Protein 8G6B (pdb70)

B-factor: mean 28.27, std 12.82, range [10.57, 92.89]

Radius of gyration: 28.51 Å; Cα contacts (8 Å, |Δi|>4): 1906; chains: 2; bounding box: 68×85×65 Å

Secondary structure (DSSP, 8-state):
--S-TTHHHHGGG-HHHHT-S-SSB---EEEEETTEEEEE---SS-EETEEEEETT-SS-TTSBPPBTT--GGG--SBPPPEES--SSEEHHHHHHHTTT-TTTTTS-HHHHHHHHHTTEEETT-TT------EEEETTTTEEEEBS-----B-STTT----TT-TTSPPPEEEEE-GGGTTEEEE-TT--TTHHHHS--SEEEEEEEEEEETTEEEE-S--EEEE-SSHHHHHHHHHHHS-B-S-SS--SSHHHHHHHTT-----SEEEESSSSP-EEEESS-B------TT-S--EEEEETTTTEEEEE-S---EEEEEEEEEEEETTS-SS-EEE-/----TTTTGGGGG-HHHHT-S-SSB---EEEEETTEEEEE---SS-EETEEEEETT-SS-TTSBPPBTTS-GGG--SBPPPEES--SSEEHHHHHHH--TT--HHHHHHHHHTTEEETT-TT------EEEETTTTEEEEBS-----B-STTT----TT-TTSPPPEEEEE-GGGTTEEEE-TT--TTHHHHS--SEEEEEEEEEEETTEEEE-S--EEEE-SSHHHHHHHHHHHS-B-S-SS--SSHHHHHHHTT-EE--SEEEESSSSP-EEEESSPBPGGGGTTTTT-S-SEE-GGG------TT-S--EEEEETTTTEEEEE-S---EEEEEEEEEEEETTS-SS-EEE-

Nearest PDB structures (foldseek):
  8g6b-assembly1_A  TM=1.003E+00  e=6.660E-83  Plasmodium falciparum 3D7
  3srj-assembly1_A  TM=9.707E-01  e=8.286E-56  Plasmodium falciparum 3D7
  3sri-assembly1_A  TM=9.783E-01  e=2.896E-53  Plasmodium falciparum CAMP/Malaysia
  8gid-assembly1_A  TM=9.861E-01  e=2.552E-50  Plasmodium falciparum 3D7
  4uao-assembly1_A  TM=8.721E-01  e=6.415E-47  Plasmodium knowlesi

Solvent-accessible surface area: 28628 Å² total; per-residue (Å²): 219,198,51,39,72,79,88,160,78,9,56,39,6,32,0,77,114,22,2,27,0,0,0,6,0,4,0,11,65,55,3,91,8,61,72,71,82,35,12,0,1,9,0,72,2,0,4,1,0,0,0,2,46,11,61,75,39,205,36,90,2,31,45,52,5,4,11,38,154,87,118,13,9,69,1,2,0,3,1,2,67,6,137,47,121,5,6,69,20,49,30,105,71,0,76,115,82,6,121,124,27,139,117,15,80,119,35,36,44,4,0,0,0,2,73,0,0,7,7,0,5,1,72,111,32,119,138,9,86,0,68,1,2,0,0,0,25,32,162,79,83,59,0,19,0,1,21,45,1,4,0,5,6,34,9,85,88,20,6,48,102,74,103,88,116,79,70,35,73,6,5,10,115,0,5,7,45,98,83,17,53,55,13,4,4,0,3,31,41,0,35,117,52,18,85,160,51,5,0,64,66,0,2,73,63,1,25,0,0,7,76,15,85,55,79,20,31,74,11,19,50,30,3,92,3,47,2,118,77,20,26,59,0,0,67,14,0,0,42,5,6,2,40,0,22,6,98,81,32,60,119,133,93,116,69,7,38,83,7,11,0,39,30,9,135,8,48,23,0,39,11,75,39,77,102,122,84,120,2,32,16,120,36,93,30,26,146,62,129,74,18,106,0,132,22,34,0,7,0,2,5,15,63,122,73,78,69,0,18,0,1,54,11,77,2,37,0,11,38,134,43,160,35,18,16,2,0,1,0,0,1,12,1,71,48,71,82,85,83,241,130,53,42,94,64,81,141,83,6,51,48,8,28,0,65,124,31,1,27,0,0,0,5,0,3,0,11,66,63,3,82,4,66,64,18,106,6,14,1,1,10,0,85,2,0,3,1,0,0,0,3,44,7,58,80,26,198,28,89,1,30,46,52,2,0,16,38,147,106,117,1,3,72,3,1,0,3,1,2,65,5,135,61,88,7,4,54,22,50,30,109,71,0,88,150,91,52,73,137,132,43,33,36,1,0,0,0,2,71,0,0,6,7,0,16,0,61,65,26,146,130,11,87,0,68,2,2,0,0,0,23,38,155,84,81,69,0,19,0,4,2,1,1,1,2,6,2,35,13,96,77,6,6,53,120,69,89,88,105,65,71,30,5,1,3,4,109,0,4,5,34,103,83,13,55,58,13,2,3,0,2,30,42,0,32,115,49,14,91,147,37,2,0,66,78,0,1,60,71,0,26,0,0,10,54,13,81,30,83,17,25,77,9,23,50,32,3,93,4,50,4,103,64,20,25,53,0,0,64,16,0,0,42,5,7,1,36,0,19,8,104,97,35,62,82,60,38,3,42,6,2,28,17,1,0,0,1,3,40,2,45,39,0,26,14,76,55,101,113,103,90,127,3,51,16,98,53,93,11,9,68,18,2,5,14,22,118,72,12,24,41,4,0,2,3,87,68,97,50,37,57,192,151,75,21,110,0,137,16,30,0,6,0,3,6,16,61,123,75,85,74,0,19,0,0,48,13,91,0,40,0,9,34,133,42,160,33,18,11,2,0,1,0,0,1,10,0,73,65,62,84,88,56

Structure (mmCIF, N/CA/C/O backbone):
data_8G6B
#
_entry.id   8G6B
#
_cell.length_a   92.499
_cell.length_b   92.499
_cell.length_c   173.681
_cell.angle_alpha   90.00
_cell.angle_beta   90.00
_cell.angle_gamma   120.00
#
_symmetry.space_group_name_H-M   'P 31 2 1'
#
loop_
_entity.id
_entity.type
_entity.pdbx_description
1 polymer 'Apical membrane antigen 1, rhoptry neck protein 2 chimera'
2 non-polymer 'SULFATE ION'
3 water water
#
loop_
_atom_site.group_PDB
_atom_site.id
_atom_site.type_symbol
_atom_site.label_atom_id
_atom_site.label_alt_id
_atom_site.label_comp_id
_atom_site.label_asym_id
_atom_site.label_entity_id
_atom_site.label_seq_id
_atom_site.pdbx_PDB_ins_code
_atom_site.Cartn_x
_atom_site.Cartn_y
_atom_site.Cartn_z
_atom_site.occupancy
_atom_site.B_iso_or_equiv
_atom_site.auth_seq_id
_atom_site.auth_comp_id
_atom_site.auth_asym_id
_atom_site.auth_atom_id
_atom_site.pdbx_PDB_model_num
ATOM 1 N N . TYR A 1 6 ? -9.259 -0.866 -35.250 1.00 38.41 105 TYR A N 1
ATOM 2 C CA . TYR A 1 6 ? -7.976 -0.221 -34.981 1.00 32.58 105 TYR A CA 1
ATOM 3 C C . TYR A 1 6 ? -6.836 -0.889 -35.722 1.00 31.80 105 TYR A C 1
ATOM 4 O O . TYR A 1 6 ? -5.674 -0.532 -35.511 1.00 35.73 105 TYR A O 1
ATOM 13 N N A MET A 1 7 ? -7.164 -1.829 -36.607 0.53 34.08 106 MET A N 1
ATOM 14 N N B MET A 1 7 ? -7.175 -1.883 -36.537 0.47 34.01 106 MET A N 1
ATOM 15 C CA A MET A 1 7 ? -6.173 -2.564 -37.397 0.53 36.04 106 MET A CA 1
ATOM 16 C CA B MET A 1 7 ? -6.209 -2.576 -37.372 0.47 36.04 106 MET A CA 1
ATOM 17 C C A MET A 1 7 ? -4.990 -3.004 -36.549 0.53 37.81 106 MET A C 1
ATOM 18 C C B MET A 1 7 ? -5.004 -3.011 -36.557 0.47 37.82 106 MET A C 1
ATOM 19 O O A MET A 1 7 ? -3.834 -2.904 -36.969 0.53 32.81 106 MET A O 1
ATOM 20 O O B MET A 1 7 ? -3.856 -2.917 -37.000 0.47 32.81 106 MET A O 1
ATOM 29 N N . GLY A 1 8 ? -5.283 -3.488 -35.350 1.00 33.69 107 GLY A N 1
ATOM 30 C CA . GLY A 1 8 ? -4.244 -3.907 -34.441 1.00 32.36 107 GLY A CA 1
ATOM 31 C C . GLY A 1 8 ? -4.854 -4.197 -33.087 1.00 29.86 107 GLY A C 1
ATOM 32 O O . GLY A 1 8 ? -6.041 -4.001 -32.862 1.00 26.56 107 GLY A O 1
ATOM 33 N N . ASN A 1 9 ? -4.018 -4.680 -32.186 1.00 24.56 108 ASN A N 1
ATOM 34 C CA . ASN A 1 9 ? -4.431 -4.967 -30.822 1.00 24.85 108 ASN A CA 1
ATOM 35 C C . ASN A 1 9 ? -4.543 -3.673 -30.012 1.00 17.71 108 ASN A C 1
ATOM 36 O O . ASN A 1 9 ? -3.536 -2.990 -29.815 1.00 19.86 108 ASN A O 1
ATOM 41 N N . PRO A 1 10 ? -5.756 -3.303 -29.566 1.00 17.52 109 PRO A N 1
ATOM 42 C CA . PRO A 1 10 ? -5.960 -2.043 -28.859 1.00 16.09 109 PRO A CA 1
ATOM 43 C C . PRO A 1 10 ? -5.286 -1.958 -27.499 1.00 16.77 109 PRO A C 1
ATOM 44 O O . PRO A 1 10 ? -5.144 -0.881 -26.933 1.00 16.70 109 PRO A O 1
ATOM 48 N N . TRP A 1 11 ? -4.865 -3.113 -26.997 1.00 17.32 110 TRP A N 1
ATOM 49 C CA . TRP A 1 11 ? -4.250 -3.217 -25.672 1.00 18.77 110 TRP A CA 1
ATOM 50 C C . TRP A 1 11 ? -2.751 -2.931 -25.706 1.00 19.38 110 TRP A C 1
ATOM 51 O O . TRP A 1 11 ? -2.079 -2.909 -24.679 1.00 16.93 110 TRP A O 1
ATOM 62 N N . THR A 1 12 ? -2.208 -2.720 -26.896 1.00 16.06 111 THR A N 1
ATOM 63 C CA . THR A 1 12 ? -0.766 -2.674 -27.068 1.00 16.87 111 THR A CA 1
ATOM 64 C C . THR A 1 12 ? -0.052 -1.678 -26.144 1.00 17.36 111 THR A C 1
ATOM 65 O O . THR A 1 12 ? 0.948 -2.039 -25.520 1.00 18.12 111 THR A O 1
ATOM 69 N N . GLU A 1 13 ? -0.553 -0.444 -26.031 1.00 16.12 112 GLU A N 1
ATOM 70 C CA . GLU A 1 13 ? 0.130 0.547 -25.217 1.00 18.26 112 GLU A CA 1
ATOM 71 C C . GLU A 1 13 ? 0.141 0.135 -23.746 1.00 17.86 112 GLU A C 1
ATOM 72 O O . GLU A 1 13 ? 1.178 0.213 -23.086 1.00 20.00 112 GLU A O 1
ATOM 78 N N . TYR A 1 14 ? -1.009 -0.297 -23.250 1.00 17.95 113 TYR A N 1
ATOM 79 C CA . TYR A 1 14 ? -1.113 -0.650 -21.830 1.00 19.94 113 TYR A CA 1
ATOM 80 C C . TYR A 1 14 ? -0.309 -1.889 -21.496 1.00 19.61 113 TYR A C 1
ATOM 81 O O . TYR A 1 14 ? 0.229 -1.996 -20.395 1.00 19.04 113 TYR A O 1
ATOM 90 N N . MET A 1 15 ? -0.233 -2.827 -22.426 1.00 16.06 114 MET A N 1
ATOM 91 C CA . MET A 1 15 ? 0.390 -4.115 -22.129 1.00 13.78 114 MET A CA 1
ATOM 92 C C . MET A 1 15 ? 1.903 -4.135 -22.352 1.00 16.37 114 MET A C 1
ATOM 93 O O . MET A 1 15 ? 2.561 -5.122 -22.010 1.00 18.07 114 MET A O 1
ATOM 98 N N . ALA A 1 16 ? 2.481 -3.064 -22.893 1.00 16.32 115 ALA A N 1
ATOM 99 C CA . ALA A 1 16 ? 3.919 -3.041 -23.176 1.00 18.83 115 ALA A CA 1
ATOM 100 C C . ALA A 1 16 ? 4.743 -3.315 -21.919 1.00 17.63 115 ALA A C 1
ATOM 101 O O . ALA A 1 16 ? 5.765 -4.000 -21.985 1.00 19.30 115 ALA A O 1
ATOM 103 N N . LYS A 1 17 ? 4.298 -2.794 -20.783 1.00 17.29 116 LYS A N 1
ATOM 104 C CA . LYS A 1 17 ? 5.072 -2.968 -19.548 1.00 16.20 116 LYS A CA 1
ATOM 105 C C . LYS A 1 17 ? 5.053 -4.413 -19.043 1.00 16.47 116 LYS A C 1
ATOM 106 O O . LYS A 1 17 ? 5.828 -4.745 -18.133 1.00 18.83 116 LYS A O 1
ATOM 112 N N . TYR A 1 18 ? 4.202 -5.268 -19.600 1.00 16.80 117 TYR A N 1
ATOM 113 C CA . TYR A 1 18 ? 4.149 -6.651 -19.129 1.00 14.76 117 TYR A CA 1
ATOM 114 C C . TYR A 1 18 ? 4.983 -7.572 -20.016 1.00 19.32 117 TYR A C 1
ATOM 115 O O . TYR A 1 18 ? 5.039 -8.761 -19.756 1.00 18.30 117 TYR A O 1
ATOM 124 N N . ASP A 1 19 ? 5.643 -7.021 -21.034 1.00 16.94 118 ASP A N 1
ATOM 125 C CA . ASP A 1 19 ? 6.593 -7.794 -21.844 1.00 19.22 118 ASP A CA 1
ATOM 126 C C . ASP A 1 19 ? 7.923 -7.737 -21.112 1.00 18.05 118 ASP A C 1
ATOM 127 O O . ASP A 1 19 ? 8.810 -6.943 -21.429 1.00 19.93 118 ASP A O 1
ATOM 132 N N . ILE A 1 20 ? 8.043 -8.598 -20.100 1.00 16.95 119 ILE A N 1
ATOM 133 C CA . ILE A 1 20 ? 9.156 -8.503 -19.167 1.00 18.86 119 ILE A CA 1
ATOM 134 C C . ILE A 1 20 ? 10.526 -8.842 -19.807 1.00 16.90 119 ILE A C 1
ATOM 135 O O . ILE A 1 20 ? 11.542 -8.239 -19.439 1.00 20.09 119 ILE A O 1
ATOM 140 N N . GLU A 1 21 ? 10.565 -9.741 -20.792 1.00 21.60 120 GLU A N 1
ATOM 141 C CA . GLU A 1 21 ? 11.813 -9.962 -21.545 1.00 22.24 120 GLU A CA 1
ATOM 142 C C . GLU A 1 21 ? 12.328 -8.691 -22.177 1.00 22.76 120 GLU A C 1
ATOM 143 O O . GLU A 1 21 ? 13.527 -8.422 -22.200 1.00 27.61 120 GLU A O 1
ATOM 149 N N . GLU A 1 22 ? 11.397 -7.916 -22.715 1.00 21.15 121 GLU A N 1
ATOM 150 C CA . GLU A 1 22 ? 11.725 -6.675 -23.388 1.00 25.55 121 GLU A CA 1
ATOM 151 C C . GLU A 1 22 ? 12.056 -5.549 -22.406 1.00 29.66 121 GLU A C 1
ATOM 152 O O . GLU A 1 22 ? 13.106 -4.931 -22.519 1.00 28.28 121 GLU A O 1
ATOM 158 N N . VAL A 1 23 ? 11.184 -5.282 -21.432 1.00 20.71 122 VAL A N 1
ATOM 159 C CA . VAL A 1 23 ? 11.346 -4.070 -20.644 1.00 21.34 122 VAL A CA 1
ATOM 160 C C . VAL A 1 23 ? 12.284 -4.297 -19.462 1.00 16.48 122 VAL A C 1
ATOM 161 O O . VAL A 1 23 ? 12.907 -3.354 -19.003 1.00 21.80 122 VAL A O 1
ATOM 165 N N . HIS A 1 24 ? 12.378 -5.540 -18.986 1.00 18.65 123 HIS A N 1
ATOM 166 C CA . HIS A 1 24 ? 13.286 -5.849 -17.881 1.00 17.50 123 HIS A CA 1
ATOM 167 C C 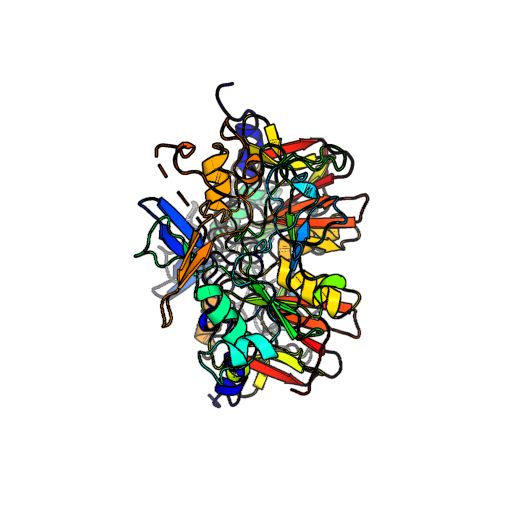. HIS A 1 24 ? 14.557 -6.535 -18.401 1.00 16.20 123 HIS A C 1
ATOM 168 O O . HIS A 1 24 ? 15.632 -6.052 -18.137 1.00 16.60 123 HIS A O 1
ATOM 175 N N . GLY A 1 25 ? 14.410 -7.666 -19.084 1.00 18.72 124 GLY A N 1
ATOM 176 C CA . GLY A 1 25 ? 15.513 -8.238 -19.842 1.00 21.32 124 GLY A CA 1
ATOM 177 C C . GLY A 1 25 ? 16.551 -8.996 -19.043 1.00 22.16 124 GLY A C 1
ATOM 178 O O . GLY A 1 25 ? 17.636 -9.286 -19.546 1.00 21.25 124 GLY A O 1
ATOM 179 N N . SER A 1 26 ? 16.230 -9.329 -17.800 1.00 19.65 125 SER A N 1
ATOM 180 C CA . SER A 1 26 ? 17.164 -10.073 -16.962 1.00 15.96 125 SER A CA 1
ATOM 181 C C . SER A 1 26 ? 16.385 -10.885 -15.939 1.00 16.79 125 SER A C 1
ATOM 182 O O . SER A 1 26 ? 15.160 -10.854 -15.915 1.00 16.57 125 SER A O 1
ATOM 185 N N . GLY A 1 27 ? 17.072 -11.638 -15.098 1.00 14.96 126 GLY A N 1
ATOM 186 C CA . GLY A 1 27 ? 16.393 -12.336 -14.024 1.00 15.73 126 GLY A CA 1
ATOM 187 C C . GLY A 1 27 ? 15.672 -11.382 -13.079 1.00 14.77 126 GLY A C 1
ATOM 188 O O . GLY A 1 27 ? 15.993 -10.205 -12.986 1.00 15.26 126 GLY A O 1
ATOM 189 N N . ILE A 1 28 ? 14.719 -11.950 -12.371 1.00 16.01 127 ILE A N 1
ATOM 190 C CA . ILE A 1 28 ? 13.924 -11.231 -11.383 1.00 16.14 127 ILE A CA 1
ATOM 191 C C . ILE A 1 28 ? 14.245 -11.810 -10.001 1.00 13.07 127 ILE A C 1
ATOM 192 O O . ILE A 1 28 ? 14.725 -11.085 -9.140 1.00 13.96 127 ILE A O 1
ATOM 197 N N . ARG A 1 29 ? 13.978 -13.092 -9.781 1.00 13.83 128 ARG A N 1
ATOM 198 C CA A ARG A 1 29 ? 14.282 -13.706 -8.490 0.44 13.53 128 ARG A CA 1
ATOM 199 C CA B ARG A 1 29 ? 14.278 -13.686 -8.480 0.56 13.44 128 ARG A CA 1
ATOM 200 C C . ARG A 1 29 ? 15.764 -13.493 -8.154 1.00 13.54 128 ARG A C 1
ATOM 201 O O . ARG A 1 29 ? 16.106 -13.000 -7.073 1.00 12.96 128 ARG A O 1
ATOM 216 N N . VAL A 1 30 ? 16.636 -13.881 -9.097 1.00 14.61 129 VAL A N 1
ATOM 217 C CA . VAL A 1 30 ? 18.073 -13.611 -9.062 1.00 14.05 129 VAL A CA 1
ATOM 218 C C . VAL A 1 30 ? 18.428 -12.950 -10.366 1.00 13.05 129 VAL A C 1
ATOM 219 O O . VAL A 1 30 ? 18.171 -13.518 -11.430 1.00 13.63 129 VAL A O 1
ATOM 223 N N . ASP A 1 31 ? 18.972 -11.744 -10.261 1.00 13.69 130 ASP A N 1
ATOM 224 C CA . ASP A 1 31 ? 19.382 -10.917 -11.399 1.00 13.42 130 ASP A CA 1
ATOM 225 C C . ASP A 1 31 ? 20.884 -10.874 -11.470 1.00 15.06 130 ASP A C 1
ATOM 226 O O . ASP A 1 31 ? 21.515 -10.212 -10.656 1.00 16.46 130 ASP A O 1
ATOM 231 N N . LEU A 1 32 ? 21.443 -11.572 -12.470 1.00 17.48 131 LEU A N 1
ATOM 232 C CA . LEU A 1 32 ? 22.883 -11.546 -12.766 1.00 16.12 131 LEU A CA 1
ATOM 233 C C . LEU A 1 32 ? 23.067 -11.589 -14.279 1.00 18.90 131 LEU A C 1
ATOM 234 O O . LEU A 1 32 ? 23.751 -12.474 -14.819 1.00 19.82 131 LEU A O 1
ATOM 239 N N . GLY A 1 33 ? 22.461 -10.634 -14.971 1.00 17.46 132 GLY A N 1
ATOM 240 C CA . GLY A 1 33 ? 22.274 -10.743 -16.408 1.00 19.29 132 GLY A CA 1
ATOM 241 C C . GLY A 1 33 ? 23.411 -10.171 -17.248 1.00 20.17 132 GLY A C 1
ATOM 242 O O . GLY A 1 33 ? 23.333 -10.186 -18.488 1.00 21.75 132 GLY A O 1
ATOM 243 N N . GLU A 1 34 ? 24.437 -9.657 -16.590 1.00 18.57 133 GLU A N 1
ATOM 244 C CA . GLU A 1 34 ? 25.597 -9.107 -17.291 1.00 19.72 133 GLU A CA 1
ATOM 245 C C . GLU A 1 34 ? 26.857 -9.551 -16.604 1.00 23.31 133 GLU A C 1
ATOM 246 O O . GLU A 1 34 ? 26.837 -10.097 -15.505 1.00 20.31 133 GLU A O 1
ATOM 252 N N . ASP A 1 35 ? 27.971 -9.296 -17.284 1.00 22.54 134 ASP A N 1
ATOM 253 C CA . ASP A 1 35 ? 29.281 -9.545 -16.736 1.00 25.46 134 ASP A CA 1
ATOM 254 C C . ASP A 1 35 ? 30.063 -8.251 -16.846 1.00 23.82 134 ASP A C 1
ATOM 255 O O . ASP A 1 35 ? 29.823 -7.453 -17.755 1.00 26.90 134 ASP A O 1
ATOM 260 N N . ALA A 1 36 ? 30.951 -8.009 -15.890 1.00 24.10 135 ALA A N 1
ATOM 261 C CA . ALA A 1 36 ? 31.804 -6.825 -15.933 1.00 28.35 135 ALA A CA 1
ATOM 262 C C . ALA A 1 36 ? 33.198 -7.180 -15.440 1.00 27.77 135 ALA A C 1
ATOM 263 O O . ALA A 1 36 ? 33.358 -8.048 -14.585 1.00 30.09 135 ALA A O 1
ATOM 265 N N . GLU A 1 37 ? 34.207 -6.516 -15.990 1.00 32.18 136 GLU A N 1
ATOM 266 C CA . GLU A 1 37 ? 35.587 -6.774 -15.590 1.00 29.19 136 GLU A CA 1
ATOM 267 C C . GLU A 1 37 ? 36.077 -5.781 -14.559 1.00 26.00 136 GLU A C 1
ATOM 268 O O . GLU A 1 37 ? 35.808 -4.586 -14.657 1.00 32.47 136 GLU A O 1
ATOM 274 N N . VAL A 1 38 ? 36.836 -6.284 -13.595 1.00 29.16 137 VAL A N 1
ATOM 275 C CA . VAL A 1 38 ? 37.658 -5.443 -12.742 1.00 27.66 137 VAL A CA 1
ATOM 276 C C . VAL A 1 38 ? 39.087 -5.976 -12.792 1.00 39.60 137 VAL A C 1
ATOM 277 O O . VAL A 1 38 ? 39.373 -7.026 -12.221 1.00 36.86 137 VAL A O 1
ATOM 281 N N . ALA A 1 39 ? 39.965 -5.252 -13.482 1.00 40.42 138 ALA A N 1
ATOM 282 C CA . ALA A 1 39 ? 41.375 -5.624 -13.583 1.00 40.61 138 ALA A CA 1
ATOM 283 C C . ALA A 1 39 ? 41.551 -7.051 -14.099 1.00 35.04 138 ALA A C 1
ATOM 284 O O . ALA A 1 39 ? 42.239 -7.866 -13.483 1.00 37.56 138 ALA A O 1
ATOM 286 N N . GLY A 1 40 ? 40.903 -7.354 -15.217 1.00 37.08 139 GLY A N 1
ATOM 287 C CA . GLY A 1 40 ? 41.107 -8.620 -15.902 1.00 40.03 139 GLY A CA 1
ATOM 288 C C . GLY A 1 40 ? 40.397 -9.827 -15.315 1.00 51.68 139 GLY A C 1
ATOM 289 O O . GLY A 1 40 ? 40.515 -10.928 -15.860 1.00 44.65 139 GLY A O 1
ATOM 290 N N . THR A 1 41 ? 39.681 -9.636 -14.208 1.00 41.59 140 THR A N 1
ATOM 291 C CA . THR A 1 41 ? 38.819 -10.678 -13.658 1.00 35.68 140 THR A CA 1
ATOM 292 C C . THR A 1 41 ? 37.373 -10.317 -13.980 1.00 30.31 140 THR A C 1
ATOM 293 O O . THR A 1 41 ? 36.979 -9.165 -13.841 1.00 34.93 140 THR A O 1
ATOM 297 N N . GLN A 1 42 ? 36.602 -11.304 -14.426 1.00 28.35 141 GLN A N 1
ATOM 298 C CA . GLN A 1 42 ? 35.214 -11.081 -14.805 1.00 27.25 141 GLN A CA 1
ATOM 299 C C . GLN A 1 42 ? 34.269 -11.495 -13.681 1.00 27.40 141 GLN A C 1
ATOM 300 O O . GLN A 1 42 ? 34.459 -12.528 -13.047 1.00 27.50 141 GLN A O 1
ATOM 306 N N . TYR A 1 43 ? 33.239 -10.679 -13.465 1.00 26.59 142 TYR A N 1
ATOM 307 C CA . TYR A 1 43 ? 32.263 -10.891 -12.391 1.00 29.33 142 TYR A CA 1
ATOM 308 C C . TYR A 1 43 ? 30.868 -10.797 -12.947 1.00 24.65 142 TYR A C 1
ATOM 309 O O . TYR A 1 43 ? 30.615 -10.013 -13.858 1.00 26.13 142 TYR A O 1
ATOM 318 N N . ARG A 1 44 ? 29.955 -11.580 -12.382 1.00 21.75 143 ARG A N 1
ATOM 319 C CA . ARG A 1 44 ? 28.534 -11.430 -12.720 1.00 21.62 143 ARG A CA 1
ATOM 320 C C . ARG A 1 44 ? 27.953 -10.244 -11.962 1.00 22.54 143 ARG A C 1
ATOM 321 O O . ARG A 1 44 ? 28.347 -9.976 -10.830 1.00 23.94 143 ARG A O 1
ATOM 329 N N . LEU A 1 45 ? 27.010 -9.527 -12.564 1.00 18.88 144 LEU A N 1
ATOM 330 C CA . LEU A 1 45 ? 26.325 -8.494 -11.795 1.00 19.87 144 LEU A CA 1
ATOM 331 C C . LEU A 1 45 ? 24.912 -8.224 -12.313 1.00 18.14 144 LEU A C 1
ATOM 332 O O . LEU A 1 45 ? 24.569 -8.544 -13.448 1.00 17.57 144 LEU A O 1
ATOM 337 N N . PRO A 1 46 ? 24.071 -7.657 -11.443 1.00 17.54 145 PRO A N 1
ATOM 338 C CA . PRO A 1 46 ? 22.670 -7.430 -11.835 1.00 16.72 145 PRO A CA 1
ATOM 339 C C . PRO A 1 46 ? 22.552 -6.418 -12.980 1.00 16.13 145 PRO A C 1
ATOM 340 O O . PRO A 1 46 ? 23.342 -5.470 -13.060 1.00 17.72 145 PRO A O 1
ATOM 344 N N . SER A 1 47 ? 21.568 -6.627 -13.851 1.00 15.60 146 SER A N 1
ATOM 345 C CA . SER A 1 47 ? 21.419 -5.805 -15.047 1.00 20.32 146 SER A CA 1
ATOM 346 C C . SER A 1 47 ? 19.987 -5.519 -15.459 1.00 18.63 146 SER A C 1
ATOM 347 O O . SER A 1 47 ? 19.760 -4.951 -16.524 1.00 18.20 146 SER A O 1
ATOM 350 N N . GLY A 1 48 ? 19.014 -5.898 -14.634 1.00 17.43 147 GLY A N 1
ATOM 351 C CA . GLY A 1 48 ? 17.619 -5.698 -15.000 1.00 17.07 147 GLY A CA 1
ATOM 352 C C . GLY A 1 48 ? 17.235 -4.223 -15.115 1.00 15.35 147 GLY A C 1
ATOM 353 O O . GLY A 1 48 ? 17.690 -3.377 -14.355 1.00 17.63 147 GLY A O 1
ATOM 354 N N . LYS A 1 49 ? 16.389 -3.904 -16.089 1.00 17.15 148 LYS A N 1
ATOM 355 C CA . LYS A 1 49 ? 16.037 -2.513 -16.355 1.00 17.30 148 LYS A CA 1
ATOM 356 C C . LYS A 1 49 ? 14.847 -1.984 -15.536 1.00 16.71 148 LYS A C 1
ATOM 357 O O . LYS A 1 49 ? 14.626 -0.772 -15.486 1.00 17.85 148 LYS A O 1
ATOM 363 N N . CYS A 1 50 ? 14.112 -2.892 -14.892 1.00 16.63 149 CYS A N 1
ATOM 364 C CA . CYS A 1 50 ? 12.985 -2.508 -14.037 1.00 16.51 149 CYS A CA 1
ATOM 365 C C . CYS A 1 50 ? 13.312 -2.677 -12.566 1.00 18.01 149 CYS A C 1
ATOM 366 O O . CYS A 1 50 ? 14.043 -3.596 -12.187 1.00 17.43 149 CYS A O 1
ATOM 369 N N . PRO A 1 51 ? 12.734 -1.821 -11.727 1.00 14.03 150 PRO A N 1
ATOM 370 C CA . PRO A 1 51 ? 12.813 -2.049 -10.278 1.00 14.00 150 PRO A CA 1
ATOM 371 C C . PRO A 1 51 ? 12.038 -3.290 -9.857 1.00 14.83 150 PRO A C 1
ATOM 372 O O . PRO A 1 51 ? 11.021 -3.598 -10.476 1.00 14.71 150 PRO A O 1
ATOM 376 N N . VAL A 1 52 ? 12.481 -3.972 -8.791 1.00 12.78 151 VAL A N 1
ATOM 377 C CA . VAL A 1 52 ? 11.802 -5.141 -8.281 1.00 13.38 151 VAL A CA 1
ATOM 378 C C . VAL A 1 52 ? 11.238 -4.776 -6.917 1.00 14.45 151 VAL A C 1
ATOM 379 O O . VAL A 1 52 ? 11.951 -4.598 -5.935 1.00 14.08 151 VAL A O 1
ATOM 383 N N . PHE A 1 53 ? 9.924 -4.620 -6.875 1.00 12.39 152 PHE A N 1
ATOM 384 C CA . PHE A 1 53 ? 9.277 -4.122 -5.681 1.00 12.11 152 PHE A CA 1
ATOM 385 C C . PHE A 1 53 ? 9.075 -5.219 -4.648 1.00 12.17 152 PHE A C 1
ATOM 386 O O . PHE A 1 53 ? 8.465 -6.248 -4.923 1.00 13.24 152 PHE A O 1
ATOM 394 N N . GLY A 1 54 ? 9.564 -4.986 -3.429 1.00 13.70 153 GLY A N 1
ATOM 395 C CA . GLY A 1 54 ? 9.369 -5.907 -2.333 1.00 12.59 153 GLY A CA 1
ATOM 396 C C . GLY A 1 54 ? 10.414 -6.999 -2.178 1.00 11.93 153 GLY A C 1
ATOM 397 O O . GLY A 1 54 ? 10.256 -7.879 -1.341 1.00 14.22 153 GLY A O 1
ATOM 398 N N . LYS A 1 55 ? 11.453 -6.950 -3.008 1.00 12.73 154 LYS A N 1
ATOM 399 C CA . LYS A 1 55 ? 12.525 -7.940 -2.944 1.00 13.08 154 LYS A CA 1
ATOM 400 C C . LYS A 1 55 ? 13.595 -7.539 -1.941 1.00 12.77 154 LYS A C 1
ATOM 401 O O . LYS A 1 55 ? 14.122 -6.431 -1.991 1.00 14.31 154 LYS A O 1
ATOM 407 N N . GLY A 1 56 ? 13.901 -8.470 -1.046 1.00 13.05 155 GLY A N 1
ATOM 408 C CA . GLY A 1 56 ? 15.063 -8.358 -0.177 1.00 15.70 155 GLY A CA 1
ATOM 409 C C . GLY A 1 56 ? 15.784 -9.690 -0.166 1.00 13.19 155 GLY A C 1
ATOM 410 O O . GLY A 1 56 ? 15.393 -10.640 -0.834 1.00 14.58 155 GLY A O 1
ATOM 411 N N . ILE A 1 57 ? 16.863 -9.749 0.619 1.00 15.32 156 ILE A N 1
ATOM 412 C CA . ILE A 1 57 ? 17.632 -10.974 0.797 1.00 13.63 156 ILE A CA 1
ATOM 413 C C . ILE A 1 57 ? 17.482 -11.423 2.248 1.00 13.40 156 ILE A C 1
ATOM 414 O O . ILE A 1 57 ? 17.728 -10.628 3.161 1.00 14.34 156 ILE A O 1
ATOM 419 N N . ILE A 1 58 ? 17.063 -12.668 2.450 1.00 14.64 157 ILE A N 1
ATOM 420 C CA . ILE A 1 58 ? 17.041 -13.277 3.775 1.00 17.93 157 ILE A CA 1
ATOM 421 C C . ILE A 1 58 ? 18.374 -13.959 4.051 1.00 15.89 157 ILE A C 1
ATOM 422 O O . ILE A 1 58 ? 18.819 -14.794 3.265 1.00 16.69 157 ILE A O 1
ATOM 427 N N . ILE A 1 59 ? 18.985 -13.630 5.187 1.00 19.83 158 ILE A N 1
ATOM 428 C CA . ILE A 1 59 ? 20.193 -14.320 5.625 1.00 20.82 158 ILE A CA 1
ATOM 429 C C . ILE A 1 59 ? 19.751 -15.407 6.597 1.00 20.73 158 ILE A C 1
ATOM 430 O O . ILE A 1 59 ? 19.121 -15.115 7.610 1.00 23.85 158 ILE A O 1
ATOM 435 N N . GLU A 1 60 ? 20.058 -16.658 6.271 1.00 23.29 159 GLU A N 1
ATOM 436 C CA . GLU A 1 60 ? 19.556 -17.781 7.049 1.00 30.60 159 GLU A CA 1
ATOM 437 C C . GLU A 1 60 ? 20.155 -17.819 8.457 1.00 31.25 159 GLU A C 1
ATOM 438 O O . GLU A 1 60 ? 21.363 -17.635 8.632 1.00 34.89 159 GLU A O 1
ATOM 444 N N . ASN A 1 61 ? 19.301 -18.059 9.449 1.00 47.10 160 ASN A N 1
ATOM 445 C CA . ASN A 1 61 ? 19.727 -18.175 10.847 1.00 48.81 160 ASN A CA 1
ATOM 446 C C . ASN A 1 61 ? 20.555 -16.989 11.303 1.00 56.14 160 ASN A C 1
ATOM 447 O O . ASN A 1 61 ? 21.672 -17.138 11.807 1.00 54.84 160 ASN A O 1
ATOM 452 N N . SER A 1 62 ? 19.994 -15.807 11.099 1.00 48.59 161 SER A N 1
ATOM 453 C CA . SER A 1 62 ? 20.586 -14.574 11.577 1.00 53.67 161 SER A CA 1
ATOM 454 C C . SER A 1 62 ? 19.460 -13.631 11.953 1.00 46.32 161 SER A C 1
ATOM 455 O O . SER A 1 62 ? 18.396 -13.650 11.333 1.00 46.96 161 SER A O 1
ATOM 458 N N . LYS A 1 63 ? 19.683 -12.832 12.987 1.00 47.90 162 LYS A N 1
ATOM 459 C CA . LYS A 1 63 ? 18.763 -11.761 13.331 1.00 56.35 162 LYS A CA 1
ATOM 460 C C . LYS A 1 63 ? 19.225 -10.477 12.654 1.00 52.62 162 LYS A C 1
ATOM 461 O O . LYS A 1 63 ? 18.591 -9.430 12.782 1.00 46.02 162 LYS A O 1
ATOM 467 N N . THR A 1 64 ? 20.340 -10.569 11.934 1.00 36.79 163 THR A N 1
ATOM 468 C CA . THR A 1 64 ? 20.898 -9.422 11.246 1.00 35.94 163 THR A CA 1
ATOM 469 C C . THR A 1 64 ? 20.309 -9.304 9.842 1.00 27.05 163 THR A C 1
ATOM 470 O O . THR A 1 64 ? 20.359 -10.242 9.044 1.00 36.43 163 THR A O 1
ATOM 474 N N . THR A 1 65 ? 19.746 -8.145 9.557 1.00 25.00 164 THR A N 1
ATOM 475 C CA . THR A 1 65 ? 19.100 -7.931 8.280 1.00 27.14 164 THR A CA 1
ATOM 476 C C . THR A 1 65 ? 20.120 -7.534 7.219 1.00 21.57 164 THR A C 1
ATOM 477 O O . THR A 1 65 ? 21.188 -6.977 7.532 1.00 18.73 164 THR A O 1
ATOM 481 N N . PHE A 1 66 ? 19.802 -7.831 5.962 1.00 16.68 165 PHE A N 1
ATOM 482 C CA . PHE A 1 66 ? 20.775 -7.649 4.894 1.00 15.34 165 PHE A CA 1
ATOM 483 C C . PHE A 1 66 ? 21.151 -6.191 4.606 1.00 16.92 165 PHE A C 1
ATOM 484 O O . PHE A 1 66 ? 22.181 -5.942 3.975 1.00 15.34 165 PHE A O 1
ATOM 492 N N . LEU A 1 67 ? 20.351 -5.204 5.029 1.00 15.34 166 LEU A N 1
ATOM 493 C CA . LEU A 1 67 ? 20.760 -3.828 4.826 1.00 14.36 166 LEU A CA 1
ATOM 494 C C . LEU A 1 67 ? 21.776 -3.341 5.876 1.00 16.40 166 LEU A C 1
ATOM 495 O O . LEU A 1 67 ? 22.292 -2.245 5.766 1.00 17.15 166 LEU A O 1
ATOM 500 N N . THR A 1 68 ? 22.083 -4.188 6.849 1.00 15.25 167 THR A N 1
ATOM 501 C CA . THR A 1 68 ? 23.189 -3.925 7.761 1.00 16.40 167 THR A CA 1
ATOM 502 C C . THR A 1 68 ? 24.479 -3.885 6.942 1.00 14.88 167 THR A C 1
ATOM 503 O O . THR A 1 68 ? 24.664 -4.702 6.048 1.00 15.80 167 THR A O 1
ATOM 507 N N . PRO A 1 69 ? 25.379 -2.927 7.229 1.00 15.39 168 PRO A N 1
ATOM 508 C CA . PRO A 1 69 ? 26.680 -2.963 6.556 1.00 15.47 168 PRO A CA 1
ATOM 509 C C . PRO A 1 69 ? 27.404 -4.302 6.654 1.00 15.39 168 PRO A C 1
ATOM 510 O O . PRO A 1 69 ? 27.312 -5.000 7.668 1.00 16.91 168 PRO A O 1
ATOM 514 N N . VAL A 1 70 ? 28.118 -4.648 5.587 1.00 14.02 169 VAL A N 1
ATOM 515 C CA . VAL A 1 70 ? 28.981 -5.815 5.598 1.00 15.24 169 VAL A CA 1
ATOM 516 C C . VAL A 1 70 ? 29.949 -5.686 6.778 1.00 15.53 169 VAL A C 1
ATOM 517 O O . VAL A 1 70 ? 30.327 -4.577 7.170 1.00 15.73 169 VAL A O 1
ATOM 521 N N . ALA A 1 71 ? 30.306 -6.822 7.347 1.00 16.24 170 ALA A N 1
ATOM 522 C CA . ALA A 1 71 ? 31.332 -6.896 8.378 1.00 16.88 170 ALA A CA 1
ATOM 523 C C . ALA A 1 71 ? 32.645 -6.304 7.869 1.00 16.86 170 ALA A C 1
ATOM 524 O O . ALA A 1 71 ? 33.092 -6.632 6.773 1.00 17.35 170 ALA A O 1
ATOM 526 N N . THR A 1 72 ? 33.243 -5.434 8.674 1.00 17.58 171 THR A N 1
ATOM 527 C CA . THR A 1 72 ? 34.541 -4.833 8.351 1.00 17.30 171 THR A CA 1
ATOM 528 C C . THR A 1 72 ? 35.452 -4.951 9.562 1.00 18.08 171 THR A C 1
ATOM 529 O O . THR A 1 72 ? 35.018 -5.341 10.632 1.00 16.14 171 THR A O 1
ATOM 533 N N . GLY A 1 73 ? 36.723 -4.597 9.384 1.00 16.93 172 GLY A N 1
ATOM 534 C CA . GLY A 1 73 ? 37.676 -4.612 10.482 1.00 17.08 172 GLY A CA 1
ATOM 535 C C . GLY A 1 73 ? 37.796 -6.002 11.052 1.00 16.94 172 GLY A C 1
ATOM 536 O O . GLY A 1 73 ? 38.064 -6.956 10.322 1.00 20.39 172 GLY A O 1
ATOM 537 N N . ASN A 1 74 ? 37.557 -6.126 12.352 1.00 15.92 173 ASN A N 1
ATOM 538 C CA . ASN A 1 74 ? 37.636 -7.411 13.025 1.00 17.01 173 ASN A CA 1
ATOM 539 C C . ASN A 1 74 ? 36.272 -8.035 13.299 1.00 20.36 173 ASN A C 1
ATOM 540 O O . ASN A 1 74 ? 36.179 -9.050 13.983 1.00 20.62 173 ASN A O 1
ATOM 545 N N . GLN A 1 75 ? 35.218 -7.441 12.742 1.00 19.21 174 GLN A N 1
ATOM 546 C CA . GLN A 1 75 ? 33.872 -7.985 12.885 1.00 19.74 174 GLN A CA 1
ATOM 547 C C . GLN A 1 75 ? 33.733 -9.356 12.247 1.00 19.30 174 GLN A C 1
ATOM 548 O O . GLN A 1 75 ? 34.331 -9.623 11.199 1.00 19.96 174 GLN A O 1
ATOM 554 N N . TYR A 1 76 ? 32.912 -10.204 12.867 1.00 20.79 175 TYR A N 1
ATOM 555 C CA . TYR A 1 76 ? 32.582 -11.512 12.303 1.00 24.02 175 TYR A CA 1
ATOM 556 C C . TYR A 1 76 ? 31.617 -11.340 11.150 1.00 18.73 175 TYR A C 1
ATOM 557 O O . TYR A 1 76 ? 30.739 -10.464 11.186 1.00 20.54 175 TYR A O 1
ATOM 566 N N . LEU A 1 77 ? 31.793 -12.175 10.134 1.00 22.12 176 LEU A N 1
ATOM 567 C CA . LEU A 1 77 ? 31.005 -12.101 8.908 1.00 22.54 176 LEU A CA 1
ATOM 568 C C . LEU A 1 77 ? 29.507 -12.056 9.190 1.00 20.52 176 LEU A C 1
ATOM 569 O O . LEU A 1 77 ? 28.801 -11.190 8.672 1.00 20.72 176 LEU A O 1
ATOM 574 N N . LYS A 1 78 ? 29.029 -12.967 10.034 1.00 20.63 177 LYS A N 1
ATOM 575 C CA . LYS A 1 78 ? 27.593 -13.089 10.285 1.00 22.76 177 LYS A CA 1
ATOM 576 C C . LYS A 1 78 ? 27.031 -11.974 11.153 1.00 22.67 177 LYS A C 1
ATOM 577 O O . LYS A 1 78 ? 25.816 -11.883 11.330 1.00 25.82 177 LYS A O 1
ATOM 583 N N . ASP A 1 79 ? 27.886 -11.102 11.680 1.00 21.37 178 ASP A N 1
ATOM 584 C CA . ASP A 1 79 ? 27.384 -9.951 12.436 1.00 22.47 178 ASP A CA 1
ATOM 585 C C . ASP A 1 79 ? 27.107 -8.759 11.519 1.00 21.53 178 ASP A C 1
ATOM 586 O O . ASP A 1 79 ? 26.650 -7.700 11.975 1.00 28.64 178 ASP A O 1
ATOM 591 N N . GLY A 1 80 ? 27.360 -8.949 10.222 1.00 19.02 179 GLY A N 1
ATOM 592 C CA . GLY A 1 80 ? 27.088 -7.936 9.226 1.00 16.00 179 GLY A CA 1
ATOM 593 C C . GLY A 1 80 ? 26.071 -8.397 8.191 1.00 16.03 179 GLY A C 1
ATOM 594 O O . GLY A 1 80 ? 25.642 -9.550 8.180 1.00 20.92 179 GLY A O 1
ATOM 595 N N . GLY A 1 81 ? 25.699 -7.467 7.323 1.00 15.63 180 GLY A N 1
ATOM 596 C CA . GLY A 1 81 ? 24.809 -7.764 6.202 1.00 16.16 180 GLY A CA 1
ATOM 597 C C . GLY A 1 81 ? 25.502 -7.645 4.861 1.00 15.49 180 GLY A C 1
ATOM 598 O O . GLY A 1 81 ? 26.639 -8.088 4.689 1.00 17.63 180 GLY A O 1
ATOM 599 N N . PHE A 1 82 ? 24.817 -7.026 3.905 1.00 13.65 181 PHE A N 1
ATOM 600 C CA . PHE A 1 82 ? 25.245 -6.931 2.503 1.00 14.19 181 PHE A CA 1
ATOM 601 C C . PHE A 1 82 ? 25.609 -5.510 2.062 1.00 15.11 181 PHE A C 1
ATOM 602 O O . PHE A 1 82 ? 26.095 -5.297 0.956 1.00 14.86 181 PHE A O 1
ATOM 610 N N . ALA A 1 83 ? 25.283 -4.509 2.886 1.00 13.15 182 ALA A N 1
ATOM 611 C CA . ALA A 1 83 ? 25.304 -3.130 2.432 1.00 13.29 182 ALA A CA 1
ATOM 612 C C . ALA A 1 83 ? 26.701 -2.541 2.527 1.00 15.87 182 ALA A C 1
ATOM 613 O O . ALA A 1 83 ? 27.535 -3.039 3.299 1.00 15.48 182 ALA A O 1
ATOM 615 N N . PHE A 1 84 ? 26.943 -1.481 1.767 1.00 15.25 183 PHE A N 1
ATOM 616 C CA . PHE A 1 84 ? 28.192 -0.765 1.893 1.00 16.65 183 PHE A CA 1
ATOM 617 C C . PHE A 1 84 ? 28.420 -0.357 3.318 1.00 17.20 183 PHE A C 1
ATOM 618 O O . PHE A 1 84 ? 27.529 0.148 4.008 1.00 19.01 183 PHE A O 1
ATOM 626 N N . PRO A 1 85 ? 29.641 -0.560 3.786 1.00 16.78 184 PRO A N 1
ATOM 627 C CA . PRO A 1 85 ? 29.954 0.050 5.065 1.00 16.32 184 PRO A CA 1
ATOM 628 C C . PRO A 1 85 ? 30.242 1.539 4.911 1.00 16.11 184 PRO A C 1
ATOM 629 O O . PRO A 1 85 ? 30.293 2.062 3.796 1.00 17.49 184 PRO A O 1
ATOM 633 N N . PRO A 1 86 ? 30.376 2.241 6.033 1.00 18.35 185 PRO A N 1
ATOM 634 C CA . PRO A 1 86 ? 30.626 3.680 5.990 1.00 19.81 185 PRO A CA 1
ATOM 635 C C . PRO A 1 86 ? 31.870 4.020 5.183 1.00 19.18 185 PRO A C 1
ATOM 636 O O . PRO A 1 86 ? 32.851 3.269 5.225 1.00 20.97 185 PRO A O 1
ATOM 640 N N . THR A 1 87 ? 31.810 5.123 4.449 1.00 19.31 186 THR A N 1
ATOM 641 C CA . THR A 1 87 ? 32.925 5.600 3.652 1.00 22.26 186 THR A CA 1
ATOM 642 C C . THR A 1 87 ? 33.276 7.035 4.027 1.00 23.42 186 THR A C 1
ATOM 643 O O . THR A 1 87 ? 32.510 7.728 4.709 1.00 21.41 186 THR A O 1
ATOM 647 N N . GLU A 1 88 ? 34.469 7.443 3.605 1.00 20.26 187 GLU A N 1
ATOM 648 C CA . GLU A 1 88 ? 34.884 8.837 3.622 1.00 25.56 187 GLU A CA 1
ATOM 649 C C . GLU A 1 88 ? 35.146 9.263 2.180 1.00 24.21 187 GLU A C 1
ATOM 650 O O . GLU A 1 88 ? 35.971 8.664 1.500 1.00 23.63 187 GLU A O 1
ATOM 656 N N . PRO A 1 89 ? 34.394 10.247 1.665 1.00 22.82 188 PRO A N 1
ATOM 657 C CA . PRO A 1 89 ? 33.212 10.859 2.266 1.00 22.98 188 PRO A CA 1
ATOM 658 C C . PRO A 1 89 ? 32.069 9.854 2.310 1.00 23.40 188 PRO A C 1
ATOM 659 O O . PRO A 1 89 ? 32.159 8.766 1.737 1.00 23.17 188 PRO A O 1
ATOM 663 N N . LEU A 1 90 ? 31.000 10.242 2.984 1.00 23.27 189 LEU A N 1
ATOM 664 C CA . LEU A 1 90 ? 29.834 9.395 3.151 1.00 25.19 189 LEU A CA 1
ATOM 665 C C . LEU A 1 90 ? 29.189 9.092 1.815 1.00 22.31 189 LEU A C 1
ATOM 666 O O . LEU A 1 90 ? 29.118 9.944 0.927 1.00 25.84 189 LEU A O 1
ATOM 671 N N . MET A 1 91 ? 28.738 7.856 1.659 1.00 19.37 190 MET A N 1
ATOM 672 C CA . MET A 1 91 ? 28.019 7.487 0.449 1.00 18.18 190 MET A CA 1
ATOM 673 C C . MET A 1 91 ? 26.748 6.699 0.756 1.00 21.84 190 MET A C 1
ATOM 674 O O . MET A 1 91 ? 25.702 6.997 0.184 1.00 21.91 190 MET A O 1
ATOM 679 N N . SER A 1 92 ? 26.835 5.705 1.632 1.00 20.69 191 SER A N 1
ATOM 680 C CA . SER A 1 92 ? 25.684 4.834 1.917 1.00 18.42 191 SER A CA 1
ATOM 681 C C . SER A 1 92 ? 25.579 4.542 3.401 1.00 18.56 191 SER A C 1
ATOM 682 O O . SER A 1 92 ? 26.589 4.381 4.078 1.00 19.02 191 SER A O 1
ATOM 685 N N . PRO A 1 93 ? 24.358 4.494 3.946 1.00 17.11 192 PRO A N 1
ATOM 686 C CA . PRO A 1 93 ? 23.117 4.823 3.251 1.00 16.71 192 PRO A CA 1
ATOM 687 C C . PRO A 1 93 ? 22.992 6.322 3.088 1.00 20.31 192 PRO A C 1
ATOM 688 O O . PRO A 1 93 ? 23.706 7.068 3.755 1.00 23.25 192 PRO A O 1
ATOM 692 N N . MET A 1 94 ? 22.113 6.775 2.205 1.00 20.38 193 MET A N 1
ATOM 693 C CA . MET A 1 94 ? 21.943 8.205 2.009 1.00 16.99 193 MET A CA 1
ATOM 694 C C . MET A 1 94 ? 20.471 8.530 1.774 1.00 19.85 193 MET A C 1
ATOM 695 O O . MET A 1 94 ? 19.818 7.879 0.970 1.00 19.91 193 MET A O 1
ATOM 700 N N . THR A 1 95 ? 19.966 9.536 2.479 1.00 21.31 194 THR A N 1
ATOM 701 C CA . THR A 1 95 ? 18.587 9.984 2.262 1.00 23.31 194 THR A CA 1
ATOM 702 C C . THR A 1 95 ? 18.421 10.594 0.882 1.00 19.73 194 THR A C 1
ATOM 703 O O . THR A 1 95 ? 19.370 11.074 0.266 1.00 20.27 194 THR A O 1
ATOM 707 N N . LEU A 1 96 ? 17.182 10.579 0.385 1.00 20.66 195 LEU A N 1
ATOM 708 C CA . LEU A 1 96 ? 16.876 11.206 -0.881 1.00 19.37 195 LEU A CA 1
ATOM 709 C C . LEU A 1 96 ? 17.349 12.660 -0.901 1.00 20.19 195 LEU A C 1
ATOM 710 O O . LEU A 1 96 ? 17.903 13.130 -1.890 1.00 23.58 195 LEU A O 1
ATOM 715 N N . ASP A 1 97 ? 17.111 13.359 0.198 1.00 23.19 196 ASP A N 1
ATOM 716 C CA . ASP A 1 97 ? 17.460 14.773 0.272 1.00 25.58 196 ASP A CA 1
ATOM 717 C C . ASP A 1 97 ? 18.973 14.972 0.184 1.00 26.61 196 ASP A C 1
ATOM 718 O O . ASP A 1 97 ? 19.443 15.856 -0.531 1.00 28.34 196 ASP A O 1
ATOM 723 N N . ASP A 1 98 ? 19.738 14.142 0.889 1.00 23.78 197 ASP A N 1
ATOM 724 C CA . ASP A 1 98 ? 21.194 14.250 0.828 1.00 24.61 197 ASP A CA 1
ATOM 725 C C . ASP A 1 98 ? 21.743 13.835 -0.538 1.00 25.01 197 ASP A C 1
ATOM 726 O O . ASP A 1 98 ? 22.745 14.380 -0.988 1.00 26.70 197 ASP A O 1
ATOM 731 N N . MET A 1 99 ? 21.088 12.898 -1.225 1.00 20.00 198 MET A N 1
ATOM 732 C CA . MET A 1 99 ? 21.512 12.551 -2.574 1.00 17.92 198 MET A CA 1
ATOM 733 C C . MET A 1 99 ? 21.349 13.742 -3.518 1.00 24.52 198 MET A C 1
ATOM 734 O O . MET A 1 99 ? 22.206 14.016 -4.350 1.00 27.83 198 MET A O 1
ATOM 739 N N . ARG A 1 100 ? 20.233 14.447 -3.398 1.00 26.29 199 ARG A N 1
ATOM 740 C CA . ARG A 1 100 ? 19.982 15.548 -4.310 1.00 28.40 199 ARG A CA 1
ATOM 741 C C . ARG A 1 100 ? 21.013 16.651 -4.071 1.00 29.12 199 ARG A C 1
ATOM 742 O O . ARG A 1 100 ? 21.508 17.248 -5.017 1.00 30.28 199 ARG A O 1
ATOM 750 N N . LEU A 1 101 ? 21.349 16.886 -2.806 1.00 28.76 200 LEU A N 1
ATOM 751 C CA . LEU A 1 101 ? 22.381 17.864 -2.445 1.00 28.94 200 LEU A CA 1
ATOM 752 C C . LEU A 1 101 ? 23.747 17.443 -2.997 1.00 32.00 200 LEU A C 1
ATOM 753 O O . LEU A 1 101 ? 24.474 18.253 -3.574 1.00 33.81 200 LEU A O 1
ATOM 758 N N . LEU A 1 102 ? 24.095 16.170 -2.826 1.00 28.69 201 LEU A N 1
ATOM 759 C CA . LEU A 1 102 ? 25.366 15.653 -3.315 1.00 28.56 201 LEU A CA 1
ATOM 760 C C . LEU A 1 102 ? 25.530 15.897 -4.814 1.00 30.56 201 LEU A C 1
ATOM 761 O O . LEU A 1 102 ? 26.635 16.213 -5.273 1.00 31.23 201 LEU A O 1
ATOM 766 N N . TYR A 1 103 ? 24.439 15.789 -5.572 1.00 26.63 202 TYR A N 1
ATOM 767 C CA . TYR A 1 103 ? 24.510 15.856 -7.034 1.00 25.08 202 TYR A CA 1
ATOM 768 C C . TYR A 1 103 ? 23.905 17.143 -7.599 1.00 31.80 202 TYR A C 1
ATOM 769 O O . TYR A 1 103 ? 23.576 17.201 -8.783 1.00 32.58 202 TYR A O 1
ATOM 778 N N . LYS A 1 104 ? 23.809 18.178 -6.766 1.00 36.87 203 LYS A N 1
ATOM 779 C CA . LYS A 1 104 ? 23.134 19.418 -7.158 1.00 36.35 203 LYS A CA 1
ATOM 780 C C . LYS A 1 104 ? 23.759 20.077 -8.387 1.00 41.21 203 LYS A C 1
ATOM 781 O O . LYS A 1 104 ? 23.061 20.750 -9.145 1.00 38.89 203 LYS A O 1
ATOM 787 N N . ASP A 1 105 ? 25.057 19.873 -8.601 1.00 43.10 204 ASP A N 1
ATOM 788 C CA . ASP A 1 105 ? 25.734 20.480 -9.747 1.00 41.22 204 ASP A CA 1
ATOM 789 C C . ASP A 1 105 ? 25.923 19.505 -10.913 1.00 51.41 204 ASP A C 1
ATOM 790 O O . ASP A 1 105 ? 26.582 19.842 -11.898 1.00 46.28 204 ASP A O 1
ATOM 795 N N . ASN A 1 106 ? 25.353 18.303 -10.803 1.00 47.68 205 ASN A N 1
ATOM 796 C CA . ASN A 1 106 ? 25.308 17.369 -11.931 1.00 43.49 205 ASN A CA 1
ATOM 797 C C . ASN A 1 106 ? 23.949 17.492 -12.607 1.00 47.16 205 ASN A C 1
ATOM 798 O O . ASN A 1 106 ? 22.942 16.990 -12.100 1.00 44.04 205 ASN A O 1
ATOM 803 N N . GLU A 1 107 ? 23.932 18.171 -13.749 1.00 51.63 206 GLU A N 1
ATOM 804 C CA . GLU A 1 107 ? 22.693 18.537 -14.428 1.00 60.64 206 GLU A CA 1
ATOM 805 C C . GLU A 1 107 ? 21.806 17.335 -14.767 1.00 52.39 206 GLU A C 1
ATOM 806 O O . GLU A 1 107 ? 20.592 17.384 -14.579 1.00 52.10 206 GLU A O 1
ATOM 812 N N . ASP A 1 108 ? 22.415 16.261 -15.256 1.00 57.93 207 ASP A N 1
ATOM 813 C CA . ASP A 1 108 ? 21.666 15.110 -15.753 1.00 51.86 207 ASP A CA 1
ATOM 814 C C . ASP A 1 108 ? 21.241 14.129 -14.652 1.00 50.79 207 ASP A C 1
ATOM 815 O O . ASP A 1 108 ? 20.713 13.062 -14.955 1.00 42.61 207 ASP A O 1
ATOM 820 N N . VAL A 1 109 ? 21.453 14.495 -13.388 1.00 39.45 208 VAL A N 1
ATOM 821 C CA . VAL A 1 109 ? 21.229 13.574 -12.269 1.00 36.60 208 VAL A CA 1
ATOM 822 C C . VAL A 1 109 ? 20.417 14.202 -11.137 1.00 30.66 208 VAL A C 1
ATOM 823 O O . VAL A 1 109 ? 19.624 13.525 -10.492 1.00 27.54 208 VAL A O 1
ATOM 827 N N . LYS A 1 110 ? 20.608 15.495 -10.898 1.00 32.41 209 LYS A N 1
ATOM 828 C CA . LYS A 1 110 ? 20.049 16.152 -9.718 1.00 36.04 209 LYS A CA 1
ATOM 829 C C . LYS A 1 110 ? 18.522 16.036 -9.589 1.00 29.29 209 LYS A C 1
ATOM 830 O O . LYS A 1 110 ? 17.995 16.035 -8.474 1.00 31.55 209 LYS A O 1
ATOM 836 N N . ASN A 1 111 ? 17.824 15.943 -10.717 1.00 27.93 210 ASN A N 1
ATOM 837 C CA . ASN A 1 111 ? 16.360 15.903 -10.703 1.00 34.60 210 ASN A CA 1
ATOM 838 C C . ASN A 1 111 ? 15.767 14.555 -11.124 1.00 36.71 210 ASN A C 1
ATOM 839 O O . ASN A 1 111 ? 14.573 14.458 -11.404 1.00 26.62 210 ASN A O 1
ATOM 844 N N . LEU A 1 112 ? 16.591 13.513 -11.168 1.00 28.75 211 LEU A N 1
ATOM 845 C CA . LEU A 1 112 ? 16.075 12.167 -11.394 1.00 26.02 211 LEU A CA 1
ATOM 846 C C . LEU A 1 112 ? 15.080 11.783 -10.300 1.00 21.95 211 LEU A C 1
ATOM 847 O O . LEU A 1 112 ? 15.159 12.279 -9.178 1.00 25.02 211 LEU A O 1
ATOM 852 N N . ASP A 1 113 ? 14.147 10.888 -10.630 1.00 23.05 212 ASP A N 1
ATOM 853 C CA . ASP A 1 113 ? 13.233 10.338 -9.645 1.00 21.17 212 ASP A CA 1
ATOM 854 C C . ASP A 1 113 ? 14.026 9.532 -8.620 1.00 22.97 212 ASP A C 1
ATOM 855 O O . ASP A 1 113 ? 15.149 9.105 -8.902 1.00 24.15 212 ASP A O 1
ATOM 860 N N . GLU A 1 114 ? 13.436 9.302 -7.453 1.00 23.47 213 GLU A N 1
ATOM 861 C CA . GLU A 1 114 ? 14.190 8.736 -6.337 1.00 19.39 213 GLU A CA 1
ATOM 862 C C . GLU A 1 114 ? 14.791 7.360 -6.645 1.00 19.94 213 GLU A C 1
ATOM 863 O O . GLU A 1 114 ? 15.918 7.092 -6.227 1.00 19.23 213 GLU A O 1
ATOM 869 N N . LEU A 1 115 ? 14.085 6.483 -7.363 1.00 18.64 214 LEU A N 1
ATOM 870 C CA . LEU A 1 115 ? 14.663 5.155 -7.656 1.00 17.82 214 LEU A CA 1
ATOM 871 C C . LEU A 1 115 ? 15.823 5.239 -8.643 1.00 19.27 214 LEU A C 1
ATOM 872 O O . LEU A 1 115 ? 16.859 4.603 -8.455 1.00 18.59 214 LEU A O 1
ATOM 877 N N . THR A 1 116 ? 15.653 6.002 -9.715 1.00 19.46 215 THR A N 1
ATOM 878 C CA . THR A 1 116 ? 16.696 6.117 -10.723 1.00 17.41 215 THR A CA 1
ATOM 879 C C . THR A 1 116 ? 17.905 6.802 -10.084 1.00 19.99 215 THR A C 1
ATOM 880 O O . THR A 1 116 ? 19.044 6.400 -10.317 1.00 19.49 215 THR A O 1
ATOM 884 N N . LEU A 1 117 ? 17.657 7.798 -9.240 1.00 18.01 216 LEU A N 1
ATOM 885 C CA . LEU A 1 117 ? 18.736 8.514 -8.560 1.00 20.99 216 LEU A CA 1
ATOM 886 C C . LEU A 1 117 ? 19.524 7.539 -7.687 1.00 20.92 216 LEU A C 1
ATOM 887 O O . LEU A 1 117 ? 20.754 7.537 -7.703 1.00 20.25 216 LEU A O 1
ATOM 892 N N . CYS A 1 118 ? 18.810 6.695 -6.947 1.00 18.95 217 CYS A N 1
ATOM 893 C CA . CYS A 1 118 ? 19.458 5.724 -6.069 1.00 18.32 217 CYS A CA 1
ATOM 894 C C . CYS A 1 118 ? 20.362 4.792 -6.888 1.00 22.01 217 CYS A C 1
ATOM 895 O O . CYS A 1 118 ? 21.506 4.499 -6.505 1.00 19.51 217 CYS A O 1
ATOM 898 N N . SER A 1 119 ? 19.859 4.341 -8.027 1.00 17.92 218 SER A N 1
ATOM 899 C CA . SER A 1 119 ? 20.609 3.469 -8.907 1.00 17.22 218 SER A CA 1
ATOM 900 C C . SER A 1 119 ? 21.869 4.160 -9.419 1.00 17.60 218 SER A C 1
ATOM 901 O O . SER A 1 119 ? 22.938 3.548 -9.429 1.00 20.20 218 SER A O 1
ATOM 904 N N . ARG A 1 120 ? 21.732 5.404 -9.872 1.00 20.19 219 ARG A N 1
ATOM 905 C CA . ARG A 1 120 ? 22.884 6.153 -10.391 1.00 18.95 219 ARG A CA 1
ATOM 906 C C . ARG A 1 120 ? 23.894 6.463 -9.296 1.00 19.40 219 ARG A C 1
ATOM 907 O O . ARG A 1 120 ? 25.110 6.457 -9.548 1.00 22.50 219 ARG A O 1
ATOM 915 N N . HIS A 1 121 ? 23.409 6.761 -8.098 1.00 19.28 220 HIS A N 1
ATOM 916 C CA . HIS A 1 121 ? 24.275 6.981 -6.936 1.00 20.09 220 HIS A CA 1
ATOM 917 C C . HIS A 1 121 ? 25.117 5.734 -6.649 1.00 20.72 220 HIS A C 1
ATOM 918 O O . HIS A 1 121 ? 26.348 5.800 -6.465 1.00 19.68 220 HIS A O 1
ATOM 925 N N . ALA A 1 122 ? 24.461 4.581 -6.629 1.00 19.75 221 ALA A N 1
ATOM 926 C CA . ALA A 1 122 ? 25.144 3.328 -6.373 1.00 18.88 221 ALA A CA 1
ATOM 927 C C . ALA A 1 122 ? 26.178 3.044 -7.458 1.00 25.13 221 ALA A C 1
ATOM 928 O O . ALA A 1 122 ? 27.228 2.458 -7.190 1.00 23.51 221 ALA A O 1
ATOM 930 N N . GLY A 1 123 ? 25.875 3.470 -8.680 1.00 21.75 222 GLY A N 1
ATOM 931 C CA . GLY A 1 123 ? 26.720 3.188 -9.831 1.00 23.53 222 GLY A CA 1
ATOM 932 C C . GLY A 1 123 ? 27.841 4.188 -10.014 1.00 24.49 222 GLY A C 1
ATOM 933 O O . GLY A 1 123 ? 28.576 4.115 -11.005 1.00 26.32 222 GLY A O 1
ATOM 934 N N . ASN A 1 124 ? 27.992 5.104 -9.068 1.00 22.16 223 ASN A N 1
ATOM 935 C CA . ASN A 1 124 ? 29.004 6.145 -9.186 1.00 25.49 223 ASN A CA 1
ATOM 936 C C . ASN A 1 124 ? 30.397 5.622 -8.831 1.00 30.94 223 ASN A C 1
ATOM 937 O O . ASN A 1 124 ? 31.392 6.057 -9.421 1.00 33.61 223 ASN A O 1
ATOM 942 N N . MET A 1 125 ? 30.475 4.671 -7.902 1.00 25.21 224 MET A N 1
ATOM 943 C CA . MET A 1 125 ? 31.784 4.238 -7.392 1.00 24.03 224 MET A CA 1
ATOM 944 C C . MET A 1 125 ? 32.430 3.173 -8.276 1.00 25.09 224 MET A C 1
ATOM 945 O O . MET A 1 125 ? 31.820 2.170 -8.640 1.00 25.74 224 MET A O 1
ATOM 950 N N . ILE A 1 126 ? 33.690 3.438 -8.618 1.00 22.84 225 ILE A N 1
ATOM 951 C CA . ILE A 1 126 ? 34.522 2.562 -9.431 1.00 27.14 225 ILE A CA 1
ATOM 952 C C . ILE A 1 126 ? 35.576 1.954 -8.522 1.00 22.80 225 ILE A C 1
ATOM 953 O O . ILE A 1 126 ? 36.302 2.709 -7.884 1.00 23.56 225 ILE A O 1
ATOM 958 N N . PRO A 1 127 ? 35.643 0.611 -8.427 1.00 23.01 226 PRO A N 1
ATOM 959 C CA . PRO A 1 127 ? 36.764 0.016 -7.668 1.00 24.69 226 PRO A CA 1
ATOM 960 C C . PRO A 1 127 ? 38.105 0.576 -8.159 1.00 30.15 226 PRO A C 1
ATOM 961 O O . PRO A 1 127 ? 38.301 0.648 -9.369 1.00 30.77 226 PRO A O 1
ATOM 965 N N . ASP A 1 128 ? 38.994 0.985 -7.255 1.00 31.53 227 ASP A N 1
ATOM 966 C CA . ASP A 1 128 ? 40.164 1.786 -7.656 1.00 30.60 227 ASP A CA 1
ATOM 967 C C . ASP A 1 128 ? 41.299 0.947 -8.241 1.00 47.31 227 ASP A C 1
ATOM 968 O O . ASP A 1 128 ? 42.372 1.471 -8.539 1.00 42.74 227 ASP A O 1
ATOM 973 N N . ASN A 1 129 ? 41.063 -0.352 -8.394 1.00 38.50 228 ASN A N 1
ATOM 974 C CA . ASN A 1 129 ? 42.023 -1.237 -9.044 1.00 46.98 228 ASN A CA 1
ATOM 975 C C . ASN A 1 129 ? 41.935 -1.158 -10.563 1.00 45.88 228 ASN A C 1
ATOM 976 O O . ASN A 1 129 ? 42.812 -1.651 -11.265 1.00 46.50 228 ASN A O 1
ATOM 981 N N . ASP A 1 130 ? 40.874 -0.539 -11.070 1.00 37.47 229 ASP A N 1
ATOM 982 C CA . ASP A 1 130 ? 40.636 -0.495 -12.508 1.00 37.68 229 ASP A CA 1
ATOM 983 C C . ASP A 1 130 ? 39.770 0.708 -12.867 1.00 48.28 229 ASP A C 1
ATOM 984 O O . ASP A 1 130 ? 38.537 0.636 -12.840 1.00 36.83 229 ASP A O 1
ATOM 989 N N . LYS A 1 131 ? 40.430 1.803 -13.228 1.00 42.76 230 LYS A N 1
ATOM 990 C CA . LYS A 1 131 ? 39.744 3.050 -13.552 1.00 51.25 230 LYS A CA 1
ATOM 991 C C . LYS A 1 131 ? 38.710 2.906 -14.664 1.00 45.57 230 LYS A C 1
ATOM 992 O O . LYS A 1 131 ? 37.721 3.639 -14.701 1.00 46.01 230 LYS A O 1
ATOM 998 N N . ASN A 1 132 ? 38.953 1.974 -15.577 1.00 46.62 231 ASN A N 1
ATOM 999 C CA . ASN A 1 132 ? 38.097 1.806 -16.743 1.00 48.53 231 ASN A CA 1
ATOM 1000 C C . ASN A 1 132 ? 37.029 0.737 -16.539 1.00 48.46 231 ASN A C 1
ATOM 1001 O O . ASN A 1 132 ? 36.404 0.293 -17.500 1.00 35.03 231 ASN A O 1
ATOM 1006 N N . SER A 1 133 ? 36.820 0.324 -15.291 1.00 45.85 232 SER A N 1
ATOM 1007 C CA . SER A 1 133 ? 35.880 -0.757 -15.011 1.00 43.43 232 SER A CA 1
ATOM 1008 C C . SER A 1 133 ? 34.445 -0.311 -15.238 1.00 33.25 232 SER A C 1
ATOM 1009 O O . SER A 1 133 ? 34.094 0.846 -15.010 1.00 36.19 232 SER A O 1
ATOM 1012 N N . ASN A 1 134 ? 33.633 -1.255 -15.693 1.00 31.51 233 ASN A N 1
ATOM 1013 C CA . ASN A 1 134 ? 32.210 -1.036 -15.883 1.00 29.94 233 ASN A CA 1
ATOM 1014 C C . ASN A 1 134 ? 31.414 -1.750 -14.790 1.00 33.15 233 ASN A C 1
ATOM 1015 O O . ASN A 1 134 ? 30.205 -1.901 -14.899 1.00 29.92 233 ASN A O 1
ATOM 1020 N N . TYR A 1 135 ? 32.098 -2.182 -13.734 1.00 24.90 234 TYR A N 1
ATOM 1021 C CA . TYR A 1 135 ? 31.421 -2.800 -12.588 1.00 20.13 234 TYR A CA 1
ATOM 1022 C C . TYR A 1 135 ? 30.661 -1.741 -11.798 1.00 20.64 234 TYR A C 1
ATOM 1023 O O . TYR A 1 135 ? 31.245 -0.786 -11.304 1.00 24.01 234 TYR A O 1
ATOM 1032 N N . LYS A 1 136 ? 29.345 -1.926 -11.668 1.00 20.37 235 LYS A N 1
ATOM 1033 C CA . LYS A 1 136 ? 28.497 -0.994 -10.922 1.00 23.23 235 LYS A CA 1
ATOM 1034 C C . LYS A 1 136 ? 27.672 -1.757 -9.901 1.00 16.33 235 LYS A C 1
ATOM 1035 O O . LYS A 1 136 ? 26.962 -2.696 -10.251 1.00 18.88 235 LYS A O 1
ATOM 1041 N N . TYR A 1 137 ? 27.775 -1.343 -8.647 1.00 18.55 236 TYR A N 1
ATOM 1042 C CA . TYR A 1 137 ? 27.063 -2.014 -7.562 1.00 18.63 236 TYR A CA 1
ATOM 1043 C C . TYR A 1 137 ? 25.573 -1.766 -7.657 1.00 17.69 236 TYR A C 1
ATOM 1044 O O . TYR A 1 137 ? 25.165 -0.675 -8.051 1.00 18.46 236 TYR A O 1
ATOM 1053 N N . PRO A 1 138 ? 24.774 -2.779 -7.279 1.00 16.92 237 PRO A N 1
ATOM 1054 C CA . PRO A 1 138 ? 23.323 -2.598 -7.193 1.00 13.54 237 PRO A CA 1
ATOM 1055 C C . PRO A 1 138 ? 22.953 -1.891 -5.910 1.00 15.20 237 PRO A C 1
ATOM 1056 O O . PRO A 1 138 ? 23.800 -1.584 -5.077 1.00 15.41 237 PRO A O 1
ATOM 1060 N N . ALA A 1 139 ? 21.659 -1.624 -5.740 1.00 16.33 238 ALA A N 1
ATOM 1061 C CA . ALA A 1 139 ? 21.174 -0.859 -4.596 1.00 15.84 238 ALA A CA 1
ATOM 1062 C C . ALA A 1 139 ? 19.790 -1.295 -4.186 1.00 14.30 238 ALA A C 1
ATOM 1063 O O . ALA A 1 139 ? 19.084 -1.957 -4.936 1.00 14.17 238 ALA A O 1
ATOM 1065 N N . VAL A 1 140 ? 19.449 -0.929 -2.958 1.00 14.61 239 VAL A N 1
ATOM 1066 C CA . VAL A 1 140 ? 18.078 -1.093 -2.459 1.00 14.74 239 VAL A CA 1
ATOM 1067 C C . VAL A 1 140 ? 17.595 0.267 -1.997 1.00 14.51 239 VAL A C 1
ATOM 1068 O O . VAL A 1 140 ? 18.261 0.942 -1.220 1.00 15.18 239 VAL A O 1
ATOM 1072 N N . TYR A 1 141 ? 16.434 0.693 -2.483 1.00 15.68 240 TYR A N 1
ATOM 1073 C CA . TYR A 1 141 ? 15.820 1.906 -1.966 1.00 15.30 240 TYR A CA 1
ATOM 1074 C C . TYR A 1 141 ? 14.738 1.524 -0.969 1.00 15.47 240 TYR A C 1
ATOM 1075 O O . TYR A 1 141 ? 13.928 0.652 -1.242 1.00 15.09 240 TYR A O 1
ATOM 1084 N N . ASP A 1 142 ? 14.748 2.167 0.190 1.00 17.59 241 ASP A N 1
ATOM 1085 C CA . ASP A 1 142 ? 13.706 1.991 1.200 1.00 17.63 241 ASP A CA 1
ATOM 1086 C C . ASP A 1 142 ? 12.689 3.116 1.032 1.00 21.12 241 ASP A C 1
ATOM 1087 O O . ASP A 1 142 ? 12.975 4.262 1.331 1.00 20.35 241 ASP A O 1
ATOM 1092 N N . ASP A 1 143 ? 11.510 2.770 0.521 1.00 18.39 242 ASP A N 1
ATOM 1093 C CA . ASP A 1 143 ? 10.504 3.759 0.146 1.00 21.37 242 ASP A CA 1
ATOM 1094 C C . ASP A 1 143 ? 9.887 4.399 1.386 1.00 33.57 242 ASP A C 1
ATOM 1095 O O . ASP A 1 143 ? 9.363 5.513 1.328 1.00 36.38 242 ASP A O 1
ATOM 1100 N N . LYS A 1 144 ? 9.949 3.702 2.511 1.00 23.84 243 LYS A N 1
ATOM 1101 C CA . LYS A 1 144 ? 9.373 4.232 3.751 1.00 33.25 243 LYS A CA 1
ATOM 1102 C C . LYS A 1 144 ? 10.247 5.328 4.345 1.00 32.71 243 LYS A C 1
ATOM 1103 O O . LYS A 1 144 ? 9.760 6.401 4.716 1.00 32.63 243 LYS A O 1
ATOM 1109 N N . ASP A 1 145 ? 11.539 5.034 4.437 1.00 28.73 244 ASP A N 1
ATOM 1110 C CA . ASP A 1 145 ? 12.549 5.951 4.958 1.00 27.64 244 ASP A CA 1
ATOM 1111 C C . ASP A 1 145 ? 13.079 6.954 3.945 1.00 26.57 244 ASP A C 1
ATOM 1112 O O . ASP A 1 145 ? 13.758 7.912 4.320 1.00 28.14 244 ASP A O 1
ATOM 1117 N N . LYS A 1 146 ? 12.816 6.700 2.664 1.00 20.39 245 LYS A N 1
ATOM 1118 C CA . LYS A 1 146 ? 13.364 7.490 1.576 1.00 19.95 245 LYS A CA 1
ATOM 1119 C C . LYS A 1 146 ? 14.887 7.490 1.671 1.00 22.35 245 LYS A C 1
ATOM 1120 O O . LYS A 1 146 ? 15.530 8.545 1.680 1.00 23.57 245 LYS A O 1
ATOM 1126 N N . LYS A 1 147 ? 15.446 6.284 1.699 1.00 19.97 246 LYS A N 1
ATOM 1127 C CA . LYS A 1 147 ? 16.868 6.078 1.934 1.00 19.21 246 LYS A CA 1
ATOM 1128 C C . LYS A 1 147 ? 17.419 5.057 0.925 1.00 17.94 246 LYS A C 1
ATOM 1129 O O . LYS A 1 147 ? 16.805 4.011 0.709 1.00 17.97 246 LYS A O 1
ATOM 1135 N N . CYS A 1 148 ? 18.567 5.387 0.328 1.00 17.49 247 CYS A N 1
ATOM 1136 C CA . CYS A 1 148 ? 19.250 4.558 -0.659 1.00 16.44 247 CYS A CA 1
ATOM 1137 C C . CYS A 1 148 ? 20.363 3.812 0.035 1.00 17.32 247 CYS A C 1
ATOM 1138 O O . CYS A 1 148 ? 21.166 4.422 0.733 1.00 20.31 247 CYS A O 1
ATOM 1141 N N . HIS A 1 149 ? 20.386 2.501 -0.167 1.00 14.83 248 HIS A N 1
ATOM 1142 C CA . HIS A 1 149 ? 21.436 1.617 0.357 1.00 16.69 248 HIS A CA 1
ATOM 1143 C C . HIS A 1 149 ? 22.200 1.000 -0.802 1.00 16.44 248 HIS A C 1
ATOM 1144 O O . HIS A 1 149 ? 21.651 0.233 -1.589 1.00 16.55 248 HIS A O 1
ATOM 1151 N N . ILE A 1 150 ? 23.485 1.305 -0.906 1.00 14.07 249 ILE A N 1
ATOM 1152 C CA . ILE A 1 150 ? 24.300 0.689 -1.931 1.00 14.65 249 ILE A CA 1
ATOM 1153 C C . ILE A 1 150 ? 24.716 -0.697 -1.414 1.00 15.08 249 ILE A C 1
ATOM 1154 O O . ILE A 1 150 ? 25.132 -0.830 -0.265 1.00 16.72 249 ILE A O 1
ATOM 1159 N N . LEU A 1 151 ? 24.566 -1.728 -2.235 1.00 14.11 250 LEU A N 1
ATOM 1160 C CA . LEU A 1 151 ? 24.919 -3.080 -1.817 1.00 13.45 250 LEU A CA 1
ATOM 1161 C C . LEU A 1 151 ? 26.354 -3.380 -2.203 1.00 17.28 250 LEU A C 1
ATOM 1162 O O . LEU A 1 151 ? 26.734 -3.243 -3.361 1.00 19.35 250 LEU A O 1
ATOM 1167 N N . TYR A 1 152 ? 27.140 -3.787 -1.223 1.00 17.01 251 TYR A N 1
ATOM 1168 C CA . TYR A 1 152 ? 28.511 -4.222 -1.473 1.00 16.51 251 TYR A CA 1
ATOM 1169 C C . TYR A 1 152 ? 28.518 -5.635 -2.053 1.00 16.47 251 TYR A C 1
ATOM 1170 O O . TYR A 1 152 ? 29.313 -5.950 -2.951 1.00 20.56 251 TYR A O 1
ATOM 1179 N N . ILE A 1 153 ? 27.649 -6.501 -1.527 1.00 14.83 252 ILE A N 1
ATOM 1180 C CA . ILE A 1 153 ? 27.479 -7.857 -2.030 1.00 15.85 252 ILE A CA 1
ATOM 1181 C C . ILE A 1 153 ? 26.358 -7.867 -3.068 1.00 15.91 252 ILE A C 1
ATOM 1182 O O . ILE A 1 153 ? 25.214 -7.537 -2.752 1.00 16.40 252 ILE A O 1
ATOM 1187 N N . ALA A 1 154 ? 26.700 -8.222 -4.298 1.00 17.67 253 ALA A N 1
ATOM 1188 C CA . ALA A 1 154 ? 25.733 -8.314 -5.396 1.00 16.68 253 ALA A CA 1
ATOM 1189 C C . ALA A 1 154 ? 25.133 -9.712 -5.543 1.00 16.50 253 ALA A C 1
ATOM 1190 O O . ALA A 1 154 ? 24.142 -9.899 -6.270 1.00 17.15 253 ALA A O 1
ATOM 1192 N N . ALA A 1 155 ? 25.715 -10.699 -4.869 1.00 16.26 254 ALA A N 1
ATOM 1193 C CA . ALA A 1 155 ? 25.151 -12.041 -4.870 1.00 14.43 254 ALA A CA 1
ATOM 1194 C C . ALA A 1 155 ? 23.770 -11.987 -4.221 1.00 13.40 254 ALA A C 1
ATOM 1195 O O . ALA A 1 155 ? 23.552 -11.157 -3.354 1.00 16.74 254 ALA A O 1
ATOM 1197 N N . GLN A 1 156 ? 22.867 -12.872 -4.632 1.00 15.02 255 GLN A N 1
ATOM 1198 C CA . GLN A 1 156 ? 21.495 -12.872 -4.082 1.00 13.40 255 GLN A CA 1
ATOM 1199 C C . GLN A 1 156 ? 21.084 -14.213 -3.491 1.00 14.72 255 GLN A C 1
ATOM 1200 O O . GLN A 1 156 ? 20.143 -14.276 -2.693 1.00 15.37 255 GLN A O 1
ATOM 1206 N N . GLU A 1 157 ? 21.786 -15.294 -3.853 1.00 15.34 256 GLU A N 1
ATOM 1207 C CA . GLU A 1 157 ? 21.503 -16.594 -3.270 1.00 14.44 256 GLU A CA 1
ATOM 1208 C C . GLU A 1 157 ? 22.770 -17.432 -3.140 1.00 16.62 256 GLU A C 1
ATOM 1209 O O . GLU A 1 157 ? 23.580 -17.487 -4.059 1.00 17.37 256 GLU A O 1
ATOM 1215 N N . ASN A 1 158 ? 22.881 -18.079 -1.992 1.00 14.56 257 ASN A N 1
ATOM 1216 C CA . ASN A 1 158 ? 24.003 -18.980 -1.707 1.00 17.15 257 ASN A CA 1
ATOM 1217 C C . ASN A 1 158 ? 23.500 -20.079 -0.799 1.00 18.37 257 ASN A C 1
ATOM 1218 O O . ASN A 1 158 ? 22.978 -19.789 0.275 1.00 18.27 257 ASN A O 1
ATOM 1223 N N . ASN A 1 159 ? 23.670 -21.336 -1.224 1.00 18.14 258 ASN A N 1
ATOM 1224 C CA . ASN A 1 159 ? 23.236 -22.491 -0.447 1.00 21.74 258 ASN A CA 1
ATOM 1225 C C . ASN A 1 159 ? 24.164 -23.681 -0.731 1.00 20.29 258 ASN A C 1
ATOM 1226 O O . ASN A 1 159 ? 25.021 -23.607 -1.618 1.00 22.98 258 ASN A O 1
ATOM 1231 N N . GLY A 1 160 ? 23.970 -24.758 0.024 1.00 24.12 259 GLY A N 1
ATOM 1232 C CA . GLY A 1 160 ? 24.812 -25.950 -0.077 1.00 23.55 259 GLY A CA 1
ATOM 1233 C C . GLY A 1 160 ? 25.839 -25.932 1.044 1.00 35.96 259 GLY A C 1
ATOM 1234 O O . GLY A 1 160 ? 26.607 -24.978 1.131 1.00 28.57 259 GLY A O 1
ATOM 1235 N N . PRO A 1 161 ? 25.852 -26.968 1.915 1.00 37.29 260 PRO A N 1
ATOM 1236 C CA . PRO A 1 161 ? 26.770 -27.000 3.068 1.00 46.44 260 PRO A CA 1
ATOM 1237 C C . PRO A 1 161 ? 28.234 -26.743 2.721 1.00 41.65 260 PRO A C 1
ATOM 1238 O O . PRO A 1 161 ? 29.021 -26.336 3.579 1.00 45.98 260 PRO A O 1
ATOM 1242 N N . ARG A 1 162 ? 28.587 -26.985 1.468 1.00 32.69 261 ARG A N 1
ATOM 1243 C CA . ARG A 1 162 ? 29.940 -26.785 0.991 1.00 39.60 261 ARG A CA 1
ATOM 1244 C C . ARG A 1 162 ? 30.300 -25.303 0.839 1.00 47.06 261 ARG A C 1
ATOM 1245 O O . ARG A 1 162 ? 31.447 -24.908 1.023 1.00 39.10 261 ARG A O 1
ATOM 1253 N N . TYR A 1 163 ? 29.296 -24.491 0.531 1.00 30.42 262 TYR A N 1
ATOM 1254 C CA . TYR A 1 163 ? 29.496 -23.118 0.068 1.00 33.53 262 TYR A CA 1
ATOM 1255 C C . TYR A 1 163 ? 29.051 -22.082 1.102 1.00 30.87 262 TYR A C 1
ATOM 1256 O O . TYR A 1 163 ? 29.304 -20.891 0.955 1.00 25.93 262 TYR A O 1
ATOM 1265 N N . CYS A 1 164 ? 28.375 -22.553 2.140 1.00 28.54 263 CYS A N 1
ATOM 1266 C CA . CYS A 1 164 ? 27.958 -21.720 3.250 1.00 32.33 263 CYS A CA 1
ATOM 1267 C C . CYS A 1 164 ? 27.748 -22.612 4.456 1.00 36.43 263 CYS A C 1
ATOM 1268 O O . CYS A 1 164 ? 27.736 -23.839 4.331 1.00 30.61 263 CYS A O 1
ATOM 1271 N N . ASN A 1 165 ? 27.575 -21.986 5.614 1.00 31.12 264 ASN A N 1
ATOM 1272 C CA . ASN A 1 165 ? 27.384 -22.683 6.880 1.00 35.37 264 ASN A CA 1
ATOM 1273 C C . ASN A 1 165 ? 26.235 -22.070 7.664 1.00 29.15 264 ASN A C 1
ATOM 1274 O O . ASN A 1 165 ? 26.278 -20.900 8.033 1.00 37.30 264 ASN A O 1
ATOM 1279 N N . LYS A 1 166 ? 25.205 -22.867 7.920 1.00 31.39 265 LYS A N 1
ATOM 1280 C CA . LYS A 1 166 ? 23.994 -22.387 8.578 1.00 40.94 265 LYS A CA 1
ATOM 1281 C C . LYS A 1 166 ? 24.127 -22.313 10.096 1.00 41.43 265 LYS A C 1
ATOM 1282 O O . LYS A 1 166 ? 23.271 -21.736 10.769 1.00 49.40 265 LYS A O 1
ATOM 1288 N N . ASP A 1 167 ? 25.200 -22.892 10.629 1.00 43.26 266 ASP A N 1
ATOM 1289 C CA . ASP A 1 167 ? 25.411 -22.962 12.077 1.00 50.15 266 ASP A CA 1
ATOM 1290 C C . ASP A 1 167 ? 25.738 -21.591 12.668 1.00 52.91 266 ASP A C 1
ATOM 1291 O O . ASP A 1 167 ? 26.739 -20.970 12.311 1.00 45.72 266 ASP A O 1
ATOM 1296 N N . GLU A 1 168 ? 24.899 -21.150 13.601 1.00 53.56 267 GLU A N 1
ATOM 1297 C CA . GLU A 1 168 ? 25.013 -19.824 14.198 1.00 49.72 267 GLU A CA 1
ATOM 1298 C C . GLU A 1 168 ? 26.280 -19.629 15.029 1.00 53.17 267 GLU A C 1
ATOM 1299 O O . GLU A 1 168 ? 26.668 -18.497 15.300 1.00 46.32 267 GLU A O 1
ATOM 1305 N N . SER A 1 169 ? 26.914 -20.723 15.441 1.00 50.33 268 SER A N 1
ATOM 1306 C CA . SER A 1 169 ? 28.098 -20.645 16.296 1.00 50.33 268 SER A CA 1
ATOM 1307 C C . SER A 1 169 ? 29.387 -20.491 15.486 1.00 45.48 268 SER A C 1
ATOM 1308 O O . SER A 1 169 ? 30.443 -20.169 16.038 1.00 40.90 268 SER A O 1
ATOM 1311 N N . LYS A 1 170 ? 29.300 -20.733 14.181 1.00 40.00 269 LYS A N 1
ATOM 1312 C CA . LYS A 1 170 ? 30.411 -20.473 13.275 1.00 33.96 269 LYS A CA 1
ATOM 1313 C C . LYS A 1 170 ? 30.258 -19.053 12.723 1.00 43.07 269 LYS A C 1
ATOM 1314 O O . LYS A 1 170 ? 29.688 -18.848 11.649 1.00 35.96 269 LYS A O 1
ATOM 1320 N N . ARG A 1 171 ? 30.769 -18.078 13.468 1.00 38.69 270 ARG A N 1
ATOM 1321 C CA . ARG A 1 171 ? 30.462 -16.666 13.222 1.00 31.18 270 ARG A CA 1
ATOM 1322 C C . ARG A 1 171 ? 31.122 -16.090 11.980 1.00 28.44 270 ARG A C 1
ATOM 1323 O O . ARG A 1 171 ? 30.640 -15.104 11.420 1.00 24.85 270 ARG A O 1
ATOM 1331 N N . ASN A 1 172 ? 32.234 -16.686 11.565 1.00 25.00 271 ASN A N 1
ATOM 1332 C CA . ASN A 1 172 ? 33.026 -16.157 10.469 1.00 24.76 271 ASN A CA 1
ATOM 1333 C C . ASN A 1 172 ? 33.011 -17.024 9.221 1.00 28.40 271 ASN A C 1
ATOM 1334 O O . ASN A 1 172 ? 33.790 -16.801 8.293 1.00 33.68 271 ASN A O 1
ATOM 1339 N N . SER A 1 173 ? 32.121 -18.009 9.195 1.00 25.57 272 SER A N 1
ATOM 1340 C CA . SER A 1 173 ? 31.894 -18.791 7.987 1.00 27.84 272 SER A CA 1
ATOM 1341 C C . SER A 1 173 ? 30.881 -18.066 7.113 1.00 21.11 272 SER A C 1
ATOM 1342 O O . SER A 1 173 ? 30.063 -17.305 7.632 1.00 27.79 272 SER A O 1
ATOM 1345 N N . MET A 1 174 ? 30.955 -18.305 5.805 1.00 23.31 273 MET A N 1
ATOM 1346 C CA . MET A 1 174 ? 30.020 -17.701 4.849 1.00 24.67 273 MET A CA 1
ATOM 1347 C C . MET A 1 174 ? 28.587 -18.063 5.204 1.00 28.69 273 MET A C 1
ATOM 1348 O O . MET A 1 174 ? 28.277 -19.230 5.430 1.00 27.75 273 MET A O 1
ATOM 1353 N N . PHE A 1 175 ? 27.710 -17.060 5.250 1.00 22.50 274 PHE A N 1
ATOM 1354 C CA . PHE A 1 175 ? 26.303 -17.313 5.528 1.00 21.91 274 PHE A CA 1
ATOM 1355 C C . PHE A 1 175 ? 25.575 -17.795 4.262 1.00 18.54 274 PHE A C 1
ATOM 1356 O O . PHE A 1 175 ? 26.061 -17.635 3.142 1.00 21.28 274 PHE A O 1
ATOM 1364 N N . CYS A 1 176 ? 24.461 -18.471 4.492 1.00 23.21 275 CYS A N 1
ATOM 1365 C CA . CYS A 1 176 ? 23.564 -18.909 3.425 1.00 20.00 275 CYS A CA 1
ATOM 1366 C C . CYS A 1 176 ? 22.517 -17.823 3.295 1.00 20.31 275 CYS A C 1
ATOM 1367 O O . CYS A 1 176 ? 22.151 -17.194 4.276 1.00 21.52 275 CYS A O 1
ATOM 1370 N N . PHE A 1 177 ? 22.024 -17.602 2.086 1.00 17.36 276 PHE A N 1
ATOM 1371 C CA . PHE A 1 177 ? 21.032 -16.543 1.911 1.00 14.48 276 PHE A CA 1
ATOM 1372 C C . PHE A 1 177 ? 20.212 -16.784 0.651 1.00 16.69 276 PHE A C 1
ATOM 1373 O O . PHE A 1 177 ? 20.588 -17.570 -0.223 1.00 16.53 276 PHE A O 1
ATOM 1381 N N . ARG A 1 178 ? 19.073 -16.094 0.569 1.00 16.75 277 ARG A N 1
ATOM 1382 C CA . ARG A 1 178 ? 18.182 -16.245 -0.582 1.00 16.61 277 ARG A CA 1
ATOM 1383 C C . ARG A 1 178 ? 17.339 -14.992 -0.745 1.00 13.00 277 ARG A C 1
ATOM 1384 O O . ARG A 1 178 ? 17.072 -14.302 0.222 1.00 14.88 277 ARG A O 1
ATOM 1392 N N . PRO A 1 179 ? 16.947 -14.696 -1.982 1.00 13.06 278 PRO A N 1
ATOM 1393 C CA . PRO A 1 179 ? 16.042 -13.565 -2.187 1.00 14.49 278 PRO A CA 1
ATOM 1394 C C . PRO A 1 179 ? 14.633 -13.984 -1.812 1.00 14.21 278 PRO A C 1
ATOM 1395 O O . PRO A 1 179 ? 14.276 -15.167 -1.850 1.00 15.08 278 PRO A O 1
ATOM 1399 N N . ALA A 1 180 ? 13.833 -12.994 -1.446 1.00 12.90 279 ALA A N 1
ATOM 1400 C CA . ALA A 1 180 ? 12.465 -13.260 -1.030 1.00 14.85 279 ALA A CA 1
ATOM 1401 C C . ALA A 1 180 ? 11.628 -12.024 -1.129 1.00 13.96 279 ALA A C 1
ATOM 1402 O O . ALA A 1 180 ? 12.106 -10.905 -1.021 1.00 14.42 279 ALA A O 1
ATOM 1404 N N . LYS A 1 181 ? 10.337 -12.272 -1.308 1.00 17.19 280 LYS A N 1
ATOM 1405 C CA . LYS A 1 181 ? 9.335 -11.294 -0.971 1.00 19.68 280 LYS A CA 1
ATOM 1406 C C . LYS A 1 181 ? 8.724 -11.721 0.331 1.00 20.89 280 LYS A C 1
ATOM 1407 O O . LYS A 1 181 ? 8.156 -12.800 0.479 1.00 25.83 280 LYS A O 1
ATOM 1413 N N . ASP A 1 182 ? 8.905 -10.846 1.285 1.00 21.30 281 ASP A N 1
ATOM 1414 C CA . ASP A 1 182 ? 8.530 -11.076 2.652 1.00 23.84 281 ASP A CA 1
ATOM 1415 C C . ASP A 1 182 ? 7.968 -9.757 3.114 1.00 17.63 281 ASP A C 1
ATOM 1416 O O . ASP A 1 182 ? 8.406 -8.702 2.636 1.00 17.71 281 ASP A O 1
ATOM 1421 N N . ILE A 1 183 ? 6.994 -9.798 4.017 1.00 17.60 282 ILE A N 1
ATOM 1422 C CA . ILE A 1 183 ? 6.358 -8.576 4.477 1.00 18.43 282 ILE A CA 1
ATOM 1423 C C . ILE A 1 183 ? 7.379 -7.570 5.028 1.00 16.36 282 ILE A C 1
ATOM 1424 O O . ILE A 1 183 ? 7.218 -6.357 4.866 1.00 17.10 282 ILE A O 1
ATOM 1429 N N . SER A 1 184 ? 8.450 -8.059 5.650 1.00 18.35 283 SER A N 1
ATOM 1430 C CA . SER A 1 184 ? 9.461 -7.158 6.178 1.00 19.44 283 SER A CA 1
ATOM 1431 C C . SER A 1 184 ? 10.195 -6.358 5.085 1.00 18.84 283 SER A C 1
ATOM 1432 O O . SER A 1 184 ? 10.793 -5.325 5.368 1.00 21.02 283 SER A O 1
ATOM 1435 N N . PHE A 1 185 ? 10.102 -6.816 3.837 1.00 15.89 284 PHE A N 1
ATOM 1436 C CA . PHE A 1 185 ? 10.750 -6.148 2.714 1.00 14.28 284 PHE A CA 1
ATOM 1437 C C . PHE A 1 185 ? 9.764 -5.336 1.860 1.00 14.62 284 PHE A C 1
ATOM 1438 O O . PHE A 1 185 ? 10.113 -4.856 0.792 1.00 13.57 284 PHE A O 1
ATOM 1446 N N . GLN A 1 186 ? 8.534 -5.183 2.325 1.00 13.64 285 GLN A N 1
ATOM 1447 C CA . GLN A 1 186 ? 7.506 -4.627 1.415 1.00 15.02 285 GLN A CA 1
ATOM 1448 C C . GLN A 1 186 ? 7.800 -3.222 0.916 1.00 13.73 285 GLN A C 1
ATOM 1449 O O . GLN A 1 186 ? 7.378 -2.866 -0.187 1.00 16.62 285 GLN A O 1
ATOM 1455 N N . ASN A 1 187 ? 8.551 -2.423 1.679 1.00 13.66 286 ASN A N 1
ATOM 1456 C CA . ASN A 1 187 ? 8.857 -1.061 1.291 1.00 14.22 286 ASN A CA 1
ATOM 1457 C C . ASN A 1 187 ? 10.191 -0.932 0.573 1.00 13.91 286 ASN A C 1
ATOM 1458 O O . ASN A 1 187 ? 10.580 0.164 0.233 1.00 15.65 286 ASN A O 1
ATOM 1463 N N . LEU A 1 188 ? 10.858 -2.058 0.356 1.00 13.86 287 LEU A N 1
ATOM 1464 C CA . LEU A 1 188 ? 12.138 -2.071 -0.345 1.00 14.19 287 LEU A CA 1
ATOM 1465 C C . LEU A 1 188 ? 11.959 -2.244 -1.835 1.00 13.71 287 LEU A C 1
ATOM 1466 O O . LEU A 1 188 ? 11.019 -2.906 -2.308 1.00 14.43 287 LEU A O 1
ATOM 1471 N N . VAL A 1 189 ? 12.901 -1.676 -2.571 1.00 13.15 288 VAL A N 1
ATOM 1472 C CA . VAL A 1 189 ? 12.937 -1.802 -4.021 1.00 14.44 288 VAL A CA 1
ATOM 1473 C C . VAL A 1 189 ? 14.349 -2.193 -4.441 1.00 14.61 288 VAL A C 1
ATOM 1474 O O . VAL A 1 189 ? 15.282 -1.445 -4.157 1.00 14.00 288 VAL A O 1
ATOM 1478 N N . TYR A 1 190 ? 14.496 -3.354 -5.080 1.00 12.85 289 TYR A N 1
ATOM 1479 C CA . TYR A 1 190 ? 15.820 -3.860 -5.504 1.00 13.60 289 TYR A CA 1
ATOM 1480 C C . TYR A 1 190 ? 16.146 -3.263 -6.866 1.00 13.90 289 TYR A C 1
ATOM 1481 O O . TYR A 1 190 ? 15.381 -3.429 -7.809 1.00 14.81 289 TYR A O 1
ATOM 1490 N N . LEU A 1 191 ? 17.302 -2.617 -6.970 1.00 13.96 290 LEU A N 1
ATOM 1491 C CA . LEU A 1 191 ? 17.668 -1.826 -8.149 1.00 14.09 290 LEU A CA 1
ATOM 1492 C C . LEU A 1 191 ? 18.995 -2.252 -8.760 1.00 15.48 290 LEU A C 1
ATOM 1493 O O . LEU A 1 191 ? 20.027 -2.081 -8.125 1.00 17.65 290 LEU A O 1
ATOM 1498 N N . SER A 1 192 ? 18.985 -2.767 -9.983 1.00 14.75 291 SER A N 1
ATOM 1499 C CA . SER A 1 192 ? 20.277 -2.967 -10.671 1.00 15.13 291 SER A CA 1
ATOM 1500 C C . SER A 1 192 ? 20.824 -1.642 -11.190 1.00 20.51 291 SER A C 1
ATOM 1501 O O . SER A 1 192 ? 20.145 -0.608 -11.188 1.00 17.67 291 SER A O 1
ATOM 1504 N N . LYS A 1 193 ? 22.053 -1.692 -11.699 1.00 16.96 292 LYS A N 1
ATOM 1505 C CA . LYS A 1 193 ? 22.692 -0.532 -12.295 1.00 17.00 292 LYS A CA 1
ATOM 1506 C C . LYS A 1 193 ? 21.969 0.025 -13.525 1.00 18.69 292 LYS A C 1
ATOM 1507 O O . LYS A 1 193 ? 22.238 1.163 -13.919 1.00 20.34 292 LYS A O 1
ATOM 1513 N N . ASN A 1 194 ? 21.090 -0.779 -14.127 1.00 18.94 293 ASN A N 1
ATOM 1514 C CA . ASN A 1 194 ? 20.443 -0.460 -15.413 1.00 16.28 293 ASN A CA 1
ATOM 1515 C C . ASN A 1 194 ? 19.015 0.063 -15.304 1.00 21.91 293 ASN A C 1
ATOM 1516 O O . ASN A 1 194 ? 18.343 0.227 -16.330 1.00 21.21 293 ASN A O 1
ATOM 1521 N N . VAL A 1 195 ? 18.527 0.300 -14.092 1.00 20.23 294 VAL A N 1
ATOM 1522 C CA . VAL A 1 195 ? 17.133 0.743 -13.940 1.00 18.03 294 VAL A CA 1
ATOM 1523 C C . VAL A 1 195 ? 16.894 1.985 -14.777 1.00 17.88 294 VAL A C 1
ATOM 1524 O O . VAL A 1 195 ? 17.624 2.967 -14.670 1.00 20.73 294 VAL A O 1
ATOM 1528 N N . VAL A 1 196 ? 15.869 1.919 -15.618 1.00 18.57 295 VAL A N 1
ATOM 1529 C CA . VAL A 1 196 ? 15.622 3.011 -16.563 1.00 19.01 295 VAL A CA 1
ATOM 1530 C C . VAL A 1 196 ? 14.904 4.196 -15.935 1.00 21.61 295 VAL A C 1
ATOM 1531 O O . VAL A 1 196 ? 14.038 4.046 -15.071 1.00 20.42 295 VAL A O 1
ATOM 1535 N N . HIS A 1 197 ? 15.250 5.389 -16.409 1.00 23.18 296 HIS A N 1
ATOM 1536 C CA . HIS A 1 197 ? 14.774 6.623 -15.805 1.00 23.46 296 HIS A CA 1
ATOM 1537 C C . HIS A 1 197 ? 13.247 6.770 -15.854 1.00 18.32 296 HIS A C 1
ATOM 1538 O O . HIS A 1 197 ? 12.675 7.455 -15.009 1.00 22.19 296 HIS A O 1
ATOM 1545 N N . ASN A 1 198 ? 12.604 6.133 -16.825 1.00 21.54 297 ASN A N 1
ATOM 1546 C CA . ASN A 1 198 ? 11.154 6.208 -16.956 1.00 22.96 297 ASN A CA 1
ATOM 1547 C C . ASN A 1 198 ? 10.457 4.918 -16.553 1.00 27.85 297 ASN A C 1
ATOM 1548 O O . ASN A 1 198 ? 9.416 4.567 -17.099 1.00 24.00 297 ASN A O 1
ATOM 1553 N N . TRP A 1 199 ? 11.033 4.202 -15.591 1.00 20.56 298 TRP A N 1
ATOM 1554 C CA . TRP A 1 199 ? 10.394 3.001 -15.086 1.00 19.43 298 TRP A CA 1
ATOM 1555 C C . TRP A 1 199 ? 8.936 3.214 -14.701 1.00 19.54 298 TRP A C 1
ATOM 1556 O O . TRP A 1 199 ? 8.153 2.271 -14.757 1.00 22.73 298 TRP A O 1
ATOM 1567 N N . GLU A 1 200 ? 8.582 4.438 -14.297 1.00 20.34 299 GLU A N 1
ATOM 1568 C CA . GLU A 1 200 ? 7.216 4.743 -13.874 1.00 23.86 299 GLU A CA 1
ATOM 1569 C C . GLU A 1 200 ? 6.240 4.447 -15.011 1.00 22.97 299 GLU A C 1
ATOM 1570 O O . GLU A 1 200 ? 5.095 4.052 -14.765 1.00 24.87 299 GLU A O 1
ATOM 1576 N N . LYS A 1 201 ? 6.715 4.630 -16.243 1.00 24.98 300 LYS A N 1
ATOM 1577 C CA . LYS A 1 201 ? 5.877 4.478 -17.430 1.00 29.12 300 LYS A CA 1
ATOM 1578 C C . LYS A 1 201 ? 6.016 3.115 -18.101 1.00 25.78 300 LYS A C 1
ATOM 1579 O O . LYS A 1 201 ? 5.054 2.601 -18.666 1.00 28.64 300 LYS A O 1
ATOM 1585 N N . VAL A 1 202 ? 7.206 2.518 -18.046 1.00 21.54 301 VAL A N 1
ATOM 1586 C CA . VAL A 1 202 ? 7.456 1.334 -18.859 1.00 19.89 301 VAL A CA 1
ATOM 1587 C C . VAL A 1 202 ? 7.575 0.025 -18.070 1.00 18.07 301 VAL A C 1
ATOM 1588 O O . VAL A 1 202 ? 7.660 -1.014 -18.682 1.00 20.09 301 VAL A O 1
ATOM 1592 N N . CYS A 1 203 ? 7.530 0.086 -16.730 1.00 20.32 302 CYS A N 1
ATOM 1593 C CA . CYS A 1 203 ? 7.631 -1.114 -15.880 1.00 18.54 302 CYS A CA 1
ATOM 1594 C C . CYS A 1 203 ? 6.374 -1.375 -15.020 1.00 18.15 302 CYS A C 1
ATOM 1595 O O . CYS A 1 203 ? 5.700 -0.433 -14.640 1.00 19.24 302 CYS A O 1
ATOM 1598 N N . PRO A 1 204 ? 6.102 -2.649 -14.653 1.00 16.11 303 PRO A N 1
ATOM 1599 C CA . PRO A 1 204 ? 5.017 -2.939 -13.691 1.00 17.32 303 PRO A CA 1
ATOM 1600 C C . PRO A 1 204 ? 5.281 -2.389 -12.309 1.00 16.74 303 PRO A C 1
ATOM 1601 O O . PRO A 1 204 ? 6.437 -2.204 -11.935 1.00 21.31 303 PRO A O 1
ATOM 1605 N N . ARG A 1 205 ? 4.230 -2.137 -11.536 1.00 16.60 304 ARG A N 1
ATOM 1606 C CA . ARG A 1 205 ? 4.394 -1.847 -10.109 1.00 15.31 304 ARG A CA 1
ATOM 1607 C C . ARG A 1 205 ? 3.238 -2.426 -9.324 1.00 16.16 304 ARG A C 1
ATOM 1608 O O . ARG A 1 205 ? 3.402 -3.277 -8.463 1.00 20.58 304 ARG A O 1
ATOM 1616 N N . LYS A 1 206 ? 2.026 -1.964 -9.604 1.00 15.78 305 LYS A N 1
ATOM 1617 C CA . LYS A 1 206 ? 0.887 -2.374 -8.788 1.00 14.69 305 LYS A CA 1
ATOM 1618 C C . LYS A 1 206 ? 0.133 -3.556 -9.406 1.00 15.00 305 LYS A C 1
ATOM 1619 O O . LYS A 1 206 ? 0.222 -3.835 -10.598 1.00 17.23 305 LYS A O 1
ATOM 1625 N N . ASN A 1 207 ? -0.550 -4.304 -8.561 1.00 14.79 306 ASN A N 1
ATOM 1626 C CA . ASN A 1 207 ? -1.380 -5.391 -8.997 1.00 12.01 306 ASN A CA 1
ATOM 1627 C C . ASN A 1 207 ? -2.641 -4.781 -9.588 1.00 14.03 306 ASN A C 1
ATOM 1628 O O . ASN A 1 207 ? -3.025 -3.687 -9.175 1.00 15.11 306 ASN A O 1
ATOM 1633 N N . LEU A 1 208 ? -3.262 -5.455 -10.546 1.00 12.35 307 LEU A N 1
ATOM 1634 C CA . LEU A 1 208 ? -4.429 -4.904 -11.243 1.00 12.65 307 LEU A CA 1
ATOM 1635 C C . LEU A 1 208 ? -5.700 -5.562 -10.788 1.00 13.19 307 LEU A C 1
ATOM 1636 O O . LEU A 1 208 ? -5.962 -6.726 -11.092 1.00 17.99 307 LEU A O 1
ATOM 1641 N N . GLN A 1 209 ? -6.518 -4.797 -10.085 1.00 14.05 308 GLN A N 1
ATOM 1642 C CA . GLN A 1 209 ? -7.788 -5.264 -9.556 1.00 16.67 308 GLN A CA 1
ATOM 1643 C C . GLN A 1 209 ? -8.847 -5.478 -10.624 1.00 16.51 308 GLN A C 1
ATOM 1644 O O . GLN A 1 209 ? -8.958 -4.674 -11.555 1.00 18.30 308 GLN A O 1
ATOM 1650 N N . ASN A 1 210 ? -9.619 -6.542 -10.429 1.00 19.94 309 ASN A N 1
ATOM 1651 C CA . ASN A 1 210 ? -10.732 -6.943 -11.291 1.00 21.70 309 ASN A CA 1
ATOM 1652 C C . ASN A 1 210 ? -10.301 -7.189 -12.735 1.00 24.62 309 ASN A C 1
ATOM 1653 O O . ASN A 1 210 ? -11.060 -6.998 -13.681 1.00 25.14 309 ASN A O 1
ATOM 1658 N N . ALA A 1 211 ? -9.075 -7.686 -12.906 1.00 20.54 310 ALA A N 1
ATOM 1659 C CA . ALA A 1 211 ? -8.529 -7.947 -14.216 1.00 19.41 310 ALA A CA 1
ATOM 1660 C C . ALA A 1 211 ? -7.711 -9.230 -14.170 1.00 18.28 310 ALA A C 1
ATOM 1661 O O . ALA A 1 211 ? -7.156 -9.582 -13.129 1.00 19.01 310 ALA A O 1
ATOM 1663 N N . LYS A 1 212 ? -7.677 -9.932 -15.294 1.00 21.56 311 LYS A N 1
ATOM 1664 C CA . LYS A 1 212 ? -6.770 -11.061 -15.440 1.00 20.29 311 LYS A CA 1
ATOM 1665 C C . LYS A 1 212 ? -6.157 -10.991 -16.821 1.00 19.93 311 LYS A C 1
ATOM 1666 O O . LYS A 1 212 ? -6.742 -10.482 -17.788 1.00 19.79 311 LYS A O 1
ATOM 1672 N N . PHE A 1 213 ? -4.917 -11.443 -16.902 1.00 16.77 312 PHE A N 1
ATOM 1673 C CA . PHE A 1 213 ? -4.184 -11.451 -18.135 1.00 13.87 312 PHE A CA 1
ATOM 1674 C C . PHE A 1 213 ? -4.773 -12.432 -19.133 1.00 18.40 312 PHE A C 1
ATOM 1675 O O . PHE A 1 213 ? -5.258 -13.501 -18.743 1.00 18.66 312 PHE A O 1
ATOM 1683 N N . GLY A 1 214 ? -4.695 -12.072 -20.411 1.00 18.40 313 GLY A N 1
ATOM 1684 C CA . GLY A 1 214 ? -5.022 -12.975 -21.505 1.00 19.53 313 GLY A CA 1
ATOM 1685 C C . GLY A 1 214 ? -4.153 -12.788 -22.730 1.00 14.88 313 GLY A C 1
ATOM 1686 O O . GLY A 1 214 ? -3.172 -12.042 -22.725 1.00 17.49 313 GLY A O 1
ATOM 1687 N N . LEU A 1 215 ? -4.518 -13.486 -23.813 1.00 19.94 314 LEU A N 1
ATOM 1688 C CA . LEU A 1 215 ? -3.886 -13.304 -25.112 1.00 17.65 314 LEU A CA 1
ATOM 1689 C C . LEU A 1 215 ? -4.903 -12.755 -26.110 1.00 20.16 314 LEU A C 1
ATOM 1690 O O . LEU A 1 215 ? -6.035 -13.237 -26.140 1.00 23.43 314 LEU A O 1
ATOM 1695 N N . TRP A 1 216 ? -4.465 -11.807 -26.928 1.00 25.46 315 TRP A N 1
ATOM 1696 C CA . TRP A 1 216 ? -5.299 -11.240 -27.990 1.00 26.36 315 TRP A CA 1
ATOM 1697 C C . TRP A 1 216 ? -5.320 -12.180 -29.188 1.00 24.23 315 TRP A C 1
ATOM 1698 O O . TRP A 1 216 ? -4.292 -12.405 -29.831 1.00 25.82 315 TRP A O 1
ATOM 1709 N N . VAL A 1 217 ? -6.514 -12.695 -29.474 1.00 29.40 316 VAL A N 1
ATOM 1710 C CA . VAL A 1 217 ? -6.738 -13.734 -30.478 1.00 38.21 316 VAL A CA 1
ATOM 1711 C C . VAL A 1 217 ? -7.986 -13.405 -31.301 1.00 23.78 316 VAL A C 1
ATOM 1712 O O . VAL A 1 217 ? -9.088 -13.366 -30.751 1.00 28.66 316 VAL A O 1
ATOM 1716 N N . ASP A 1 218 ? -7.802 -13.185 -32.597 1.00 33.88 317 ASP A N 1
ATOM 1717 C CA . ASP A 1 218 ? -8.935 -12.957 -33.506 1.00 35.96 317 ASP A CA 1
ATOM 1718 C C . ASP A 1 218 ? -9.849 -11.851 -32.983 1.00 35.22 317 ASP A C 1
ATOM 1719 O O . ASP A 1 218 ? -11.066 -12.039 -32.877 1.00 31.48 317 ASP A O 1
ATOM 1724 N N . GLY A 1 219 ? -9.253 -10.721 -32.609 1.00 33.97 318 GLY A N 1
ATOM 1725 C CA . GLY A 1 219 ? -10.004 -9.569 -32.131 1.00 27.32 318 GLY A CA 1
ATOM 1726 C C . GLY A 1 219 ? -10.688 -9.715 -30.785 1.00 33.01 318 GLY A C 1
ATOM 1727 O O . GLY A 1 219 ? -11.594 -8.947 -30.460 1.00 33.13 318 GLY A O 1
ATOM 1728 N N . ASN A 1 220 ? -10.260 -10.687 -29.981 1.00 26.12 319 ASN A N 1
ATOM 1729 C CA . ASN A 1 220 ? -10.839 -10.867 -28.656 1.00 25.02 319 ASN A CA 1
ATOM 1730 C C . ASN A 1 220 ? -9.743 -11.275 -27.681 1.00 26.34 319 ASN A C 1
ATOM 1731 O O . ASN A 1 220 ? -8.718 -11.825 -28.098 1.00 26.68 319 ASN A O 1
ATOM 1736 N N . CYS A 1 221 ? -9.962 -10.984 -26.402 1.00 28.80 320 CYS A N 1
ATOM 1737 C CA . CYS A 1 221 ? -9.005 -11.374 -25.359 1.00 24.22 320 CYS A CA 1
ATOM 1738 C C . CYS A 1 221 ? -9.442 -12.710 -24.767 1.00 24.02 320 CYS A C 1
ATOM 1739 O O . CYS A 1 221 ? -10.471 -12.808 -24.089 1.00 25.67 320 CYS A O 1
ATOM 1742 N N . GLU A 1 222 ? -8.635 -13.733 -25.034 1.00 24.46 321 GLU A N 1
ATOM 1743 C CA . GLU A 1 222 ? -8.920 -15.080 -24.560 1.00 22.99 321 GLU A CA 1
ATOM 1744 C C . GLU A 1 222 ? -8.018 -15.426 -23.386 1.00 23.90 321 GLU A C 1
ATOM 1745 O O . GLU A 1 222 ? -6.993 -14.783 -23.183 1.00 23.57 321 GLU A O 1
ATOM 1751 N N . ASP A 1 223 ? -8.423 -16.424 -22.619 1.00 23.26 322 ASP A N 1
ATOM 1752 C CA . ASP A 1 223 ? -7.586 -16.922 -21.527 1.00 22.27 322 ASP A CA 1
ATOM 1753 C C . ASP A 1 223 ? -6.212 -17.384 -22.008 1.00 21.32 322 ASP A C 1
ATOM 1754 O O . ASP A 1 223 ? -6.031 -17.874 -23.121 1.00 21.51 322 ASP A O 1
ATOM 1759 N N . ILE A 1 224 ? -5.219 -17.201 -21.142 1.00 19.27 323 ILE A N 1
ATOM 1760 C CA . ILE A 1 224 ? -3.931 -17.811 -21.338 1.00 18.77 323 ILE A CA 1
ATOM 1761 C C . ILE A 1 224 ? -4.164 -19.328 -21.564 1.00 16.39 323 ILE A C 1
ATOM 1762 O O . ILE A 1 224 ? -4.898 -19.955 -20.810 1.00 22.36 323 ILE A O 1
ATOM 1767 N N . PRO A 1 225 ? -3.568 -19.901 -22.629 1.00 19.56 324 PRO A N 1
ATOM 1768 C CA . PRO A 1 225 ? -3.931 -21.292 -22.972 1.00 18.14 324 PRO A CA 1
ATOM 1769 C C . PRO A 1 225 ? -3.615 -22.309 -21.867 1.00 19.01 324 PRO A C 1
ATOM 1770 O O . PRO A 1 225 ? -4.445 -23.147 -21.563 1.00 24.07 324 PRO A O 1
ATOM 1774 N N . HIS A 1 226 ? -2.428 -22.218 -21.272 1.00 20.59 325 HIS A N 1
ATOM 1775 C CA . HIS A 1 226 ? -2.103 -23.067 -20.125 1.00 19.10 325 HIS A CA 1
ATOM 1776 C C . HIS A 1 226 ? -1.609 -22.238 -18.944 1.00 14.96 325 HIS A C 1
ATOM 1777 O O . HIS A 1 226 ? -0.681 -21.455 -19.075 1.00 17.92 325 HIS A O 1
ATOM 1784 N N . VAL A 1 227 ? -2.266 -22.435 -17.811 1.00 17.56 326 VAL A N 1
ATOM 1785 C CA . VAL A 1 227 ? -1.764 -21.889 -16.560 1.00 18.05 326 VAL A CA 1
ATOM 1786 C C . VAL A 1 227 ? -1.576 -23.006 -15.558 1.00 19.12 326 VAL A C 1
ATOM 1787 O O . VAL A 1 227 ? -2.229 -24.039 -15.616 1.00 19.19 326 VAL A O 1
ATOM 1791 N N . ASN A 1 228 ? -0.699 -22.749 -14.599 1.00 16.33 327 ASN A N 1
ATOM 1792 C CA . ASN A 1 228 ? -0.483 -23.661 -13.507 1.00 16.14 327 ASN A CA 1
ATOM 1793 C C . ASN A 1 228 ? -1.148 -23.125 -12.261 1.00 16.65 327 ASN A C 1
ATOM 1794 O O . ASN A 1 228 ? -0.810 -22.030 -11.820 1.00 18.44 327 ASN A O 1
ATOM 1799 N N . GLU A 1 229 ? -2.094 -23.877 -11.729 1.00 17.77 328 GLU A N 1
ATOM 1800 C CA . GLU A 1 229 ? -2.957 -23.406 -10.634 1.00 17.60 328 GLU A CA 1
ATOM 1801 C C . GLU A 1 229 ? -2.506 -23.934 -9.292 1.00 17.16 328 GLU A C 1
ATOM 1802 O O . GLU A 1 229 ? -2.445 -25.152 -9.082 1.00 21.91 328 GLU A O 1
ATOM 1808 N N . PHE A 1 230 ? -2.206 -23.019 -8.386 1.00 16.17 329 PHE A N 1
ATOM 1809 C CA . PHE A 1 230 ? -1.711 -23.342 -7.055 1.00 17.46 329 PHE A CA 1
ATOM 1810 C C . PHE A 1 230 ? -2.536 -22.684 -5.971 1.00 18.76 329 PHE A C 1
ATOM 1811 O O . PHE A 1 230 ? -2.969 -21.543 -6.140 1.00 19.34 329 PHE A O 1
ATOM 1819 N N . SER A 1 231 ? -2.724 -23.370 -4.852 1.00 18.13 330 SER A N 1
ATOM 1820 C CA . SER A 1 231 ? -3.423 -22.765 -3.724 1.00 18.23 330 SER A CA 1
ATOM 1821 C C . SER A 1 231 ? -2.622 -21.625 -3.128 1.00 18.27 330 SER A C 1
ATOM 1822 O O . SER A 1 231 ? -1.422 -21.752 -2.848 1.00 19.40 330 SER A O 1
ATOM 1825 N N . ALA A 1 232 ? -3.303 -20.499 -2.920 1.00 16.97 331 ALA A N 1
ATOM 1826 C CA . ALA A 1 232 ? -2.694 -19.338 -2.299 1.00 15.62 331 ALA A CA 1
ATOM 1827 C C . ALA A 1 232 ? -3.791 -18.557 -1.599 1.00 13.98 331 ALA A C 1
ATOM 1828 O O . ALA A 1 232 ? -4.777 -18.206 -2.239 1.00 15.62 331 ALA A O 1
ATOM 1830 N N . ASN A 1 233 ? -3.661 -18.389 -0.296 1.00 15.24 332 ASN A N 1
ATOM 1831 C CA . ASN A 1 233 ? -4.682 -17.762 0.532 1.00 16.85 332 ASN A CA 1
ATOM 1832 C C . ASN A 1 233 ? -4.985 -16.299 0.324 1.00 20.51 332 ASN A C 1
ATOM 1833 O O . ASN A 1 233 ? -6.077 -15.848 0.606 1.00 22.95 332 ASN A O 1
ATOM 1838 N N . ASP A 1 234 ? -3.995 -15.566 -0.140 1.00 15.26 333 ASP A N 1
ATOM 1839 C CA . ASP A 1 234 ? -4.178 -14.165 -0.420 1.00 14.87 333 ASP A CA 1
ATOM 1840 C C . ASP A 1 234 ? -3.272 -13.731 -1.549 1.00 16.06 333 ASP A C 1
ATOM 1841 O O . ASP A 1 234 ? -2.448 -14.492 -2.002 1.00 15.77 333 ASP A O 1
ATOM 1846 N N . LEU A 1 235 ? -3.464 -12.513 -2.014 1.00 15.98 334 LEU A N 1
ATOM 1847 C CA . LEU A 1 235 ? -2.685 -12.005 -3.123 1.00 11.65 334 LEU A CA 1
ATOM 1848 C C . LEU A 1 235 ? -1.186 -11.992 -2.826 1.00 13.29 334 LEU A C 1
ATOM 1849 O O . LEU A 1 235 ? -0.400 -12.283 -3.679 1.00 13.83 334 LEU A O 1
ATOM 1854 N N . PHE A 1 236 ? -0.810 -11.641 -1.610 1.00 13.44 335 PHE A N 1
ATOM 1855 C CA . PHE A 1 236 ? 0.596 -11.598 -1.236 1.00 13.81 335 PHE A CA 1
ATOM 1856 C C . PHE A 1 236 ? 1.225 -12.972 -1.460 1.00 12.89 335 PHE A C 1
ATOM 1857 O O . PHE A 1 236 ? 2.299 -13.061 -2.068 1.00 13.46 335 PHE A O 1
ATOM 1865 N N . GLU A 1 237 ? 0.543 -14.023 -1.018 1.00 13.33 336 GLU A N 1
ATOM 1866 C CA . GLU A 1 237 ? 1.058 -15.377 -1.204 1.00 13.78 336 GLU A CA 1
ATOM 1867 C C . GLU A 1 237 ? 1.180 -15.701 -2.688 1.00 13.05 336 GLU A C 1
ATOM 1868 O O . GLU A 1 237 ? 2.154 -16.327 -3.119 1.00 13.82 336 GLU A O 1
ATOM 1874 N N . CYS A 1 238 ? 0.234 -15.247 -3.503 1.00 12.38 337 CYS A N 1
ATOM 1875 C CA . CYS A 1 238 ? 0.355 -15.497 -4.941 1.00 13.58 337 CYS A CA 1
ATOM 1876 C C . CYS A 1 238 ? 1.579 -14.772 -5.521 1.00 13.65 337 CYS A C 1
ATOM 1877 O O . CYS A 1 238 ? 2.347 -15.342 -6.314 1.00 13.27 337 CYS A O 1
ATOM 1880 N N . ASN A 1 239 ? 1.778 -13.510 -5.142 1.00 12.38 338 ASN A N 1
ATOM 1881 C CA . ASN A 1 239 ? 2.934 -12.752 -5.619 1.00 10.57 338 ASN A CA 1
ATOM 1882 C C . ASN A 1 239 ? 4.235 -13.447 -5.225 1.00 12.32 338 ASN A C 1
ATOM 1883 O O . ASN A 1 239 ? 5.172 -13.491 -6.017 1.00 12.98 338 ASN A O 1
ATOM 1888 N N . LYS A 1 240 ? 4.266 -14.011 -4.018 1.00 11.89 339 LYS A N 1
ATOM 1889 C CA . LYS A 1 240 ? 5.435 -14.762 -3.557 1.00 13.15 339 LYS A CA 1
ATOM 1890 C C . LYS A 1 240 ? 5.685 -15.990 -4.427 1.00 13.07 339 LYS A C 1
ATOM 1891 O O . LYS A 1 240 ? 6.841 -16.265 -4.802 1.00 13.69 339 LYS A O 1
ATOM 1897 N N . LEU A 1 241 ? 4.631 -16.719 -4.762 1.00 12.31 340 LEU A N 1
ATOM 1898 C CA . LEU A 1 241 ? 4.782 -17.928 -5.587 1.00 12.39 340 LEU A CA 1
ATOM 1899 C C . LEU A 1 241 ? 5.301 -17.566 -6.977 1.00 13.59 340 LEU A C 1
ATOM 1900 O O . LEU A 1 241 ? 6.181 -18.248 -7.528 1.00 13.71 340 LEU A O 1
ATOM 1905 N N . VAL A 1 242 ? 4.748 -16.507 -7.572 1.00 12.30 341 VAL A N 1
ATOM 1906 C CA . VAL A 1 242 ? 5.178 -16.073 -8.889 1.00 10.62 341 VAL A CA 1
ATOM 1907 C C . VAL A 1 242 ? 6.651 -15.660 -8.814 1.00 12.77 341 VAL A C 1
ATOM 1908 O O . VAL A 1 242 ? 7.460 -16.059 -9.640 1.00 13.65 341 VAL A O 1
ATOM 1912 N N . PHE A 1 243 ? 7.011 -14.848 -7.817 1.00 11.96 342 PHE A N 1
ATOM 1913 C CA . PHE A 1 243 ? 8.398 -14.454 -7.628 1.00 11.13 342 PHE A CA 1
ATOM 1914 C C . PHE A 1 243 ? 9.329 -15.686 -7.546 1.00 12.28 342 PHE A C 1
ATOM 1915 O O . PHE A 1 243 ? 10.392 -15.700 -8.186 1.00 13.24 342 PHE A O 1
ATOM 1923 N N . GLU A 1 244 ? 8.948 -16.697 -6.764 1.00 11.74 343 GLU A N 1
ATOM 1924 C CA . GLU A 1 244 ? 9.801 -17.874 -6.584 1.00 13.21 343 GLU A CA 1
ATOM 1925 C C . GLU A 1 244 ? 9.966 -18.631 -7.896 1.00 14.15 343 GLU A C 1
ATOM 1926 O O . GLU A 1 244 ? 11.030 -19.221 -8.134 1.00 15.37 343 GLU A O 1
ATOM 1932 N N . LEU A 1 245 ? 8.944 -18.626 -8.758 1.00 13.36 344 LEU A N 1
ATOM 1933 C CA . LEU A 1 245 ? 9.027 -19.323 -10.054 1.00 13.52 344 LEU A CA 1
ATOM 1934 C C . LEU A 1 245 ? 9.616 -18.495 -11.195 1.00 16.56 344 LEU A C 1
ATOM 1935 O O . LEU A 1 245 ? 9.822 -19.000 -12.314 1.00 17.94 344 LEU A O 1
ATOM 1940 N N . SER A 1 246 ? 9.857 -17.221 -10.949 1.00 12.31 345 SER A N 1
ATOM 1941 C CA . SER A 1 246 ? 10.168 -16.271 -12.005 1.00 11.94 345 SER A CA 1
ATOM 1942 C C . SER A 1 246 ? 11.569 -16.391 -12.585 1.00 16.01 345 SER A C 1
ATOM 1943 O O . SER A 1 246 ? 12.420 -17.171 -12.094 1.00 14.29 345 SER A O 1
ATOM 1946 N N . ALA A 1 247 ? 11.799 -15.611 -13.637 1.00 15.76 346 ALA A N 1
ATOM 1947 C CA . ALA A 1 247 ? 13.084 -15.592 -14.316 1.00 15.29 346 ALA A CA 1
ATOM 1948 C C . ALA A 1 247 ? 14.209 -15.524 -13.304 1.00 16.35 346 ALA A C 1
ATOM 1949 O O . ALA A 1 247 ? 14.206 -14.700 -12.391 1.00 15.42 346 ALA A O 1
ATOM 1951 N N . SER A 1 248 ? 15.190 -16.403 -13.475 1.00 14.74 347 SER A N 1
ATOM 1952 C CA . SER A 1 248 ? 16.278 -16.487 -12.532 1.00 16.00 347 SER A CA 1
ATOM 1953 C C . SER A 1 248 ? 17.602 -16.793 -13.213 1.00 18.65 347 SER A C 1
ATOM 1954 O O . SER A 1 248 ? 17.674 -17.673 -14.074 1.00 18.13 347 SER A O 1
ATOM 1957 N N . ASP A 1 249 ? 18.623 -16.057 -12.789 1.00 14.04 348 ASP A N 1
ATOM 1958 C CA . ASP A 1 249 ? 19.965 -16.161 -13.346 1.00 18.36 348 ASP A CA 1
ATOM 1959 C C . ASP A 1 249 ? 20.895 -16.985 -12.449 1.00 17.62 348 ASP A C 1
ATOM 1960 O O . ASP A 1 249 ? 22.107 -17.040 -12.681 1.00 18.31 348 ASP A O 1
ATOM 1965 N N . GLN A 1 250 ? 20.326 -17.610 -11.429 1.00 16.31 349 GLN A N 1
ATOM 1966 C CA . GLN A 1 250 ? 21.071 -18.479 -10.519 1.00 17.94 349 GLN A CA 1
ATOM 1967 C C . GLN A 1 250 ? 21.406 -19.820 -11.201 1.00 14.65 349 GLN A C 1
ATOM 1968 O O . GLN A 1 250 ? 20.582 -20.400 -11.889 1.00 17.49 349 GLN A O 1
ATOM 1974 N N . PRO A 1 251 ? 22.621 -20.328 -10.982 1.00 18.14 350 PRO A N 1
ATOM 1975 C CA . PRO A 1 251 ? 22.865 -21.704 -11.437 1.00 19.17 350 PRO A CA 1
ATOM 1976 C C . PRO A 1 251 ? 21.929 -22.704 -10.794 1.00 18.50 350 PRO A C 1
ATOM 1977 O O . PRO A 1 251 ? 21.643 -22.560 -9.602 1.00 19.76 350 PRO A O 1
ATOM 1981 N N . LYS A 1 252 ? 21.492 -23.720 -11.537 1.00 18.25 351 LYS A N 1
ATOM 1982 C CA . LYS A 1 252 ? 20.588 -24.718 -11.002 1.00 17.18 351 LYS A CA 1
ATOM 1983 C C . LYS A 1 252 ? 21.300 -25.869 -10.303 1.00 18.34 351 LYS A C 1
ATOM 1984 O O . LYS A 1 252 ? 20.677 -26.591 -9.528 1.00 19.64 351 LYS A O 1
ATOM 1990 N N . GLN A 1 253 ? 22.593 -26.004 -10.600 1.00 20.96 352 GLN A N 1
ATOM 1991 C CA . GLN A 1 253 ? 23.473 -27.018 -10.002 1.00 21.29 352 GLN A CA 1
ATOM 1992 C C . GLN A 1 253 ? 24.580 -26.381 -9.206 1.00 22.18 352 GLN A C 1
ATOM 1993 O O . GLN A 1 253 ? 24.704 -25.163 -9.140 1.00 24.26 352 GLN A O 1
ATOM 1999 N N . TYR A 1 254 ? 25.446 -27.237 -8.672 1.00 25.99 353 TYR A N 1
ATOM 2000 C CA . TYR A 1 254 ? 26.641 -26.803 -7.974 1.00 25.49 353 TYR A CA 1
ATOM 2001 C C . TYR A 1 254 ? 27.890 -27.065 -8.806 1.00 28.17 353 TYR A C 1
ATOM 2002 O O . TYR A 1 254 ? 27.987 -28.074 -9.515 1.00 29.51 353 TYR A O 1
ATOM 2011 N N . GLU A 1 255 ? 28.837 -26.143 -8.724 1.00 27.39 354 GLU A N 1
ATOM 2012 C CA . GLU A 1 255 ? 30.187 -26.377 -9.235 1.00 33.26 354 GLU A CA 1
ATOM 2013 C C . GLU A 1 255 ? 30.992 -26.937 -8.068 1.00 33.08 354 GLU A C 1
ATOM 2014 O O . GLU A 1 255 ? 30.820 -26.489 -6.933 1.00 28.36 354 GLU A O 1
ATOM 2020 N N . GLN A 1 256 ? 31.841 -27.934 -8.320 1.00 32.22 355 GLN A N 1
ATOM 2021 C CA . GLN A 1 256 ? 32.603 -28.548 -7.230 1.00 40.81 355 GLN A CA 1
ATOM 2022 C C . GLN A 1 256 ? 33.527 -27.544 -6.559 1.00 31.54 355 GLN A C 1
ATOM 2023 O O . GLN A 1 256 ? 33.634 -27.506 -5.331 1.00 40.32 355 GLN A O 1
ATOM 2029 N N . HIS A 1 257 ? 34.193 -26.738 -7.373 1.00 28.29 356 HIS A N 1
ATOM 2030 C CA . HIS A 1 257 ? 35.203 -25.822 -6.866 1.00 31.06 356 HIS A CA 1
ATOM 2031 C C . HIS A 1 257 ? 34.564 -24.590 -6.243 1.00 39.76 356 HIS A C 1
ATOM 2032 O O . HIS A 1 257 ? 33.690 -23.967 -6.845 1.00 31.83 356 HIS A O 1
ATOM 2039 N N . LEU A 1 258 ? 35.003 -24.257 -5.031 1.00 31.88 357 LEU A N 1
ATOM 2040 C CA . LEU A 1 258 ? 34.442 -23.139 -4.272 1.00 37.71 357 LEU A CA 1
ATOM 2041 C C . LEU A 1 258 ? 34.482 -21.832 -5.044 1.00 43.91 357 LEU A C 1
ATOM 2042 O O . LEU A 1 258 ? 33.490 -21.102 -5.097 1.00 36.69 357 LEU A O 1
ATOM 2047 N N . THR A 1 259 ? 35.622 -21.533 -5.652 1.00 33.57 358 THR A N 1
ATOM 2048 C CA . THR A 1 259 ? 35.798 -20.247 -6.300 1.00 37.97 358 THR A CA 1
ATOM 2049 C C . THR A 1 259 ? 34.955 -20.152 -7.569 1.00 41.27 358 THR A C 1
ATOM 2050 O O . THR A 1 259 ? 34.514 -19.066 -7.944 1.00 36.35 358 THR A O 1
ATOM 2054 N N . GLN A 1 260 ? 34.701 -21.285 -8.218 1.00 31.06 359 GLN A N 1
ATOM 2055 C CA . GLN A 1 260 ? 33.860 -21.266 -9.402 1.00 30.40 359 GLN A CA 1
ATOM 2056 C C . GLN A 1 260 ? 32.396 -21.089 -8.990 1.00 29.16 359 GLN A C 1
ATOM 2057 O O . GLN A 1 260 ? 31.670 -20.311 -9.609 1.00 28.06 359 GLN A O 1
ATOM 2063 N N . GLN A 1 261 ? 31.966 -21.792 -7.945 1.00 25.53 360 GLN A N 1
ATOM 2064 C CA . GLN A 1 261 ?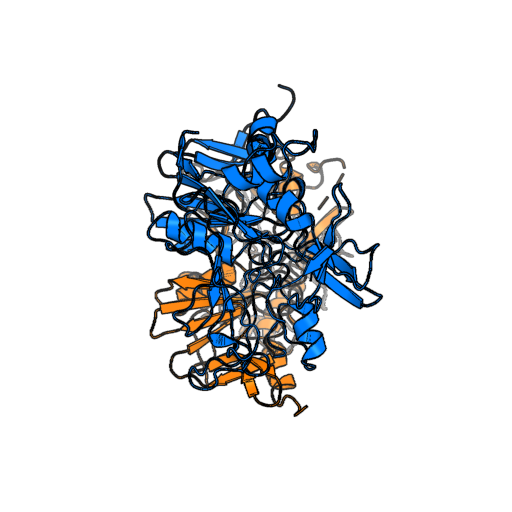 30.595 -21.630 -7.451 1.00 22.83 360 GLN A CA 1
ATOM 2065 C C . GLN A 1 261 ? 30.367 -20.190 -7.015 1.00 29.99 360 GLN A C 1
ATOM 2066 O O . GLN A 1 261 ? 29.324 -19.606 -7.315 1.00 27.09 360 GLN A O 1
ATOM 2072 N N . ALA A 1 262 ? 31.339 -19.613 -6.315 1.00 25.37 361 ALA A N 1
ATOM 2073 C CA . ALA A 1 262 ? 31.205 -18.231 -5.834 1.00 25.64 361 ALA A CA 1
ATOM 2074 C C . ALA A 1 262 ? 31.069 -17.259 -6.983 1.00 33.03 361 ALA A C 1
ATOM 2075 O O . ALA A 1 262 ? 30.237 -16.352 -6.943 1.00 28.48 361 ALA A O 1
ATOM 2077 N N . LYS A 1 263 ? 31.882 -17.433 -8.015 1.00 25.21 362 LYS A N 1
ATOM 2078 C CA . LYS A 1 263 ? 31.766 -16.578 -9.176 1.00 25.85 362 LYS A CA 1
ATOM 2079 C C . LYS A 1 263 ? 30.376 -16.741 -9.785 1.00 23.73 362 LYS A C 1
ATOM 2080 O O . LYS A 1 263 ? 29.752 -15.764 -10.200 1.00 24.97 362 LYS A O 1
ATOM 2086 N N . ASP A 1 264 ? 29.887 -17.974 -9.835 1.00 22.90 363 ASP A N 1
ATOM 2087 C CA . ASP A 1 264 ? 28.647 -18.255 -10.542 1.00 19.59 363 ASP A CA 1
ATOM 2088 C C . ASP A 1 264 ? 27.430 -17.643 -9.815 1.00 23.70 363 ASP A C 1
ATOM 2089 O O . ASP A 1 264 ? 26.404 -17.398 -10.447 1.00 23.12 363 ASP A O 1
ATOM 2094 N N . ILE A 1 265 ? 27.554 -17.393 -8.513 1.00 19.46 364 ILE A N 1
ATOM 2095 C CA . ILE A 1 265 ? 26.438 -16.794 -7.752 1.00 17.56 364 ILE A CA 1
ATOM 2096 C C . ILE A 1 265 ? 26.602 -15.280 -7.580 1.00 21.88 364 ILE A C 1
ATOM 2097 O O . ILE A 1 265 ? 25.784 -14.646 -6.915 1.00 19.52 364 ILE A O 1
ATOM 2102 N N . GLY A 1 266 ? 27.645 -14.698 -8.168 1.00 20.70 365 GLY A N 1
ATOM 2103 C CA . GLY A 1 266 ? 27.811 -13.259 -8.155 1.00 20.08 365 GLY A CA 1
ATOM 2104 C C . GLY A 1 266 ? 28.773 -12.670 -7.147 1.00 24.75 365 GLY A C 1
ATOM 2105 O O . GLY A 1 266 ? 28.691 -11.475 -6.854 1.00 22.34 365 GLY A O 1
ATOM 2106 N N . ALA A 1 267 ? 29.690 -13.481 -6.620 1.00 23.58 366 ALA A N 1
ATOM 2107 C CA . ALA A 1 267 ? 30.798 -12.943 -5.840 1.00 24.17 366 ALA A CA 1
ATOM 2108 C C . ALA A 1 267 ? 31.478 -11.841 -6.636 1.00 22.51 366 ALA A C 1
ATOM 2109 O O . ALA A 1 267 ? 31.670 -11.962 -7.846 1.00 26.84 366 ALA A O 1
ATOM 2111 N N . GLY A 1 268 ? 31.822 -10.757 -5.950 1.00 22.16 367 GLY A N 1
ATOM 2112 C CA . GLY A 1 268 ? 32.309 -9.545 -6.588 1.00 24.32 367 GLY A CA 1
ATOM 2113 C C . GLY A 1 268 ? 33.726 -9.153 -6.202 1.00 26.91 367 GLY A C 1
ATOM 2114 O O . GLY A 1 268 ? 34.403 -9.878 -5.476 1.00 26.94 367 GLY A O 1
ATOM 2115 N N . PRO A 1 269 ? 34.182 -7.991 -6.690 1.00 29.39 368 PRO A N 1
ATOM 2116 C CA . PRO A 1 269 ? 35.551 -7.538 -6.429 1.00 30.57 368 PRO A CA 1
ATOM 2117 C C . PRO A 1 269 ? 35.778 -7.155 -4.967 1.00 31.63 368 PRO A C 1
ATOM 2118 O O . PRO A 1 269 ? 34.837 -6.795 -4.269 1.00 40.93 368 PRO A O 1
ATOM 2122 N N . VAL A 1 270 ? 37.019 -7.265 -4.512 1.00 44.26 369 VAL A N 1
ATOM 2123 C CA . VAL A 1 270 ? 37.388 -6.802 -3.183 1.00 43.96 369 VAL A CA 1
ATOM 2124 C C . VAL A 1 270 ? 37.995 -5.415 -3.329 1.00 43.58 369 VAL A C 1
ATOM 2125 O O . VAL A 1 270 ? 39.081 -5.263 -3.883 1.00 47.62 369 VAL A O 1
ATOM 2129 N N . ALA A 1 271 ? 37.273 -4.410 -2.847 1.00 30.28 370 ALA A N 1
ATOM 2130 C CA . ALA A 1 271 ? 37.697 -3.025 -2.968 1.00 28.43 370 ALA A CA 1
ATOM 2131 C C . ALA A 1 271 ? 37.624 -2.338 -1.627 1.00 25.52 370 ALA A C 1
ATOM 2132 O O . ALA A 1 271 ? 36.682 -2.550 -0.867 1.00 28.07 370 ALA A O 1
ATOM 2134 N N . SER A 1 272 ? 38.616 -1.504 -1.346 1.00 26.75 371 SER A N 1
ATOM 2135 C CA . SER A 1 272 ? 38.651 -0.730 -0.113 1.00 28.11 371 SER A CA 1
ATOM 2136 C C . SER A 1 272 ? 38.609 0.766 -0.414 1.00 24.72 371 SER A C 1
ATOM 2137 O O . SER A 1 272 ? 38.236 1.559 0.443 1.00 23.02 371 SER A O 1
ATOM 2140 N N . CYS A 1 273 ? 39.029 1.135 -1.620 1.00 22.75 372 CYS A N 1
ATOM 2141 C CA . CYS A 1 273 ? 38.948 2.512 -2.085 1.00 20.20 372 CYS A CA 1
ATOM 2142 C C . CYS A 1 273 ? 38.413 2.525 -3.519 1.00 19.14 372 CYS A C 1
ATOM 2143 O O . CYS A 1 273 ? 38.497 1.528 -4.251 1.00 23.49 372 CYS A O 1
ATOM 2146 N N . PHE A 1 274 ? 37.881 3.679 -3.893 1.00 22.37 373 PHE A N 1
ATOM 2147 C CA . PHE A 1 274 ? 37.081 3.845 -5.098 1.00 20.53 373 PHE A CA 1
ATOM 2148 C C . PHE A 1 274 ? 37.358 5.214 -5.700 1.00 25.64 373 PHE A C 1
ATOM 2149 O O . PHE A 1 274 ? 37.834 6.109 -5.001 1.00 26.29 373 PHE A O 1
ATOM 2157 N N . THR A 1 275 ? 37.049 5.375 -6.985 1.00 22.67 374 THR A N 1
ATOM 2158 C CA . THR A 1 275 ? 36.943 6.699 -7.590 1.00 24.00 374 THR A CA 1
ATOM 2159 C C . THR A 1 275 ? 35.524 6.860 -8.111 1.00 26.39 374 THR A C 1
ATOM 2160 O O . THR A 1 275 ? 34.740 5.914 -8.060 1.00 27.01 374 THR A O 1
ATOM 2164 N N . THR A 1 276 ? 35.190 8.045 -8.606 1.00 32.45 375 THR A N 1
ATOM 2165 C CA . THR A 1 276 ? 33.820 8.339 -9.017 1.00 25.93 375 THR A CA 1
ATOM 2166 C C . THR A 1 276 ? 33.700 8.469 -10.528 1.00 41.89 375 THR A C 1
ATOM 2167 O O . THR A 1 276 ? 34.613 8.970 -11.188 1.00 35.67 375 THR A O 1
ATOM 2171 N N . ARG A 1 277 ? 32.574 8.008 -11.070 1.00 34.96 376 ARG A N 1
ATOM 2172 C CA . ARG A 1 277 ? 32.288 8.141 -12.496 1.00 34.23 376 ARG A CA 1
ATOM 2173 C C . ARG A 1 277 ? 31.860 9.567 -12.823 1.00 40.57 376 ARG A C 1
ATOM 2174 O O . ARG A 1 277 ? 32.118 10.064 -13.920 1.00 43.88 376 ARG A O 1
ATOM 2182 N N . MET A 1 278 ? 31.215 10.218 -11.861 1.00 32.03 377 MET A N 1
ATOM 2183 C CA . MET A 1 278 ? 30.673 11.561 -12.061 1.00 39.87 377 MET A CA 1
ATOM 2184 C C . MET A 1 278 ? 31.573 12.629 -11.457 1.00 47.22 377 MET A C 1
ATOM 2185 O O . MET A 1 278 ? 32.133 12.444 -10.376 1.00 43.65 377 MET A O 1
ATOM 2190 N N . SER A 1 279 ? 31.697 13.753 -12.156 1.00 53.01 378 SER A N 1
ATOM 2191 C CA . SER A 1 279 ? 32.546 14.843 -11.699 1.00 48.07 378 SER A CA 1
ATOM 2192 C C . SER A 1 279 ? 31.988 15.414 -10.397 1.00 53.58 378 SER A C 1
ATOM 2193 O O . SER A 1 279 ? 30.782 15.358 -10.167 1.00 49.80 378 SER A O 1
ATOM 2196 N N . PRO A 1 280 ? 32.865 15.944 -9.528 1.00 59.05 379 PRO A N 1
ATOM 2197 C CA . PRO A 1 280 ? 34.315 16.038 -9.722 1.00 55.15 379 PRO A CA 1
ATOM 2198 C C . PRO A 1 280 ? 35.028 14.726 -9.399 1.00 46.97 379 PRO A C 1
ATOM 2199 O O . PRO A 1 280 ? 34.551 13.991 -8.535 1.00 50.27 379 PRO A O 1
ATOM 2203 N N . PRO A 1 281 ? 36.150 14.437 -10.081 1.00 52.71 380 PRO A N 1
ATOM 2204 C CA . PRO A 1 281 ? 36.980 13.283 -9.714 1.00 48.88 380 PRO A CA 1
ATOM 2205 C C . PRO A 1 281 ? 37.294 13.287 -8.217 1.00 52.20 380 PRO A C 1
ATOM 2206 O O . PRO A 1 281 ? 37.640 14.338 -7.680 1.00 42.40 380 PRO A O 1
ATOM 2210 N N . GLN A 1 282 ? 37.159 12.141 -7.553 1.00 40.01 381 GLN A N 1
ATOM 2211 C CA . GLN A 1 282 ? 37.305 12.098 -6.102 1.00 35.95 381 GLN A CA 1
ATOM 2212 C C . GLN A 1 282 ? 37.612 10.690 -5.602 1.00 39.09 381 GLN A C 1
ATOM 2213 O O . GLN A 1 282 ? 37.055 9.715 -6.111 1.00 35.59 381 GLN A O 1
ATOM 2219 N N . GLN A 1 283 ? 38.491 10.589 -4.604 1.00 28.73 382 GLN A N 1
ATOM 2220 C CA . GLN A 1 283 ? 38.754 9.308 -3.949 1.00 24.05 382 GLN A CA 1
ATOM 2221 C C . GLN A 1 283 ? 37.742 9.084 -2.844 1.00 20.35 382 GLN A C 1
ATOM 2222 O O . GLN A 1 283 ? 37.433 9.993 -2.078 1.00 22.58 382 GLN A O 1
ATOM 2228 N N . ILE A 1 284 ? 37.222 7.860 -2.788 1.00 22.76 383 ILE A N 1
ATOM 2229 C CA . ILE A 1 284 ? 36.349 7.432 -1.712 1.00 24.71 383 ILE A CA 1
ATOM 2230 C C . ILE A 1 284 ? 36.903 6.151 -1.128 1.00 18.64 383 ILE A C 1
ATOM 2231 O O . ILE A 1 284 ? 37.163 5.207 -1.868 1.00 22.79 383 ILE A O 1
ATOM 2236 N N . CYS A 1 285 ? 37.084 6.123 0.190 1.00 20.98 384 CYS A N 1
ATOM 2237 C CA . CYS A 1 285 ? 37.545 4.906 0.860 1.00 21.78 384 CYS A CA 1
ATOM 2238 C C . CYS A 1 285 ? 36.581 4.428 1.926 1.00 17.60 384 CYS A C 1
ATOM 2239 O O . CYS A 1 285 ? 35.940 5.228 2.605 1.00 19.85 384 CYS A O 1
ATOM 2242 N N . LEU A 1 286 ? 36.511 3.112 2.094 1.00 18.81 385 LEU A N 1
ATOM 2243 C CA . LEU A 1 286 ? 35.828 2.545 3.246 1.00 18.11 385 LEU A CA 1
ATOM 2244 C C . LEU A 1 286 ? 36.463 3.039 4.531 1.00 22.14 385 LEU A C 1
ATOM 2245 O O . LEU A 1 286 ? 37.665 3.283 4.587 1.00 21.33 385 LEU A O 1
ATOM 2250 N N . ASN A 1 287 ? 35.664 3.161 5.575 1.00 19.30 386 ASN A N 1
ATOM 2251 C CA . ASN A 1 287 ? 36.181 3.436 6.906 1.00 18.41 386 ASN A CA 1
ATOM 2252 C C . ASN A 1 287 ? 37.078 2.303 7.420 1.00 17.46 386 ASN A C 1
ATOM 2253 O O . ASN A 1 287 ? 38.095 2.537 8.098 1.00 18.32 386 ASN A O 1
ATOM 2258 N N . SER A 1 288 ? 36.694 1.083 7.075 1.00 17.16 387 SER A N 1
ATOM 2259 C CA . SER A 1 288 ? 37.390 -0.123 7.488 1.00 14.96 387 SER A CA 1
ATOM 2260 C C . SER A 1 288 ? 37.262 -1.173 6.391 1.00 19.12 387 SER A C 1
ATOM 2261 O O . SER A 1 288 ? 36.187 -1.324 5.793 1.00 19.24 387 SER A O 1
ATOM 2264 N N . VAL A 1 289 ? 38.336 -1.915 6.115 1.00 16.88 388 VAL A N 1
ATOM 2265 C CA . VAL A 1 289 ? 38.290 -2.938 5.069 1.00 16.93 388 VAL A CA 1
ATOM 2266 C C . VAL A 1 289 ? 37.347 -4.098 5.391 1.00 17.40 388 VAL A C 1
ATOM 2267 O O . VAL A 1 289 ? 37.137 -4.465 6.548 1.00 16.75 388 VAL A O 1
ATOM 2271 N N . VAL A 1 290 ? 36.791 -4.697 4.337 1.00 18.03 389 VAL A N 1
ATOM 2272 C CA . VAL A 1 290 ? 35.810 -5.761 4.490 1.00 20.18 389 VAL A CA 1
ATOM 2273 C C . VAL A 1 290 ? 36.420 -7.081 4.925 1.00 23.07 389 VAL A C 1
ATOM 2274 O O . VAL A 1 290 ? 37.533 -7.455 4.514 1.00 24.79 389 VAL A O 1
ATOM 2278 N N . ASN A 1 291 ? 35.659 -7.775 5.769 1.00 25.68 390 ASN A N 1
ATOM 2279 C CA . ASN A 1 291 ? 35.935 -9.135 6.192 1.00 23.38 390 ASN A CA 1
ATOM 2280 C C . ASN A 1 291 ? 36.450 -10.005 5.039 1.00 32.13 390 ASN A C 1
ATOM 2281 O O . ASN A 1 291 ? 35.827 -10.096 3.986 1.00 27.79 390 ASN A O 1
ATOM 2286 N N . THR A 1 292 ? 37.611 -10.621 5.229 1.00 28.98 391 THR A N 1
ATOM 2287 C CA . THR A 1 292 ? 38.233 -11.399 4.166 1.00 24.37 391 THR A CA 1
ATOM 2288 C C . THR A 1 292 ? 37.462 -12.670 3.810 1.00 34.74 391 THR A C 1
ATOM 2289 O O . THR A 1 292 ? 37.578 -13.170 2.691 1.00 35.28 391 THR A O 1
ATOM 2293 N N . ALA A 1 293 ? 36.676 -13.193 4.747 1.00 31.43 392 ALA A N 1
ATOM 2294 C CA . ALA A 1 293 ? 35.913 -14.404 4.477 1.00 39.41 392 ALA A CA 1
ATOM 2295 C C . ALA A 1 293 ? 34.736 -14.092 3.562 1.00 46.19 392 ALA A C 1
ATOM 2296 O O . ALA A 1 293 ? 34.574 -14.714 2.511 1.00 43.75 392 ALA A O 1
ATOM 2298 N N . TYR A 1 321 ? 23.859 -19.267 -17.770 1.00 26.16 420 TYR A N 1
ATOM 2299 C CA . TYR A 1 321 ? 22.996 -19.080 -16.596 1.00 21.39 420 TYR A CA 1
ATOM 2300 C C . TYR A 1 321 ? 22.067 -17.882 -16.720 1.00 28.75 420 TYR A C 1
ATOM 2301 O O . TYR A 1 321 ? 21.365 -17.563 -15.769 1.00 30.76 420 TYR A O 1
ATOM 2310 N N . LYS A 1 322 ? 22.073 -17.195 -17.854 1.00 23.75 421 LYS A N 1
ATOM 2311 C CA . LYS A 1 322 ? 21.252 -15.991 -18.001 1.00 22.91 421 LYS A CA 1
ATOM 2312 C C . LYS A 1 322 ? 19.858 -16.312 -18.519 1.00 26.46 421 LYS A C 1
ATOM 2313 O O . LYS A 1 322 ? 19.703 -16.979 -19.536 1.00 23.66 421 LYS A O 1
ATOM 2319 N N . SER A 1 323 ? 18.835 -15.831 -17.816 1.00 18.61 422 SER A N 1
ATOM 2320 C CA . SER A 1 323 ? 17.466 -16.033 -18.236 1.00 21.20 422 SER A CA 1
ATOM 2321 C C . SER A 1 323 ? 17.080 -15.043 -19.328 1.00 17.70 422 SER A C 1
ATOM 2322 O O . SER A 1 323 ? 16.183 -15.325 -20.117 1.00 19.86 422 SER A O 1
ATOM 2325 N N . HIS A 1 324 ? 17.749 -13.892 -19.328 1.00 18.08 423 HIS A N 1
ATOM 2326 C CA . HIS A 1 324 ? 17.391 -12.727 -20.149 1.00 20.39 423 HIS A CA 1
ATOM 2327 C C . HIS A 1 324 ? 15.923 -12.344 -19.965 1.00 18.24 423 HIS A C 1
ATOM 2328 O O . HIS A 1 324 ? 15.292 -11.773 -20.850 1.00 21.99 423 HIS A O 1
ATOM 2335 N N . GLY A 1 325 ? 15.380 -12.654 -18.795 1.00 16.98 424 GLY A N 1
ATOM 2336 C CA . GLY A 1 325 ? 14.021 -12.251 -18.487 1.00 17.23 424 GLY A CA 1
ATOM 2337 C C . GLY A 1 325 ? 12.973 -13.297 -18.796 1.00 17.57 424 GLY A C 1
ATOM 2338 O O . GLY A 1 325 ? 11.801 -13.093 -18.518 1.00 18.66 424 GLY A O 1
ATOM 2339 N N . LYS A 1 326 ? 13.375 -14.435 -19.358 1.00 17.94 425 LYS A N 1
ATOM 2340 C CA . LYS A 1 326 ? 12.440 -15.522 -19.633 1.00 17.44 425 LYS A CA 1
ATOM 2341 C C . LYS A 1 326 ? 12.087 -16.308 -18.389 1.00 16.82 425 LYS A C 1
ATOM 2342 O O . LYS A 1 326 ? 12.985 -16.711 -17.646 1.00 20.03 425 LYS A O 1
ATOM 2348 N N . GLY A 1 327 ? 10.803 -16.559 -18.172 1.00 17.84 426 GLY A N 1
ATOM 2349 C CA . GLY A 1 327 ? 10.379 -17.416 -17.077 1.00 17.62 426 GLY A CA 1
ATOM 2350 C C . GLY A 1 327 ? 8.917 -17.277 -16.742 1.00 17.86 426 GLY A C 1
ATOM 2351 O O . GLY A 1 327 ? 8.153 -16.661 -17.502 1.00 17.00 426 GLY A O 1
ATOM 2352 N N . TYR A 1 328 ? 8.535 -17.826 -15.594 1.00 14.28 427 TYR A N 1
ATOM 2353 C CA . TYR A 1 328 ? 7.161 -17.802 -15.095 1.00 15.23 427 TYR A CA 1
ATOM 2354 C C . TYR A 1 328 ? 6.947 -16.494 -14.310 1.00 15.28 427 TYR A C 1
ATOM 2355 O O . TYR A 1 328 ? 6.984 -16.473 -13.073 1.00 15.24 427 TYR A O 1
ATOM 2364 N N . ASN A 1 329 ? 6.741 -15.406 -15.049 1.00 13.78 428 ASN A N 1
ATOM 2365 C CA . ASN A 1 329 ? 6.868 -14.050 -14.509 1.00 13.78 428 ASN A CA 1
ATOM 2366 C C . ASN A 1 329 ? 5.515 -13.422 -14.146 1.00 11.97 428 ASN A C 1
ATOM 2367 O O . ASN A 1 329 ? 5.507 -12.335 -13.571 1.00 12.96 428 ASN A O 1
ATOM 2372 N N . TRP A 1 330 ? 4.430 -14.099 -14.505 1.00 12.89 429 TRP A N 1
ATOM 2373 C CA . TRP A 1 330 ? 3.068 -13.557 -14.441 1.00 14.36 429 TRP A CA 1
ATOM 2374 C C . TRP A 1 330 ? 2.122 -14.490 -13.700 1.00 14.20 429 TRP A C 1
ATOM 2375 O O . TRP A 1 330 ? 2.241 -15.738 -13.766 1.00 14.06 429 TRP A O 1
ATOM 2386 N N . GLY A 1 331 ? 1.143 -13.908 -13.015 1.00 14.38 430 GLY A N 1
ATOM 2387 C CA . GLY A 1 331 ? 0.134 -14.689 -12.354 1.00 15.85 430 GLY A CA 1
ATOM 2388 C C . GLY A 1 331 ? -1.214 -14.013 -12.393 1.00 14.58 430 GLY A C 1
ATOM 2389 O O . GLY A 1 331 ? -1.289 -12.772 -12.307 1.00 18.15 430 GLY A O 1
ATOM 2390 N N . ASN A 1 332 ? -2.254 -14.813 -12.549 1.00 13.97 431 ASN A N 1
ATOM 2391 C CA . ASN A 1 332 ? -3.630 -14.353 -12.352 1.00 14.51 431 ASN A CA 1
ATOM 2392 C C . ASN A 1 332 ? -4.110 -14.923 -11.038 1.00 15.86 431 ASN A C 1
ATOM 2393 O O . ASN A 1 332 ? -4.169 -16.140 -10.884 1.00 17.70 431 ASN A O 1
ATOM 2398 N N . TYR A 1 333 ? -4.447 -14.067 -10.080 1.00 13.03 432 TYR A N 1
ATOM 2399 C CA . TYR A 1 333 ? -4.902 -14.537 -8.787 1.00 12.47 432 TYR A CA 1
ATOM 2400 C C . TYR A 1 333 ? -6.427 -14.495 -8.703 1.00 14.30 432 TYR A C 1
ATOM 2401 O O . TYR A 1 333 ? -7.027 -13.416 -8.835 1.00 14.52 432 TYR A O 1
ATOM 2410 N N . ASN A 1 334 ? -7.032 -15.665 -8.504 1.00 13.90 433 ASN A N 1
ATOM 2411 C CA . ASN A 1 334 ? -8.478 -15.761 -8.311 1.00 15.99 433 ASN A CA 1
ATOM 2412 C C . ASN A 1 334 ? -8.787 -15.618 -6.820 1.00 15.61 433 ASN A C 1
ATOM 2413 O O . ASN A 1 334 ? -8.488 -16.510 -6.029 1.00 16.00 433 ASN A O 1
ATOM 2418 N N . THR A 1 335 ? -9.364 -14.469 -6.444 1.00 16.17 434 THR A N 1
ATOM 2419 C CA . THR A 1 335 ? -9.640 -14.182 -5.037 1.00 16.51 434 THR A CA 1
ATOM 2420 C C . THR A 1 335 ? -10.826 -14.963 -4.500 1.00 16.37 434 THR A C 1
ATOM 2421 O O . THR A 1 335 ? -10.975 -15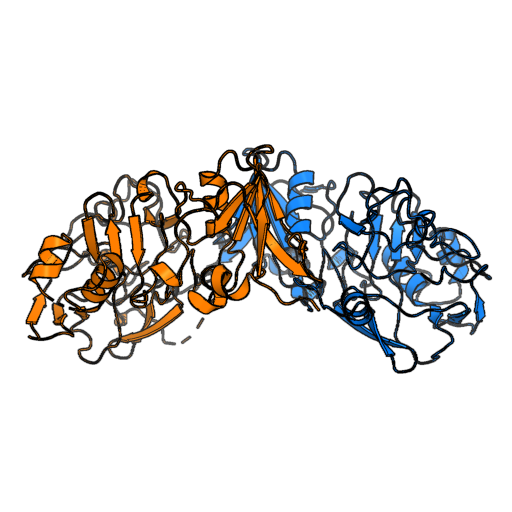.106 -3.295 1.00 17.91 434 THR A O 1
ATOM 2425 N N . GLU A 1 336 ? -11.663 -15.481 -5.396 1.00 17.71 435 GLU A N 1
ATOM 2426 C CA . GLU A 1 336 ? -12.788 -16.314 -4.970 1.00 21.36 435 GLU A CA 1
ATOM 2427 C C . GLU A 1 336 ? -12.338 -17.729 -4.595 1.00 18.63 435 GLU A C 1
ATOM 2428 O O . GLU A 1 336 ? -12.585 -18.206 -3.487 1.00 24.24 435 GLU A O 1
ATOM 2434 N N . THR A 1 337 ? -11.648 -18.383 -5.521 1.00 17.73 436 THR A N 1
ATOM 2435 C CA . THR A 1 337 ? -11.204 -19.761 -5.327 1.00 19.76 436 THR A CA 1
ATOM 2436 C C . THR A 1 337 ? -9.835 -19.904 -4.641 1.00 15.94 436 THR A C 1
ATOM 2437 O O . THR A 1 337 ? -9.396 -21.021 -4.352 1.00 20.82 436 THR A O 1
ATOM 2441 N N . GLN A 1 338 ? -9.139 -18.780 -4.452 1.00 15.74 437 GLN A N 1
ATOM 2442 C CA . GLN A 1 338 ? -7.823 -18.767 -3.796 1.00 16.78 437 GLN A CA 1
ATOM 2443 C C . GLN A 1 338 ? -6.838 -19.620 -4.578 1.00 15.79 437 GLN A C 1
ATOM 2444 O O . GLN A 1 338 ? -6.165 -20.515 -4.023 1.00 18.25 437 GLN A O 1
ATOM 2450 N N . LYS A 1 339 ? -6.778 -19.324 -5.871 1.00 16.57 438 LYS A N 1
ATOM 2451 C CA . LYS A 1 339 ? -5.868 -19.992 -6.799 1.00 17.70 438 LYS A CA 1
ATOM 2452 C C . LYS A 1 339 ? -4.985 -18.973 -7.520 1.00 16.57 438 LYS A C 1
ATOM 2453 O O . LYS A 1 339 ? -5.472 -17.970 -8.062 1.00 15.89 438 LYS A O 1
ATOM 2459 N N . CYS A 1 340 ? -3.677 -19.242 -7.494 1.00 14.43 439 CYS A N 1
ATOM 2460 C CA . CYS A 1 340 ? -2.648 -18.473 -8.167 1.00 15.45 439 CYS A CA 1
ATOM 2461 C C . CYS A 1 340 ? -2.363 -19.188 -9.484 1.00 20.91 439 CYS A C 1
ATOM 2462 O O . CYS A 1 340 ? -1.870 -20.311 -9.473 1.00 21.01 439 CYS A O 1
ATOM 2465 N N . GLU A 1 341 ? -2.703 -18.557 -10.602 1.00 15.48 440 GLU A N 1
ATOM 2466 C CA . GLU A 1 341 ? -2.585 -19.145 -11.931 1.00 16.15 440 GLU A CA 1
ATOM 2467 C C . GLU A 1 341 ? -1.341 -18.584 -12.592 1.00 16.11 440 GLU A C 1
ATOM 2468 O O . GLU A 1 341 ? -1.350 -17.453 -13.088 1.00 16.80 440 GLU A O 1
ATOM 2474 N N . ILE A 1 342 ? -0.264 -19.371 -12.617 1.00 13.56 441 ILE A N 1
ATOM 2475 C CA . ILE A 1 342 ? 1.042 -18.892 -13.017 1.00 12.14 441 ILE A CA 1
ATOM 2476 C C . ILE A 1 342 ? 1.400 -19.404 -14.398 1.00 14.92 441 ILE A C 1
ATOM 2477 O O . ILE A 1 342 ? 1.111 -20.578 -14.716 1.00 17.55 441 ILE A O 1
ATOM 2482 N N . PHE A 1 343 ? 1.994 -18.534 -15.210 1.00 15.69 442 PHE A N 1
ATOM 2483 C CA . PHE A 1 343 ? 2.290 -18.871 -16.595 1.00 16.76 442 PHE A CA 1
ATOM 2484 C C . PHE A 1 343 ? 3.560 -18.189 -17.097 1.00 14.89 442 PHE A C 1
ATOM 2485 O O . PHE A 1 343 ? 4.090 -17.262 -16.462 1.00 14.62 442 PHE A O 1
ATOM 2493 N N . ASN A 1 344 ? 4.070 -18.656 -18.245 1.00 17.22 443 ASN A N 1
ATOM 2494 C CA . ASN A 1 344 ? 5.350 -18.193 -18.743 1.00 17.06 443 ASN A CA 1
ATOM 2495 C C . ASN A 1 344 ? 5.313 -17.681 -20.177 1.00 21.65 443 ASN A C 1
ATOM 2496 O O . ASN A 1 344 ? 6.354 -17.617 -20.844 1.00 22.29 443 ASN A O 1
ATOM 2501 N N . VAL A 1 345 ? 4.127 -17.262 -20.610 1.00 18.19 444 VAL A N 1
ATOM 2502 C CA . VAL A 1 345 ? 3.970 -16.619 -21.912 1.00 17.45 444 VAL A CA 1
ATOM 2503 C C . VAL A 1 345 ? 3.519 -15.179 -21.687 1.00 16.92 444 VAL A C 1
ATOM 2504 O O . VAL A 1 345 ? 2.673 -14.911 -20.839 1.00 18.97 444 VAL A O 1
ATOM 2508 N N . LYS A 1 346 ? 4.071 -14.250 -22.450 1.00 18.59 445 LYS A N 1
ATOM 2509 C CA . LYS A 1 346 ? 3.786 -12.853 -22.159 1.00 18.47 445 LYS A CA 1
ATOM 2510 C C . LYS A 1 346 ? 2.341 -12.563 -22.544 1.00 21.00 445 LYS A C 1
ATOM 2511 O O . LYS A 1 346 ? 1.865 -12.990 -23.614 1.00 21.20 445 LYS A O 1
ATOM 2517 N N . PRO A 1 347 ? 1.616 -11.873 -21.660 1.00 18.79 446 PRO A N 1
ATOM 2518 C CA . PRO A 1 347 ? 0.209 -11.555 -21.899 1.00 17.95 446 PRO A CA 1
ATOM 2519 C C . PRO A 1 347 ? 0.079 -10.361 -22.833 1.00 18.67 446 PRO A C 1
ATOM 2520 O O . PRO A 1 347 ? 0.970 -9.530 -22.826 1.00 17.62 446 PRO A O 1
ATOM 2524 N N . THR A 1 348 ? -1.011 -10.281 -23.598 1.00 20.68 447 THR A N 1
ATOM 2525 C CA . THR A 1 348 ? -1.144 -9.218 -24.599 1.00 18.72 447 THR A CA 1
ATOM 2526 C C . THR A 1 348 ? -2.474 -8.465 -24.498 1.00 23.64 447 THR A C 1
ATOM 2527 O O . THR A 1 348 ? -2.727 -7.569 -25.304 1.00 21.33 447 THR A O 1
ATOM 2531 N N . CYS A 1 349 ? -3.303 -8.806 -23.514 1.00 18.92 448 CYS A N 1
ATOM 2532 C CA . CYS A 1 349 ? -4.545 -8.068 -23.232 1.00 18.69 448 CYS A CA 1
ATOM 2533 C C . CYS A 1 349 ? -5.014 -8.350 -21.802 1.00 20.49 448 CYS A C 1
ATOM 2534 O O . CYS A 1 349 ? -4.424 -9.205 -21.105 1.00 18.73 448 CYS A O 1
ATOM 2537 N N . LEU A 1 350 ? -6.044 -7.630 -21.361 1.00 16.53 449 LEU A N 1
ATOM 2538 C CA . LEU A 1 350 ? -6.739 -7.912 -20.120 1.00 17.84 449 LEU A CA 1
ATOM 2539 C C . LEU A 1 350 ? -8.175 -8.328 -20.336 1.00 23.01 449 LEU A C 1
ATOM 2540 O O . LEU A 1 350 ? -8.854 -7.849 -21.265 1.00 23.04 449 LEU A O 1
ATOM 2545 N N . ILE A 1 351 ? -8.627 -9.190 -19.436 1.00 22.21 450 ILE A N 1
ATOM 2546 C CA . ILE A 1 351 ? -10.011 -9.613 -19.319 1.00 21.04 450 ILE A CA 1
ATOM 2547 C C . ILE A 1 351 ? -10.574 -9.025 -18.037 1.00 25.38 450 ILE A C 1
ATOM 2548 O O . ILE A 1 351 ? -10.008 -9.204 -16.963 1.00 22.19 450 ILE A O 1
ATOM 2553 N N . ASN A 1 352 ? -11.700 -8.328 -18.143 1.00 24.78 451 ASN A N 1
ATOM 2554 C CA . ASN A 1 352 ? -12.403 -7.839 -16.971 1.00 25.39 451 ASN A CA 1
ATOM 2555 C C . ASN A 1 352 ? -13.069 -9.012 -16.247 1.00 27.09 451 ASN A C 1
ATOM 2556 O O . ASN A 1 352 ? -13.824 -9.795 -16.839 1.00 28.92 451 ASN A O 1
ATOM 2561 N N . ASP A 1 353 ? -12.736 -9.168 -14.973 1.00 22.98 452 ASP A N 1
ATOM 2562 C CA . ASP A 1 353 ? -13.303 -10.218 -14.131 1.00 22.40 452 ASP A CA 1
ATOM 2563 C C . ASP A 1 353 ? -13.130 -9.817 -12.676 1.00 28.37 452 ASP A C 1
ATOM 2564 O O . ASP A 1 353 ? -12.000 -9.695 -12.187 1.00 20.96 452 ASP A O 1
ATOM 2569 N N . LYS A 1 354 ? -14.241 -9.609 -11.975 1.00 23.31 453 LYS A N 1
ATOM 2570 C CA . LYS A 1 354 ? -14.187 -9.091 -10.614 1.00 24.86 453 LYS A CA 1
ATOM 2571 C C . LYS A 1 354 ? -13.594 -10.074 -9.607 1.00 24.53 453 LYS A C 1
ATOM 2572 O O . LYS A 1 354 ? -13.359 -9.718 -8.458 1.00 27.97 453 LYS A O 1
ATOM 2578 N N . ASN A 1 355 ? -13.364 -11.314 -10.028 1.00 21.02 454 ASN A N 1
ATOM 2579 C CA . ASN A 1 355 ? -12.767 -12.301 -9.141 1.00 19.93 454 ASN A CA 1
ATOM 2580 C C . ASN A 1 355 ? -11.253 -12.411 -9.298 1.00 17.79 454 ASN A C 1
ATOM 2581 O O . ASN A 1 355 ? -10.650 -13.249 -8.622 1.00 20.40 454 ASN A O 1
ATOM 2586 N N . TYR A 1 356 ? -10.670 -11.599 -10.159 1.00 17.16 455 TYR A N 1
ATOM 2587 C CA . TYR A 1 356 ? -9.233 -11.706 -10.452 1.00 17.23 455 TYR A CA 1
ATOM 2588 C C . TYR A 1 356 ? -8.425 -10.447 -10.146 1.00 21.36 455 TYR A C 1
ATOM 2589 O O . TYR A 1 356 ? -8.913 -9.315 -10.208 1.00 19.28 455 TYR A O 1
ATOM 2598 N N . ILE A 1 357 ? -7.164 -10.680 -9.794 1.00 14.92 456 ILE A N 1
ATOM 2599 C CA . ILE A 1 357 ? -6.152 -9.640 -9.687 1.00 15.30 456 ILE A CA 1
ATOM 2600 C C . ILE A 1 357 ? -4.933 -10.111 -10.451 1.00 15.87 456 ILE A C 1
ATOM 2601 O O . ILE A 1 357 ? -4.525 -11.268 -10.251 1.00 19.55 456 ILE A O 1
ATOM 2606 N N . ALA A 1 358 ? -4.377 -9.259 -11.310 1.00 13.80 457 ALA A N 1
ATOM 2607 C CA . ALA A 1 358 ? -3.243 -9.619 -12.173 1.00 14.14 457 ALA A CA 1
ATOM 2608 C C . ALA A 1 358 ? -1.950 -9.139 -11.544 1.00 16.07 457 ALA A C 1
ATOM 2609 O O . ALA A 1 358 ? -1.807 -7.956 -11.259 1.00 15.00 457 ALA A O 1
ATOM 2611 N N . THR A 1 359 ? -0.998 -10.060 -11.364 1.00 17.45 458 THR A N 1
ATOM 2612 C CA . THR A 1 359 ? 0.274 -9.757 -10.713 1.00 13.72 458 THR A CA 1
ATOM 2613 C C . THR A 1 359 ? 1.467 -10.192 -11.563 1.00 13.44 458 THR A C 1
ATOM 2614 O O . THR A 1 359 ? 1.330 -10.963 -12.513 1.00 15.29 458 THR A O 1
ATOM 2618 N N . THR A 1 360 ? 2.638 -9.659 -11.229 1.00 12.58 459 THR A N 1
ATOM 2619 C CA . THR A 1 360 ? 3.884 -10.105 -11.848 1.00 12.87 459 THR A CA 1
ATOM 2620 C C . THR A 1 360 ? 4.948 -10.227 -10.782 1.00 13.95 459 THR A C 1
ATOM 2621 O O . THR A 1 360 ? 4.830 -9.663 -9.694 1.00 14.08 459 THR A O 1
ATOM 2625 N N . ALA A 1 361 ? 6.014 -10.953 -11.099 1.00 12.59 460 ALA A N 1
ATOM 2626 C CA . ALA A 1 361 ? 7.110 -11.075 -10.154 1.00 12.95 460 ALA A CA 1
ATOM 2627 C C . ALA A 1 361 ? 7.778 -9.754 -9.798 1.00 13.31 460 ALA A C 1
ATOM 2628 O O . ALA A 1 361 ? 8.368 -9.633 -8.706 1.00 14.16 460 ALA A O 1
ATOM 2630 N N . LEU A 1 362 ? 7.716 -8.763 -10.691 1.00 13.05 461 LEU A N 1
ATOM 2631 C CA . LEU A 1 362 ? 8.257 -7.423 -10.468 1.00 11.43 461 LEU A CA 1
ATOM 2632 C C . LEU A 1 362 ? 7.364 -6.557 -9.565 1.00 12.38 461 LEU A C 1
ATOM 2633 O O . LEU A 1 362 ? 7.852 -5.632 -8.909 1.00 13.74 461 LEU A O 1
ATOM 2638 N N . SER A 1 363 ? 6.073 -6.890 -9.550 1.00 12.19 462 SER A N 1
ATOM 2639 C CA . SER A 1 363 ? 5.062 -6.078 -8.892 1.00 15.67 462 SER A CA 1
ATOM 2640 C C . SER A 1 363 ? 5.201 -6.072 -7.386 1.00 12.25 462 SER A C 1
ATOM 2641 O O . SER A 1 363 ? 5.620 -7.065 -6.789 1.00 13.95 462 SER A O 1
ATOM 2644 N N . HIS A 1 364 ? 4.828 -4.944 -6.787 1.00 13.84 463 HIS A N 1
ATOM 2645 C CA . HIS A 1 364 ? 4.674 -4.855 -5.351 1.00 12.49 463 HIS A CA 1
ATOM 2646 C C . HIS A 1 364 ? 3.730 -5.954 -4.888 1.00 14.65 463 HIS A C 1
ATOM 2647 O O . HIS A 1 364 ? 2.747 -6.249 -5.567 1.00 12.91 463 HIS A O 1
ATOM 2654 N N . PRO A 1 365 ? 3.996 -6.599 -3.738 1.00 13.45 464 PRO A N 1
ATOM 2655 C CA . PRO A 1 365 ? 3.161 -7.736 -3.337 1.00 14.51 464 PRO A CA 1
ATOM 2656 C C . PRO A 1 365 ? 1.809 -7.403 -2.685 1.00 13.45 464 PRO A C 1
ATOM 2657 O O . PRO A 1 365 ? 1.004 -8.307 -2.460 1.00 14.75 464 PRO A O 1
ATOM 2661 N N . ILE A 1 366 ? 1.583 -6.123 -2.399 1.00 11.70 465 ILE A N 1
ATOM 2662 C CA . ILE A 1 366 ? 0.377 -5.662 -1.700 1.00 13.67 465 ILE A CA 1
ATOM 2663 C C . ILE A 1 366 ? -0.373 -4.586 -2.484 1.00 13.90 465 ILE A C 1
ATOM 2664 O O . ILE A 1 366 ? -1.600 -4.644 -2.558 1.00 13.09 465 ILE A O 1
ATOM 2669 N N . GLU A 1 367 ? 0.328 -3.617 -3.066 1.00 12.32 466 GLU A N 1
ATOM 2670 C CA . GLU A 1 367 ? -0.346 -2.468 -3.711 1.00 11.70 466 GLU A CA 1
ATOM 2671 C C . GLU A 1 367 ? -1.231 -2.930 -4.874 1.00 14.67 466 GLU A C 1
ATOM 2672 O O . GLU A 1 367 ? -0.864 -3.816 -5.629 1.00 14.24 466 GLU A O 1
ATOM 2678 N N . VAL A 1 368 ? -2.399 -2.297 -5.014 1.00 13.34 467 VAL A N 1
ATOM 2679 C CA . VAL A 1 368 ? -3.359 -2.636 -6.039 1.00 14.42 467 VAL A CA 1
ATOM 2680 C C . VAL A 1 368 ? -3.885 -1.352 -6.659 1.00 18.84 467 VAL A C 1
ATOM 2681 O O . VAL A 1 368 ? -3.921 -0.305 -6.015 1.00 22.20 467 VAL A O 1
ATOM 2685 N N . GLU A 1 369 ? -4.296 -1.436 -7.912 1.00 15.18 468 GLU A N 1
ATOM 2686 C CA . GLU A 1 369 ? -5.080 -0.367 -8.509 1.00 17.46 468 GLU A CA 1
ATOM 2687 C C . GLU A 1 369 ? -6.101 -0.955 -9.451 1.00 15.60 468 GLU A C 1
ATOM 2688 O O . GLU A 1 369 ? -5.994 -2.097 -9.873 1.00 15.77 468 GLU A O 1
ATOM 2694 N N . ALA A 1 370 ? -7.111 -0.140 -9.767 1.00 19.07 469 ALA A N 1
ATOM 2695 C CA . ALA A 1 370 ? -8.194 -0.547 -10.646 1.00 28.42 469 ALA A CA 1
ATOM 2696 C C . ALA A 1 370 ? -7.731 -0.601 -12.090 1.00 22.84 469 ALA A C 1
ATOM 2697 O O . ALA A 1 370 ? -6.914 0.213 -12.505 1.00 29.66 469 ALA A O 1
ATOM 2699 N N . ALA A 1 371 ? -8.239 -1.582 -12.842 1.00 24.56 470 ALA A N 1
ATOM 2700 C CA . ALA A 1 371 ? -7.996 -1.611 -14.280 1.00 24.93 470 ALA A CA 1
ATOM 2701 C C . ALA A 1 371 ? -8.932 -0.625 -14.964 1.00 40.70 470 ALA A C 1
ATOM 2702 O O . ALA A 1 371 ? -10.028 -0.374 -14.473 1.00 44.94 470 ALA A O 1
ATOM 2704 N N . TYR B 1 6 ? 34.786 -34.443 -5.314 1.00 47.79 105 TYR B N 1
ATOM 2705 C CA . TYR B 1 6 ? 35.918 -35.312 -5.025 1.00 40.70 105 TYR B CA 1
ATOM 2706 C C . TYR B 1 6 ? 35.459 -36.776 -4.974 1.00 26.61 105 TYR B C 1
ATOM 2707 O O . TYR B 1 6 ? 35.673 -37.516 -5.928 1.00 41.74 105 TYR B O 1
ATOM 2716 N N . MET B 1 7 ? 34.823 -37.178 -3.873 1.00 22.59 106 MET B N 1
ATOM 2717 C CA . MET B 1 7 ? 34.267 -38.530 -3.769 1.00 20.56 106 MET B CA 1
ATOM 2718 C C . MET B 1 7 ? 33.238 -38.743 -4.865 1.00 25.29 106 MET B C 1
ATOM 2719 O O . MET B 1 7 ? 32.298 -37.950 -5.015 1.00 24.84 106 MET B O 1
ATOM 2724 N N . GLY B 1 8 ? 33.413 -39.814 -5.630 1.00 24.04 107 GLY B N 1
ATOM 2725 C CA . GLY B 1 8 ? 32.515 -40.130 -6.727 1.00 21.05 107 GLY B CA 1
ATOM 2726 C C . GLY B 1 8 ? 31.090 -40.384 -6.284 1.00 20.07 107 GLY B C 1
ATOM 2727 O O . GLY B 1 8 ? 30.834 -40.794 -5.149 1.00 21.73 107 GLY B O 1
ATOM 2728 N N . ASN B 1 9 ? 30.159 -40.159 -7.205 1.00 20.33 108 ASN B N 1
ATOM 2729 C CA . ASN B 1 9 ? 28.742 -40.352 -6.928 1.00 18.22 108 ASN B CA 1
ATOM 2730 C C . ASN B 1 9 ? 28.307 -41.802 -7.093 1.00 16.83 108 ASN B C 1
ATOM 2731 O O . ASN B 1 9 ? 28.322 -42.293 -8.201 1.00 18.74 108 ASN B O 1
ATOM 2736 N N . PRO B 1 10 ? 27.910 -42.478 -5.996 1.00 17.41 109 PRO B N 1
ATOM 2737 C CA . PRO B 1 10 ? 27.450 -43.868 -6.130 1.00 17.15 109 PRO B CA 1
ATOM 2738 C C . PRO B 1 10 ? 26.099 -44.016 -6.812 1.00 17.80 109 PRO B C 1
ATOM 2739 O O . PRO B 1 10 ? 25.666 -45.108 -7.179 1.00 18.23 109 PRO B O 1
ATOM 2743 N N . TRP B 1 11 ? 25.412 -42.888 -6.975 1.00 15.24 110 TRP B N 1
ATOM 2744 C CA . TRP B 1 11 ? 24.035 -42.915 -7.450 1.00 17.54 110 TRP B CA 1
ATOM 2745 C C . TRP B 1 11 ? 23.870 -42.810 -8.965 1.00 15.59 110 TRP B C 1
ATOM 2746 O O . TRP B 1 11 ? 22.762 -42.953 -9.458 1.00 15.81 110 TRP B O 1
ATOM 2757 N N . THR B 1 12 ? 24.953 -42.607 -9.701 1.00 16.27 111 THR B N 1
ATOM 2758 C CA . THR B 1 12 ? 24.856 -42.298 -11.122 1.00 18.17 111 THR B CA 1
ATOM 2759 C C . THR B 1 12 ? 23.975 -43.257 -11.909 1.00 20.43 111 THR B C 1
ATOM 2760 O O . THR B 1 12 ? 23.053 -42.845 -12.612 1.00 19.90 111 THR B O 1
ATOM 2764 N N . GLU B 1 13 ? 24.240 -44.555 -11.815 1.00 17.57 112 GLU B N 1
ATOM 2765 C CA . GLU B 1 13 ? 23.471 -45.482 -12.633 1.00 17.93 112 GLU B CA 1
ATOM 2766 C C . GLU B 1 13 ? 22.036 -45.667 -12.149 1.00 15.65 112 GLU B C 1
ATOM 2767 O O . GLU B 1 13 ? 21.082 -45.704 -12.946 1.00 16.63 112 GLU B O 1
ATOM 2773 N N . TYR B 1 14 ? 21.873 -45.802 -10.839 1.00 16.83 113 TYR B N 1
ATOM 2774 C CA . TYR B 1 14 ? 20.543 -45.871 -10.252 1.00 15.04 113 TYR B CA 1
ATOM 2775 C C . TYR B 1 14 ? 19.659 -44.704 -10.686 1.00 17.02 113 TYR B C 1
ATOM 2776 O O . TYR B 1 14 ? 18.474 -44.883 -10.959 1.00 17.71 113 TYR B O 1
ATOM 2785 N N . MET B 1 15 ? 20.249 -43.520 -10.732 1.00 15.97 114 MET B N 1
ATOM 2786 C CA . MET B 1 15 ? 19.478 -42.314 -11.008 1.00 16.70 114 MET B CA 1
ATOM 2787 C C . MET B 1 15 ? 19.248 -42.070 -12.498 1.00 20.21 114 MET B C 1
ATOM 2788 O O . MET B 1 15 ? 18.606 -41.090 -12.873 1.00 19.01 114 MET B O 1
ATOM 2793 N N . ALA B 1 16 ? 19.741 -42.951 -13.359 1.00 17.37 115 ALA B N 1
ATOM 2794 C CA . ALA B 1 16 ? 19.621 -42.746 -14.792 1.00 16.02 115 ALA B CA 1
ATOM 2795 C C . ALA B 1 16 ? 18.161 -42.587 -15.204 1.00 16.31 115 ALA B C 1
ATOM 2796 O O . ALA B 1 16 ? 17.843 -41.749 -16.047 1.00 18.74 115 ALA B O 1
ATOM 2798 N N . LYS B 1 17 ? 17.263 -43.372 -14.623 1.00 17.57 116 LYS B N 1
ATOM 2799 C CA . LYS B 1 17 ? 15.872 -43.319 -15.060 1.00 16.01 116 LYS B CA 1
ATOM 2800 C C . LYS B 1 17 ? 15.197 -42.006 -14.676 1.00 18.55 116 LYS B C 1
ATOM 2801 O O . LYS B 1 17 ? 14.128 -41.709 -15.190 1.00 19.36 116 LYS B O 1
ATOM 2807 N N . TYR B 1 18 ? 15.819 -41.234 -13.797 1.00 16.39 117 TYR B N 1
ATOM 2808 C CA . TYR B 1 18 ? 15.238 -39.954 -13.383 1.00 15.04 117 TYR B CA 1
ATOM 2809 C C . TYR B 1 18 ? 15.816 -38.778 -14.177 1.00 18.04 117 TYR B C 1
ATOM 2810 O O . TYR B 1 18 ? 15.399 -37.626 -13.972 1.00 17.28 117 TYR B O 1
ATOM 2819 N N . ASP B 1 19 ? 16.706 -39.073 -15.128 1.00 16.39 118 ASP B N 1
ATOM 2820 C CA . ASP B 1 19 ? 17.232 -38.092 -16.074 1.00 15.95 118 ASP B CA 1
ATOM 2821 C C . ASP B 1 19 ? 16.242 -37.976 -17.220 1.00 18.57 118 ASP B C 1
ATOM 2822 O O . ASP B 1 19 ? 16.516 -38.373 -18.345 1.00 17.32 118 ASP B O 1
ATOM 2827 N N . ILE B 1 20 ? 15.077 -37.418 -16.908 1.00 15.83 119 ILE B N 1
ATOM 2828 C CA . ILE B 1 20 ? 13.923 -37.480 -17.771 1.00 16.08 119 ILE B CA 1
ATOM 2829 C C . ILE B 1 20 ? 14.144 -36.719 -19.065 1.00 18.39 119 ILE B C 1
ATOM 2830 O O . ILE B 1 20 ? 13.675 -37.136 -20.129 1.00 17.01 119 ILE B O 1
ATOM 2835 N N . GLU B 1 21 ? 14.844 -35.593 -18.996 1.00 18.19 120 GLU B N 1
ATOM 2836 C CA . GLU B 1 21 ? 15.038 -34.803 -20.195 1.00 18.01 120 GLU B CA 1
ATOM 2837 C C . GLU B 1 21 ? 15.785 -35.625 -21.238 1.00 22.75 120 GLU B C 1
ATOM 2838 O O . GLU B 1 21 ? 15.448 -35.586 -22.413 1.00 24.01 120 GLU B O 1
ATOM 2844 N N . GLU B 1 22 ? 16.762 -36.421 -20.810 1.00 19.53 121 GLU B N 1
ATOM 2845 C CA . GLU B 1 22 ? 17.553 -37.186 -21.755 1.00 23.06 121 GLU B CA 1
ATOM 2846 C C . GLU B 1 22 ? 16.888 -38.518 -22.131 1.00 22.98 121 GLU B C 1
ATOM 2847 O O . GLU B 1 22 ? 16.866 -38.888 -23.308 1.00 23.94 121 GLU B O 1
ATOM 2853 N N . VAL B 1 23 ? 16.334 -39.235 -21.155 1.00 20.52 122 VAL B N 1
ATOM 2854 C CA . VAL B 1 23 ? 15.837 -40.585 -21.413 1.00 21.42 122 VAL B CA 1
ATOM 2855 C C . VAL B 1 23 ? 14.443 -40.558 -22.046 1.00 24.49 122 VAL B C 1
ATOM 2856 O O . VAL B 1 23 ? 14.159 -41.329 -22.961 1.00 29.87 122 VAL B O 1
ATOM 2860 N N . HIS B 1 24 ? 13.571 -39.677 -21.578 1.00 17.90 123 HIS B N 1
ATOM 2861 C CA . HIS B 1 24 ? 12.251 -39.556 -22.195 1.00 16.90 123 HIS B CA 1
ATOM 2862 C C . HIS B 1 24 ? 12.353 -38.713 -23.479 1.00 17.02 123 HIS B C 1
ATOM 2863 O O . HIS B 1 24 ? 11.821 -39.097 -24.524 1.00 18.60 123 HIS B O 1
ATOM 2870 N N . GLY B 1 25 ? 12.994 -37.546 -23.390 1.00 18.56 124 GLY B N 1
ATOM 2871 C CA . GLY B 1 25 ? 13.360 -36.754 -24.557 1.00 16.45 124 GLY B CA 1
ATOM 2872 C C . GLY B 1 25 ? 12.249 -36.018 -25.294 1.00 16.72 124 GLY B C 1
ATOM 2873 O O . GLY B 1 25 ? 12.473 -35.501 -26.392 1.00 20.13 124 GLY B O 1
ATOM 2874 N N . SER B 1 26 ? 11.062 -35.962 -24.695 1.00 16.52 125 SER B N 1
ATOM 2875 C CA . SER B 1 26 ? 9.939 -35.265 -25.331 1.00 17.12 125 SER B CA 1
ATOM 2876 C C . SER B 1 26 ? 9.034 -34.666 -24.278 1.00 16.43 125 SER B C 1
ATOM 2877 O O . SER B 1 26 ? 9.310 -34.759 -23.105 1.00 16.19 125 SER B O 1
ATOM 2880 N N . GLY B 1 27 ? 7.950 -34.025 -24.697 1.00 16.05 126 GLY B N 1
ATOM 2881 C CA . GLY B 1 27 ? 6.979 -33.563 -23.738 1.00 14.78 126 GLY B CA 1
ATOM 2882 C C . GLY B 1 27 ? 6.364 -34.701 -22.940 1.00 16.32 126 GLY B C 1
ATOM 2883 O O . GLY B 1 27 ? 6.349 -35.860 -23.377 1.00 15.32 126 GLY B O 1
ATOM 2884 N N . ILE B 1 28 ? 5.858 -34.360 -21.760 1.00 14.49 127 ILE B N 1
ATOM 2885 C CA . ILE B 1 28 ? 5.173 -35.290 -20.875 1.00 15.46 127 ILE B CA 1
ATOM 2886 C C . ILE B 1 28 ? 3.713 -34.894 -20.767 1.00 15.07 127 ILE B C 1
ATOM 2887 O O . ILE B 1 28 ? 2.824 -35.687 -21.073 1.00 16.70 127 ILE B O 1
ATOM 2892 N N . ARG B 1 29 ? 3.426 -33.664 -20.345 1.00 14.88 128 ARG B N 1
ATOM 2893 C CA A ARG B 1 29 ? 2.041 -33.220 -20.275 0.48 14.78 128 ARG B CA 1
ATOM 2894 C CA B ARG B 1 29 ? 2.035 -33.227 -20.270 0.52 14.76 128 ARG B CA 1
ATOM 2895 C C . ARG B 1 29 ? 1.396 -33.319 -21.662 1.00 14.60 128 ARG B C 1
ATOM 2896 O O . ARG B 1 29 ? 0.326 -33.907 -21.820 1.00 15.78 128 ARG B O 1
ATOM 2911 N N . VAL B 1 30 ? 2.057 -32.724 -22.649 1.00 15.46 129 VAL B N 1
ATOM 2912 C CA . VAL B 1 30 ? 1.704 -32.873 -24.067 1.00 14.57 129 VAL B CA 1
ATOM 2913 C C . VAL B 1 30 ? 2.966 -33.339 -24.785 1.00 14.56 129 VAL B C 1
ATOM 2914 O O . VAL B 1 30 ? 3.991 -32.654 -24.728 1.00 14.68 129 VAL B O 1
ATOM 2918 N N . ASP B 1 31 ? 2.876 -34.494 -25.448 1.00 14.75 130 ASP B N 1
ATOM 2919 C CA . ASP B 1 31 ? 3.992 -35.109 -26.181 1.00 16.13 130 ASP B CA 1
ATOM 2920 C C . ASP B 1 31 ? 3.711 -34.992 -27.677 1.00 16.66 130 ASP B C 1
ATOM 2921 O O . ASP B 1 31 ? 2.809 -35.675 -28.193 1.00 16.96 130 ASP B O 1
ATOM 2926 N N . LEU B 1 32 ? 4.467 -34.126 -28.338 1.00 16.99 131 LEU B N 1
ATOM 2927 C CA . LEU B 1 32 ? 4.395 -33.924 -29.789 1.00 16.99 131 LEU B CA 1
ATOM 2928 C C . LEU B 1 32 ? 5.817 -33.642 -30.283 1.00 16.67 131 LEU B C 1
ATOM 2929 O O . LEU B 1 32 ? 6.099 -32.641 -30.944 1.00 19.44 131 LEU B O 1
ATOM 2934 N N . GLY B 1 33 ? 6.727 -34.546 -29.942 1.00 18.27 132 GLY B N 1
ATOM 2935 C CA . GLY B 1 33 ? 8.144 -34.282 -30.108 1.00 17.69 132 GLY B CA 1
ATOM 2936 C C . GLY B 1 33 ? 8.772 -34.632 -31.444 1.00 18.60 132 GLY B C 1
ATOM 2937 O O . GLY B 1 33 ? 9.959 -34.384 -31.638 1.00 21.53 132 GLY B O 1
ATOM 2938 N N . GLU B 1 34 ? 8.000 -35.233 -32.345 1.00 22.79 133 GLU B N 1
ATOM 2939 C CA . GLU B 1 34 ? 8.505 -35.501 -33.690 1.00 24.14 133 GLU B CA 1
ATOM 2940 C C . GLU B 1 34 ? 7.491 -35.023 -34.721 1.00 24.19 133 GLU B C 1
ATOM 2941 O O . GLU B 1 34 ? 6.353 -34.679 -34.387 1.00 20.09 133 GLU B O 1
ATOM 2947 N N . ASP B 1 35 ? 7.927 -34.983 -35.975 1.00 24.71 134 ASP B N 1
ATOM 2948 C CA . ASP B 1 35 ? 7.039 -34.723 -37.101 1.00 25.46 134 ASP B CA 1
ATOM 2949 C C . ASP B 1 35 ? 7.133 -35.873 -38.085 1.00 26.06 134 ASP B C 1
ATOM 2950 O O . ASP B 1 35 ? 8.164 -36.536 -38.179 1.00 29.75 134 ASP B O 1
ATOM 2955 N N . ALA B 1 36 ? 6.049 -36.111 -38.808 1.00 28.84 135 ALA B N 1
ATOM 2956 C CA . ALA B 1 36 ? 6.027 -37.173 -39.799 1.00 30.85 135 ALA B CA 1
ATOM 2957 C C . ALA B 1 36 ? 5.209 -36.718 -40.992 1.00 37.05 135 ALA B C 1
ATOM 2958 O O . ALA B 1 36 ? 4.148 -36.101 -40.839 1.00 29.75 135 ALA B O 1
ATOM 2960 N N . GLU B 1 37 ? 5.713 -37.015 -42.183 1.00 34.36 136 GLU B N 1
ATOM 2961 C CA . GLU B 1 37 ? 5.011 -36.666 -43.402 1.00 36.65 136 GLU B CA 1
ATOM 2962 C C . GLU B 1 37 ? 3.969 -37.728 -43.721 1.00 33.80 136 GLU B C 1
ATOM 2963 O O . GLU B 1 37 ? 4.206 -38.931 -43.560 1.00 33.43 136 GLU B O 1
ATOM 2969 N N . VAL B 1 38 ? 2.797 -37.267 -44.136 1.00 34.54 137 VAL B N 1
ATOM 2970 C CA . VAL B 1 38 ? 1.783 -38.139 -44.709 1.00 40.88 137 VAL B CA 1
ATOM 2971 C C . VAL B 1 38 ? 1.281 -37.442 -45.965 1.00 43.91 137 VAL B C 1
ATOM 2972 O O . VAL B 1 38 ? 0.604 -36.417 -45.881 1.00 37.57 137 VAL B O 1
ATOM 2976 N N . ALA B 1 39 ? 1.654 -37.975 -47.123 1.00 44.04 138 ALA B N 1
ATOM 2977 C CA . ALA B 1 39 ? 1.198 -37.433 -48.397 1.00 37.42 138 ALA B CA 1
ATOM 2978 C C . ALA B 1 39 ? 1.471 -35.934 -48.530 1.00 37.22 138 ALA B C 1
ATOM 2979 O O . ALA B 1 39 ? 0.558 -35.158 -48.813 1.00 41.78 138 ALA B O 1
ATOM 2981 N N . GLY B 1 40 ? 2.720 -35.528 -48.305 1.00 37.52 139 GLY B N 1
ATOM 2982 C CA . GLY B 1 40 ? 3.131 -34.149 -48.515 1.00 38.32 139 GLY B CA 1
ATOM 2983 C C . GLY B 1 40 ? 2.775 -33.163 -47.416 1.00 44.88 139 GLY B C 1
ATOM 2984 O O . GLY B 1 40 ? 3.149 -31.989 -47.493 1.00 44.61 139 GLY B O 1
ATOM 2985 N N . THR B 1 41 ? 2.052 -33.629 -46.400 1.00 43.08 140 THR B N 1
ATOM 2986 C CA . THR B 1 41 ? 1.704 -32.801 -45.248 1.00 39.08 140 THR B CA 1
ATOM 2987 C C . THR B 1 41 ? 2.482 -33.267 -44.015 1.00 31.19 140 THR B C 1
ATOM 2988 O O . THR B 1 41 ? 2.549 -34.464 -43.741 1.00 28.83 140 THR B O 1
ATOM 2992 N N . GLN B 1 42 ? 3.054 -32.312 -43.280 1.00 31.77 141 GLN B N 1
ATOM 2993 C CA . GLN B 1 42 ? 3.795 -32.608 -42.051 1.00 28.30 141 GLN B CA 1
ATOM 2994 C C . GLN B 1 42 ? 2.865 -32.626 -40.841 1.00 24.67 141 GLN B C 1
ATOM 2995 O O . GLN B 1 42 ? 2.215 -31.624 -40.561 1.00 31.16 141 GLN B O 1
ATOM 3001 N N . TYR B 1 43 ? 2.843 -33.744 -40.118 1.00 22.13 142 TYR B N 1
ATOM 3002 C CA . TYR B 1 43 ? 2.036 -33.880 -38.900 1.00 21.51 142 TYR B CA 1
ATOM 3003 C C . TYR B 1 43 ? 2.899 -33.996 -37.659 1.00 23.48 142 TYR B C 1
ATOM 3004 O O . TYR B 1 43 ? 4.000 -34.525 -37.720 1.00 25.43 142 TYR B O 1
ATOM 3013 N N . ARG B 1 44 ? 2.401 -33.480 -36.535 1.00 21.89 143 ARG B N 1
ATOM 3014 C CA . ARG B 1 44 ? 3.101 -33.637 -35.256 1.00 18.91 143 ARG B CA 1
ATOM 3015 C C . ARG B 1 44 ? 2.686 -34.938 -34.638 1.00 22.25 143 ARG B C 1
ATOM 3016 O O . ARG B 1 44 ? 1.538 -35.344 -34.789 1.00 24.41 143 ARG B O 1
ATOM 3024 N N . LEU B 1 45 ? 3.585 -35.617 -33.927 1.00 20.84 144 LEU B N 1
ATOM 3025 C CA . LEU B 1 45 ? 3.137 -36.799 -33.208 1.00 22.31 144 LEU B CA 1
ATOM 3026 C C . LEU B 1 45 ? 3.988 -37.127 -31.981 1.00 18.89 144 LEU B C 1
ATOM 3027 O O . LEU B 1 45 ? 5.146 -36.694 -31.879 1.00 17.91 144 LEU B O 1
ATOM 3032 N N . PRO B 1 46 ? 3.389 -37.864 -31.033 1.00 20.09 145 PRO B N 1
ATOM 3033 C CA . PRO B 1 46 ? 4.062 -38.239 -29.781 1.00 17.55 145 PRO B CA 1
ATOM 3034 C C . PRO B 1 46 ? 5.328 -39.049 -30.038 1.00 20.87 145 PRO B C 1
ATOM 3035 O O . PRO B 1 46 ? 5.342 -39.893 -30.935 1.00 21.92 145 PRO B O 1
ATOM 3039 N N . SER B 1 47 ? 6.375 -38.779 -29.266 1.00 18.23 146 SER B N 1
ATOM 3040 C CA . SER B 1 47 ? 7.666 -39.411 -29.499 1.00 18.09 146 SER B CA 1
ATOM 3041 C C . SER B 1 47 ? 8.444 -39.707 -28.225 1.00 19.14 146 SER B C 1
ATOM 3042 O O . SER B 1 47 ? 9.618 -40.073 -28.304 1.00 20.85 146 SER B O 1
ATOM 3045 N N . GLY B 1 48 ? 7.799 -39.580 -27.064 1.00 19.75 147 GLY B N 1
ATOM 3046 C CA . GLY B 1 48 ? 8.458 -39.866 -25.792 1.00 17.90 147 GLY B CA 1
ATOM 3047 C C . GLY B 1 48 ? 8.915 -41.313 -25.670 1.00 18.96 147 GLY B C 1
ATOM 3048 O O . GLY B 1 48 ? 8.177 -42.216 -26.050 1.00 20.65 147 GLY B O 1
ATOM 3049 N N . LYS B 1 49 ? 10.100 -41.532 -25.104 1.00 19.16 148 LYS B N 1
ATOM 3050 C CA . LYS B 1 49 ? 10.617 -42.890 -24.958 1.00 17.51 148 LYS B CA 1
ATOM 3051 C C . LYS B 1 49 ? 10.110 -43.631 -23.728 1.00 21.23 148 LYS B C 1
ATOM 3052 O O .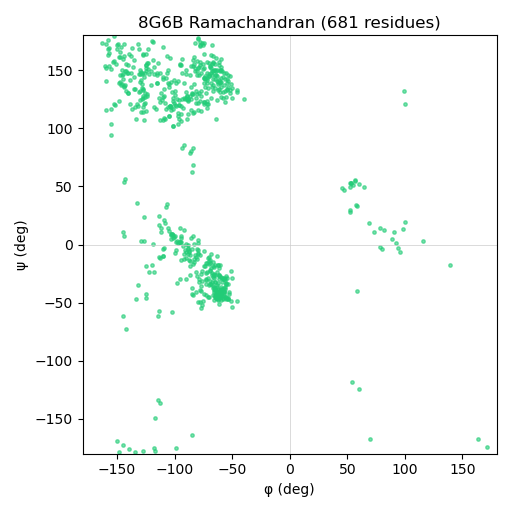 LYS B 1 49 ? 10.228 -44.856 -23.669 1.00 20.01 148 LYS B O 1
ATOM 3058 N N . CYS B 1 50 ? 9.551 -42.913 -22.752 1.00 18.72 149 CYS B N 1
ATOM 3059 C CA . CYS B 1 50 ? 9.003 -43.540 -21.551 1.00 17.56 149 CYS B CA 1
ATOM 3060 C C . CYS B 1 50 ? 7.486 -43.569 -21.522 1.00 19.12 149 CYS B C 1
ATOM 3061 O O . CYS B 1 50 ? 6.834 -42.664 -22.059 1.00 20.54 149 CYS B O 1
ATOM 3064 N N . PRO B 1 51 ? 6.909 -44.585 -20.870 1.00 17.89 150 PRO B N 1
ATOM 3065 C CA . PRO B 1 51 ? 5.473 -44.578 -20.607 1.00 19.02 150 PRO B CA 1
ATOM 3066 C C . PRO B 1 51 ? 5.122 -43.480 -19.627 1.00 20.64 150 PRO B C 1
ATOM 3067 O O . PRO B 1 51 ? 5.942 -43.175 -18.759 1.00 20.35 150 PRO B O 1
ATOM 3071 N N . VAL B 1 52 ? 3.921 -42.925 -19.752 1.00 17.66 151 VAL B N 1
ATOM 3072 C CA . VAL B 1 52 ? 3.433 -41.953 -18.786 1.00 17.47 151 VAL B CA 1
ATOM 3073 C C . VAL B 1 52 ? 2.306 -42.594 -17.980 1.00 18.08 151 VAL B C 1
ATOM 3074 O O . VAL B 1 52 ? 1.205 -42.814 -18.490 1.00 17.89 151 VAL B O 1
ATOM 3078 N N . PHE B 1 53 ? 2.592 -42.925 -16.719 1.00 17.60 152 PHE B N 1
ATOM 3079 C CA . PHE B 1 53 ? 1.638 -43.617 -15.873 1.00 21.62 152 PHE B CA 1
ATOM 3080 C C . PHE B 1 53 ? 0.573 -42.673 -15.320 1.00 20.17 152 PHE B C 1
ATOM 3081 O O . PHE B 1 53 ? 0.881 -41.657 -14.684 1.00 19.06 152 PHE B O 1
ATOM 3089 N N . GLY B 1 54 ? -0.686 -43.006 -15.581 1.00 19.31 153 GLY B N 1
ATOM 3090 C CA . GLY B 1 54 ? -1.797 -42.288 -15.007 1.00 18.87 153 GLY B CA 1
ATOM 3091 C C . GLY B 1 54 ? -2.300 -41.158 -15.868 1.00 16.69 153 GLY B C 1
ATOM 3092 O O . GLY B 1 54 ? -3.213 -40.448 -15.458 1.00 18.61 153 GLY B O 1
ATOM 3093 N N . LYS B 1 55 ? -1.696 -40.982 -17.042 1.00 19.76 154 LYS B N 1
ATOM 3094 C CA . LYS B 1 55 ? -2.139 -39.955 -17.972 1.00 16.90 154 LYS B CA 1
ATOM 3095 C C . LYS B 1 55 ? -3.293 -40.402 -18.870 1.00 19.76 154 LYS B C 1
ATOM 3096 O O . LYS B 1 55 ? -3.209 -41.436 -19.525 1.00 21.16 154 LYS B O 1
ATOM 3102 N N . GLY B 1 56 ? -4.329 -39.577 -18.934 1.00 19.54 155 GLY B N 1
ATOM 3103 C CA . GLY B 1 56 ? -5.399 -39.737 -19.900 1.00 18.69 155 GLY B CA 1
ATOM 3104 C C . GLY B 1 56 ? -5.792 -38.366 -20.423 1.00 17.24 155 GLY B C 1
ATOM 3105 O O . GLY B 1 56 ? -5.177 -37.351 -20.069 1.00 19.11 155 GLY B O 1
ATOM 3106 N N . ILE B 1 57 ? -6.822 -38.333 -21.262 1.00 17.17 156 ILE B N 1
ATOM 3107 C CA . ILE B 1 57 ? -7.375 -37.085 -21.769 1.00 16.80 156 ILE B CA 1
ATOM 3108 C C . ILE B 1 57 ? -8.766 -36.854 -21.190 1.00 19.85 156 ILE B C 1
ATOM 3109 O O . ILE B 1 57 ? -9.646 -37.711 -21.331 1.00 21.93 156 ILE B O 1
ATOM 3114 N N . ILE B 1 58 ? -8.959 -35.705 -20.541 1.00 17.96 157 ILE B N 1
ATOM 3115 C CA . ILE B 1 58 ? -10.260 -35.295 -20.049 1.00 19.54 157 ILE B CA 1
ATOM 3116 C C . ILE B 1 58 ? -10.973 -34.539 -21.159 1.00 21.13 157 ILE B C 1
ATOM 3117 O O . ILE B 1 58 ? -10.466 -33.556 -21.696 1.00 21.12 157 ILE B O 1
ATOM 3122 N N . ILE B 1 59 ? -12.164 -35.001 -21.492 1.00 20.05 158 ILE B N 1
ATOM 3123 C CA . ILE B 1 59 ? -12.980 -34.297 -22.458 1.00 19.63 158 ILE B CA 1
ATOM 3124 C C . ILE B 1 59 ? -13.935 -33.410 -21.666 1.00 22.70 158 ILE B C 1
ATOM 3125 O O . ILE B 1 59 ? -14.706 -33.900 -20.833 1.00 25.24 158 ILE B O 1
ATOM 3130 N N . GLU B 1 60 ? -13.858 -32.106 -21.901 1.00 22.85 159 GLU B N 1
ATOM 3131 C CA . GLU B 1 60 ? -14.549 -31.137 -21.051 1.00 27.90 159 GLU B CA 1
ATOM 3132 C C . GLU B 1 60 ? -16.068 -31.203 -21.169 1.00 29.05 159 GLU B C 1
ATOM 3133 O O . GLU B 1 60 ? -16.614 -31.329 -22.268 1.00 32.62 159 GLU B O 1
ATOM 3139 N N . ASN B 1 61 ? -16.732 -31.091 -20.020 1.00 31.75 160 ASN B N 1
ATOM 3140 C CA . ASN B 1 61 ? -18.198 -31.131 -19.937 1.00 33.25 160 ASN B CA 1
ATOM 3141 C C . ASN B 1 61 ? -18.772 -32.286 -20.743 1.00 46.22 160 ASN B C 1
ATOM 3142 O O . ASN B 1 61 ? -19.714 -32.122 -21.520 1.00 55.06 160 ASN B O 1
ATOM 3147 N N . SER B 1 62 ? -18.172 -33.454 -20.550 1.00 39.92 161 SER B N 1
ATOM 3148 C CA . SER B 1 62 ? -18.593 -34.675 -21.210 1.00 40.51 161 SER B CA 1
ATOM 3149 C C . SER B 1 62 ? -18.426 -35.846 -20.262 1.00 43.60 161 SER B C 1
ATOM 3150 O O . SER B 1 62 ? -17.409 -35.959 -19.581 1.00 54.41 161 SER B O 1
ATOM 3153 N N . LYS B 1 63 ? -19.427 -36.716 -20.223 1.00 36.58 162 LYS B N 1
ATOM 3154 C CA . LYS B 1 63 ? -19.346 -37.934 -19.430 1.00 48.08 162 LYS B CA 1
ATOM 3155 C C . LYS B 1 63 ? -18.768 -39.067 -20.271 1.00 48.23 162 LYS B C 1
ATOM 3156 O O . LYS B 1 63 ? -18.510 -40.159 -19.766 1.00 55.28 162 LYS B O 1
ATOM 3162 N N . THR B 1 64 ? -18.571 -38.801 -21.558 1.00 36.81 163 THR B N 1
ATOM 3163 C CA . THR B 1 64 ? -17.881 -39.736 -22.433 1.00 39.79 163 THR B CA 1
ATOM 3164 C C . THR B 1 64 ? -16.394 -39.733 -22.112 1.00 39.22 163 THR B C 1
ATOM 3165 O O . THR B 1 64 ? -15.773 -38.671 -22.039 1.00 37.29 163 THR B O 1
ATOM 3169 N N . THR B 1 65 ? -15.820 -40.914 -21.923 1.00 31.28 164 THR B N 1
ATOM 3170 C CA . THR B 1 65 ? -14.397 -40.999 -21.625 1.00 31.55 164 THR B CA 1
ATOM 3171 C C . THR B 1 65 ? -13.609 -41.229 -22.913 1.00 29.56 164 THR B C 1
ATOM 3172 O O . THR B 1 65 ? -14.124 -41.757 -23.904 1.00 24.99 164 THR B O 1
ATOM 3176 N N . PHE B 1 66 ? -12.351 -40.810 -22.903 1.00 22.06 165 PHE B N 1
ATOM 3177 C CA . PHE B 1 66 ? -11.600 -40.681 -24.132 1.00 22.42 165 PHE B CA 1
ATOM 3178 C C . PHE B 1 66 ? -11.234 -42.018 -24.786 1.00 19.66 165 PHE B C 1
ATOM 3179 O O . PHE B 1 66 ? -10.894 -42.040 -25.961 1.00 21.80 165 PHE B O 1
ATOM 3187 N N . LEU B 1 67 ? -11.312 -43.131 -24.052 1.00 21.75 166 LEU B N 1
ATOM 3188 C CA . LEU B 1 67 ? -11.011 -44.433 -24.663 1.00 20.38 166 LEU B CA 1
ATOM 3189 C C . LEU B 1 67 ? -12.199 -44.948 -25.465 1.00 23.35 166 LEU B C 1
ATOM 3190 O O . LEU B 1 67 ? -12.088 -45.965 -26.153 1.00 25.50 166 LEU B O 1
ATOM 3195 N N . THR B 1 68 ? -13.330 -44.263 -25.360 1.00 22.27 167 THR B N 1
ATOM 3196 C CA . THR B 1 68 ? -14.462 -44.565 -26.236 1.00 20.87 167 THR B CA 1
ATOM 3197 C C . THR B 1 68 ? -14.028 -44.340 -27.678 1.00 25.12 167 THR B C 1
ATOM 3198 O O . THR B 1 68 ? -13.339 -43.365 -27.968 1.00 21.62 167 THR B O 1
ATOM 3202 N N . PRO B 1 69 ? -14.423 -45.226 -28.608 1.00 22.02 168 PRO B N 1
ATOM 3203 C CA . PRO B 1 69 ? -14.009 -44.933 -29.982 1.00 21.82 168 PRO B CA 1
ATOM 3204 C C . PRO B 1 69 ? -14.526 -43.590 -30.507 1.00 18.25 168 PRO B C 1
ATOM 3205 O O . PRO B 1 69 ? -15.588 -43.086 -30.078 1.00 21.36 168 PRO B O 1
ATOM 3209 N N . VAL B 1 70 ? -13.754 -43.003 -31.411 1.00 20.89 169 VAL B N 1
ATOM 3210 C CA . VAL B 1 70 ? -14.187 -41.792 -32.100 1.00 20.41 169 VAL B CA 1
ATOM 3211 C C . VAL B 1 70 ? -15.551 -42.017 -32.740 1.00 25.42 169 VAL B C 1
ATOM 3212 O O . VAL B 1 70 ? -15.883 -43.124 -33.171 1.00 24.03 169 VAL B O 1
ATOM 3216 N N . ALA B 1 71 ? -16.352 -40.966 -32.762 1.00 19.64 170 ALA B N 1
ATOM 3217 C CA . ALA B 1 71 ? -17.653 -41.011 -33.419 1.00 19.58 170 ALA B CA 1
ATOM 3218 C C . ALA B 1 71 ? -17.503 -41.289 -34.902 1.00 24.04 170 ALA B C 1
ATOM 3219 O O . ALA B 1 71 ? -16.664 -40.684 -35.591 1.00 21.97 170 ALA B O 1
ATOM 3221 N N . THR B 1 72 ? -18.320 -42.223 -35.391 1.00 23.54 171 THR B N 1
ATOM 3222 C CA . THR B 1 72 ? -18.318 -42.590 -36.800 1.00 20.92 171 THR B CA 1
ATOM 3223 C C . THR B 1 72 ? -19.652 -42.207 -37.411 1.00 20.82 171 THR B C 1
ATOM 3224 O O . THR B 1 72 ? -20.662 -42.083 -36.704 1.00 21.20 171 THR B O 1
ATOM 3228 N N . GLY B 1 73 ? -19.643 -42.015 -38.726 1.00 26.21 172 GLY B N 1
ATOM 3229 C CA . GLY B 1 73 ? -20.848 -41.641 -39.448 1.00 26.61 172 GLY B CA 1
ATOM 3230 C C . GLY B 1 73 ? -21.504 -40.411 -38.858 1.00 24.55 172 GLY B C 1
ATOM 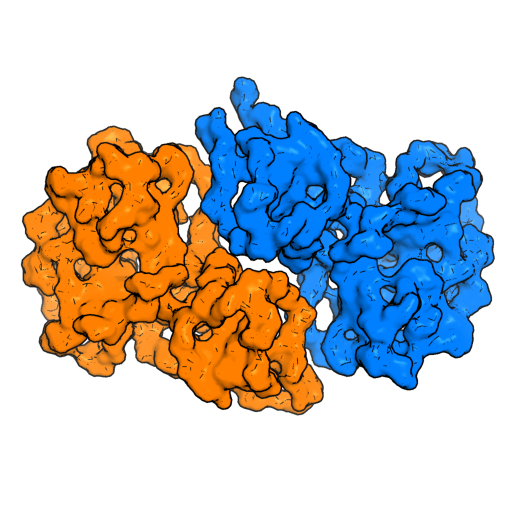3231 O O . GLY B 1 73 ? -20.906 -39.331 -38.822 1.00 21.36 172 GLY B O 1
ATOM 3232 N N . ASN B 1 74 ? -22.735 -40.572 -38.380 1.00 22.76 173 ASN B N 1
ATOM 3233 C CA . ASN B 1 74 ? -23.503 -39.457 -37.846 1.00 21.99 173 ASN B CA 1
ATOM 3234 C C . ASN B 1 74 ? -23.762 -39.582 -36.343 1.00 18.68 173 ASN B C 1
ATOM 3235 O O . ASN B 1 74 ? -24.583 -38.868 -35.782 1.00 20.88 173 ASN B O 1
ATOM 3240 N N . GLN B 1 75 ? -22.993 -40.443 -35.678 1.00 19.54 174 GLN B N 1
ATOM 3241 C CA . GLN B 1 75 ? -22.950 -40.413 -34.228 1.00 19.50 174 GLN B CA 1
ATOM 3242 C C . GLN B 1 75 ? -22.459 -39.046 -33.777 1.00 20.61 174 GLN B C 1
ATOM 3243 O O . GLN B 1 75 ? -21.460 -38.556 -34.319 1.00 22.00 174 GLN B O 1
ATOM 3249 N N . TYR B 1 76 ? -23.107 -38.468 -32.767 1.00 20.87 175 TYR B N 1
ATOM 3250 C CA . TYR B 1 76 ? -22.696 -37.159 -32.255 1.00 22.80 175 TYR B CA 1
ATOM 3251 C C . TYR B 1 76 ? -21.228 -37.174 -31.870 1.00 22.91 175 TYR B C 1
ATOM 3252 O O . TYR B 1 76 ? -20.764 -38.083 -31.181 1.00 23.25 175 TYR B O 1
ATOM 3261 N N . LEU B 1 77 ? -20.505 -36.152 -32.311 1.00 22.08 176 LEU B N 1
ATOM 3262 C CA . LEU B 1 77 ? -19.080 -36.039 -32.007 1.00 19.60 176 LEU B CA 1
ATOM 3263 C C . LEU B 1 77 ? -18.785 -36.308 -30.535 1.00 22.51 176 LEU B C 1
ATOM 3264 O O . LEU B 1 77 ? -17.887 -37.083 -30.195 1.00 19.73 176 LEU B O 1
ATOM 3269 N N . LYS B 1 78 ? -19.547 -35.668 -29.663 1.00 21.12 177 LYS B N 1
ATOM 3270 C CA . LYS B 1 78 ? -19.260 -35.716 -28.235 1.00 21.30 177 LYS B CA 1
ATOM 3271 C C . LYS B 1 78 ? -19.745 -37.006 -27.566 1.00 25.13 177 LYS B C 1
ATOM 3272 O O . LYS B 1 78 ? -19.495 -37.214 -26.376 1.00 26.48 177 LYS B O 1
ATOM 3278 N N . ASP B 1 79 ? -20.437 -37.866 -28.316 1.00 23.39 178 ASP B N 1
ATOM 3279 C CA . ASP B 1 79 ? -20.744 -39.217 -27.834 1.00 26.68 178 ASP B CA 1
ATOM 3280 C C . ASP B 1 79 ? -19.580 -40.182 -28.041 1.00 24.98 178 ASP B C 1
ATOM 3281 O O . ASP B 1 79 ? -19.634 -41.315 -27.571 1.00 27.34 178 ASP B O 1
ATOM 3286 N N . GLY B 1 80 ? -18.556 -39.752 -28.775 1.00 19.93 179 GLY B N 1
ATOM 3287 C CA . GLY B 1 80 ? -17.389 -40.576 -29.041 1.00 21.23 179 GLY B CA 1
ATOM 3288 C C . GLY B 1 80 ? -16.183 -40.037 -28.301 1.00 22.29 179 GLY B C 1
ATOM 3289 O O . GLY B 1 80 ? -16.238 -38.935 -27.751 1.00 23.42 179 GLY B O 1
ATOM 3290 N N . GLY B 1 81 ? -15.104 -40.816 -28.294 1.00 20.81 180 GLY B N 1
ATOM 3291 C CA . GLY B 1 81 ? -13.855 -40.397 -27.677 1.00 20.71 180 G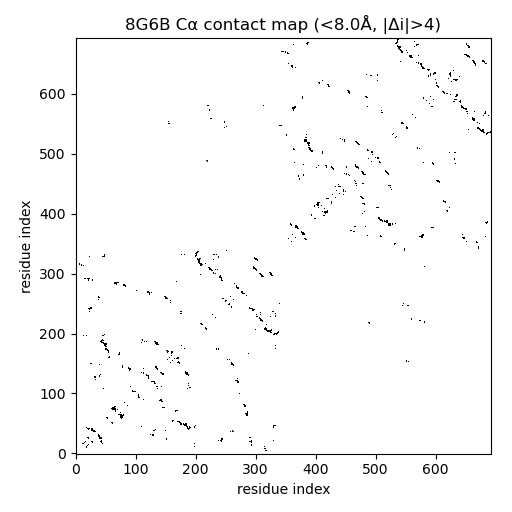LY B CA 1
ATOM 3292 C C . GLY B 1 81 ? -12.748 -40.222 -28.692 1.00 21.28 180 GLY B C 1
ATOM 3293 O O . GLY B 1 81 ? -12.941 -39.596 -29.741 1.00 21.48 180 GLY B O 1
ATOM 3294 N N . PHE B 1 82 ? -11.577 -40.772 -28.362 1.00 20.32 181 PHE B N 1
ATOM 3295 C CA . PHE B 1 82 ? -10.355 -40.596 -29.132 1.00 20.16 181 PHE B CA 1
ATOM 3296 C C . PHE B 1 82 ? -9.850 -41.875 -29.788 1.00 17.77 181 PHE B C 1
ATOM 3297 O O . PHE B 1 82 ? -8.913 -41.833 -30.571 1.00 19.18 181 PHE B O 1
ATOM 3305 N N . ALA B 1 83 ? -10.430 -43.013 -29.405 1.00 18.48 182 ALA B N 1
ATOM 3306 C CA . ALA B 1 83 ? -9.847 -44.308 -29.745 1.00 19.93 182 ALA B CA 1
ATOM 3307 C C . ALA B 1 83 ? -10.231 -44.780 -31.150 1.00 19.45 182 ALA B C 1
ATOM 3308 O O . ALA B 1 83 ? -11.203 -44.300 -31.734 1.00 19.55 182 ALA B O 1
ATOM 3310 N N . PHE B 1 84 ? -9.471 -45.722 -31.694 1.00 21.10 183 PHE B N 1
ATOM 3311 C CA . PHE B 1 84 ? -9.825 -46.304 -32.992 1.00 21.59 183 PHE B CA 1
ATOM 3312 C C . PHE B 1 84 ? -11.223 -46.895 -32.959 1.00 23.14 183 PHE B C 1
ATOM 3313 O O . PHE B 1 84 ? -11.598 -47.549 -31.981 1.00 24.58 183 PHE B O 1
ATOM 3321 N N . PRO B 1 85 ? -12.003 -46.662 -34.028 1.00 22.17 184 PRO B N 1
ATOM 3322 C CA . PRO B 1 85 ? -13.275 -47.379 -34.144 1.00 24.70 184 PRO B CA 1
ATOM 3323 C C . PRO B 1 85 ? -13.041 -48.758 -34.727 1.00 25.92 184 PRO B C 1
ATOM 3324 O O . PRO B 1 85 ? -11.909 -49.057 -35.122 1.00 27.93 184 PRO B O 1
ATOM 3328 N N . PRO B 1 86 ? -14.091 -49.592 -34.764 1.00 27.66 185 PRO B N 1
ATOM 3329 C CA . PRO B 1 86 ? -13.948 -50.981 -35.228 1.00 28.88 185 PRO B CA 1
ATOM 3330 C C . PRO B 1 86 ? -13.328 -51.101 -36.615 1.00 30.36 185 PRO B C 1
ATOM 3331 O O . PRO B 1 86 ? -13.618 -50.298 -37.506 1.00 27.83 185 PRO B O 1
ATOM 3335 N N . THR B 1 87 ? -12.443 -52.085 -36.762 1.00 28.88 186 THR B N 1
ATOM 3336 C CA . THR B 1 87 ? -11.822 -52.425 -38.035 1.00 31.18 186 THR B CA 1
ATOM 3337 C C . THR B 1 87 ? -12.131 -53.895 -38.290 1.00 33.56 186 THR B C 1
ATOM 3338 O O . THR B 1 87 ? -12.606 -54.579 -37.389 1.00 32.12 186 THR B O 1
ATOM 3342 N N . GLU B 1 88 ? -11.869 -54.370 -39.502 1.00 44.97 187 GLU B N 1
ATOM 3343 C CA . GLU B 1 88 ? -11.889 -55.804 -39.770 1.00 45.23 187 GLU B CA 1
ATOM 3344 C C . GLU B 1 88 ? -10.574 -56.215 -40.431 1.00 37.35 187 GLU B C 1
ATOM 3345 O O . GLU B 1 88 ? -10.240 -55.709 -41.501 1.00 46.16 187 GLU B O 1
ATOM 3351 N N . PRO B 1 89 ? -9.801 -57.107 -39.782 1.00 42.69 188 PRO B N 1
ATOM 3352 C CA . PRO B 1 89 ? -10.051 -57.657 -38.444 1.00 44.33 188 PRO B CA 1
ATOM 3353 C C . PRO B 1 89 ? -9.938 -56.567 -37.383 1.00 39.41 188 PRO B C 1
ATOM 3354 O O . PRO B 1 89 ? -9.363 -55.516 -37.668 1.00 39.95 188 PRO B O 1
ATOM 3358 N N . LEU B 1 90 ? -10.486 -56.812 -36.197 1.00 35.70 189 LEU B N 1
ATOM 3359 C CA . LEU B 1 90 ? -10.506 -55.803 -35.149 1.00 41.85 189 LEU B CA 1
ATOM 3360 C C . LEU B 1 90 ? -9.112 -55.597 -34.571 1.00 44.89 189 LEU B C 1
ATOM 3361 O O . LEU B 1 90 ? -8.524 -56.514 -34.000 1.00 41.33 189 LEU B O 1
ATOM 3366 N N . MET B 1 91 ? -8.590 -54.385 -34.719 1.00 35.83 190 MET B N 1
ATOM 3367 C CA . MET B 1 91 ? -7.246 -54.072 -34.238 1.00 31.95 190 MET B CA 1
ATOM 3368 C C . MET B 1 91 ? -7.267 -53.438 -32.851 1.00 33.83 190 MET B C 1
ATOM 3369 O O . MET B 1 91 ? -6.321 -53.600 -32.074 1.00 31.20 190 MET B O 1
ATOM 3374 N N . SER B 1 92 ? -8.346 -52.725 -32.542 1.00 28.61 191 SER B N 1
ATOM 3375 C CA . SER B 1 92 ? -8.442 -51.998 -31.277 1.00 30.02 191 SER B CA 1
ATOM 3376 C C . SER B 1 92 ? -9.882 -51.922 -30.772 1.00 26.38 191 SER B C 1
ATOM 3377 O O . SER B 1 92 ? -10.794 -51.693 -31.565 1.00 29.61 191 SER B O 1
ATOM 3380 N N . PRO B 1 93 ? -10.100 -52.101 -29.460 1.00 25.20 192 PRO B N 1
ATOM 3381 C CA . PRO B 1 93 ? -9.122 -52.497 -28.441 1.00 30.44 192 PRO B CA 1
ATOM 3382 C C . PRO B 1 93 ? -8.721 -53.959 -28.583 1.00 37.40 192 PRO B C 1
ATOM 3383 O O . PRO B 1 93 ? -9.481 -54.732 -29.160 1.00 33.83 192 PRO B O 1
ATOM 3387 N N . MET B 1 94 ? -7.549 -54.322 -28.072 1.00 31.60 193 MET B N 1
ATOM 3388 C CA . MET B 1 94 ? -7.099 -55.714 -28.100 1.00 26.53 193 MET B CA 1
ATOM 3389 C C . MET B 1 94 ? -6.504 -56.111 -26.752 1.00 38.73 193 MET B C 1
ATOM 3390 O O . MET B 1 94 ? -5.706 -55.372 -26.175 1.00 32.32 193 MET B O 1
ATOM 3395 N N . THR B 1 95 ? -6.901 -57.275 -26.247 1.00 36.64 194 THR B N 1
ATOM 3396 C CA . THR B 1 95 ? -6.336 -57.804 -25.010 1.00 32.57 194 THR B CA 1
ATOM 3397 C C . THR B 1 95 ? -4.873 -58.162 -25.206 1.00 27.72 194 THR B C 1
ATOM 3398 O O . THR B 1 95 ? -4.422 -58.382 -26.335 1.00 30.79 194 THR B O 1
ATOM 3402 N N . LEU B 1 96 ? -4.122 -58.207 -24.106 1.00 33.06 195 LEU B N 1
ATOM 3403 C CA . LEU B 1 96 ? -2.728 -58.624 -24.166 1.00 39.70 195 LEU B CA 1
ATOM 3404 C C . LEU B 1 96 ? -2.632 -60.034 -24.757 1.00 30.66 195 LEU B C 1
ATOM 3405 O O . LEU B 1 96 ? -1.790 -60.294 -25.608 1.00 30.82 195 LEU B O 1
ATOM 3410 N N . ASP B 1 97 ? -3.510 -60.925 -24.312 1.00 37.91 196 ASP B N 1
ATOM 3411 C CA . ASP B 1 97 ? -3.532 -62.294 -24.830 1.00 44.21 196 ASP B CA 1
ATOM 3412 C C . ASP B 1 97 ? -3.669 -62.329 -26.354 1.00 45.32 196 ASP B C 1
ATOM 3413 O O . ASP B 1 97 ? -2.943 -63.057 -27.031 1.00 45.37 196 ASP B O 1
ATOM 3418 N N . ASP B 1 98 ? -4.592 -61.541 -26.896 1.00 37.57 197 ASP B N 1
ATOM 3419 C CA . ASP B 1 98 ? -4.796 -61.520 -28.343 1.00 33.13 197 ASP B CA 1
ATOM 3420 C C . ASP B 1 98 ? -3.622 -60.890 -29.082 1.00 38.30 197 ASP B C 1
ATOM 3421 O O . ASP B 1 98 ? -3.312 -61.283 -30.204 1.00 37.41 197 ASP B O 1
ATOM 3426 N N . MET B 1 99 ? -2.977 -59.897 -28.476 1.00 34.43 198 MET B N 1
ATOM 3427 C CA . MET B 1 99 ? -1.815 -59.297 -29.111 1.00 35.70 198 MET B CA 1
ATOM 3428 C C . MET B 1 99 ? -0.698 -60.326 -29.262 1.00 34.92 198 MET B C 1
ATOM 3429 O O . MET B 1 99 ? -0.020 -60.368 -30.286 1.00 39.43 198 MET B O 1
ATOM 3434 N N . ARG B 1 100 ? -0.503 -61.155 -28.243 1.00 38.38 199 ARG B N 1
ATOM 3435 C CA . ARG B 1 100 ? 0.587 -62.128 -28.280 1.00 51.07 199 ARG B CA 1
ATOM 3436 C C . ARG B 1 100 ? 0.285 -63.211 -29.311 1.00 46.68 199 ARG B C 1
ATOM 3437 O O . ARG B 1 100 ? 1.191 -63.707 -29.979 1.00 42.54 199 ARG B O 1
ATOM 3445 N N . LEU B 1 101 ? -0.992 -63.556 -29.447 1.00 46.84 200 LEU B N 1
ATOM 3446 C CA . LEU B 1 101 ? -1.428 -64.477 -30.495 1.00 44.11 200 LEU B CA 1
ATOM 3447 C C . LEU B 1 101 ? -1.203 -63.884 -31.885 1.00 51.05 200 LEU B C 1
ATOM 3448 O O . LEU B 1 101 ? -0.693 -64.564 -32.771 1.00 42.62 200 LEU B O 1
ATOM 3453 N N . LEU B 1 102 ? -1.574 -62.617 -32.071 1.00 43.98 201 LEU B N 1
ATOM 3454 C CA . LEU B 1 102 ? -1.440 -61.958 -33.372 1.00 40.82 201 LEU B CA 1
ATOM 3455 C C . LEU B 1 102 ? 0.008 -61.874 -33.842 1.00 46.52 201 LEU B C 1
ATOM 3456 O O . LEU B 1 102 ? 0.279 -61.864 -35.047 1.00 48.02 201 LEU B O 1
ATOM 3461 N N . TYR B 1 103 ? 0.934 -61.797 -32.891 1.00 45.07 202 TYR B N 1
ATOM 3462 C CA . TYR B 1 103 ? 2.347 -61.620 -33.209 1.00 46.60 202 TYR B CA 1
ATOM 3463 C C . TYR B 1 103 ? 3.167 -62.820 -32.743 1.00 47.82 202 TYR B C 1
ATOM 3464 O O . TYR B 1 103 ? 4.392 -62.826 -32.867 1.00 48.19 202 TYR B O 1
ATOM 3473 N N . VAL B 1 109 ? 9.038 -59.301 -31.457 1.00 45.04 208 VAL B N 1
ATOM 3474 C CA . VAL B 1 109 ? 7.797 -58.681 -31.001 1.00 44.29 208 VAL B CA 1
ATOM 3475 C C . VAL B 1 109 ? 7.049 -59.585 -30.036 1.00 45.79 208 VAL B C 1
ATOM 3476 O O . VAL B 1 109 ? 6.504 -59.121 -29.040 1.00 38.78 208 VAL B O 1
ATOM 3480 N N . LYS B 1 110 ? 7.037 -60.880 -30.335 1.00 44.96 209 LYS B N 1
ATOM 3481 C CA . LYS B 1 110 ? 6.175 -61.836 -29.639 1.00 52.28 209 LYS B CA 1
ATOM 3482 C C . LYS B 1 110 ? 6.337 -61.859 -28.116 1.00 40.77 209 LYS B C 1
ATOM 3483 O O . LYS B 1 110 ? 5.359 -62.081 -27.395 1.00 43.40 209 LYS B O 1
ATOM 3489 N N . ASN B 1 111 ? 7.555 -61.634 -27.626 1.00 43.47 210 ASN B N 1
ATOM 3490 C CA . ASN B 1 111 ? 7.813 -61.678 -26.186 1.00 47.31 210 ASN B CA 1
ATOM 3491 C C . ASN B 1 111 ? 8.192 -60.317 -25.600 1.00 49.37 210 ASN B C 1
ATOM 3492 O O . ASN B 1 111 ? 8.848 -60.246 -24.563 1.00 42.86 210 ASN B O 1
ATOM 3497 N N . LEU B 1 112 ? 7.776 -59.239 -26.259 1.00 48.92 211 LEU B N 1
ATOM 3498 C CA . LEU B 1 112 ? 7.926 -57.905 -25.684 1.00 38.60 211 LEU B CA 1
ATOM 3499 C C . LEU B 1 112 ? 7.018 -57.794 -24.470 1.00 38.40 211 LEU B C 1
ATOM 3500 O O . LEU B 1 112 ? 6.023 -58.509 -24.368 1.00 42.00 211 LEU B O 1
ATOM 3505 N N . ASP B 1 113 ? 7.354 -56.902 -23.543 1.00 36.31 212 ASP B N 1
ATOM 3506 C CA . ASP B 1 113 ? 6.490 -56.658 -22.393 1.00 32.99 212 ASP B CA 1
ATOM 3507 C C . ASP B 1 113 ? 5.204 -55.970 -22.850 1.00 25.65 212 ASP B C 1
ATOM 3508 O O . ASP B 1 113 ? 5.161 -55.398 -23.938 1.00 35.72 212 ASP B O 1
ATOM 3513 N N . GLU B 1 114 ? 4.189 -56.001 -21.996 1.00 28.43 213 GLU B N 1
ATOM 3514 C CA . GLU B 1 114 ? 2.852 -55.565 -22.386 1.00 27.79 213 GLU B CA 1
ATOM 3515 C C . GLU B 1 114 ? 2.828 -54.124 -22.901 1.00 33.69 213 GLU B C 1
ATOM 3516 O O . GLU B 1 114 ? 2.158 -53.842 -23.888 1.00 32.51 213 GLU B O 1
ATOM 3522 N N . LEU B 1 115 ? 3.563 -53.215 -22.265 1.00 30.46 214 LEU B N 1
ATOM 3523 C CA . LEU B 1 115 ? 3.522 -51.818 -22.711 1.00 23.42 214 LEU B CA 1
ATOM 3524 C C . LEU B 1 115 ? 4.231 -51.610 -24.050 1.00 26.68 214 LEU B C 1
ATOM 3525 O O . LEU B 1 115 ? 3.725 -50.909 -24.920 1.00 25.72 214 LEU B O 1
ATOM 3530 N N . THR B 1 116 ? 5.421 -52.182 -24.220 1.00 24.14 215 THR B N 1
ATOM 3531 C CA . THR B 1 116 ? 6.134 -52.018 -25.468 1.00 23.36 215 THR B CA 1
ATOM 3532 C C . THR B 1 116 ? 5.309 -52.688 -26.564 1.00 24.36 215 THR B C 1
ATOM 3533 O O . THR B 1 116 ? 5.186 -52.156 -27.662 1.00 26.52 215 THR B O 1
ATOM 3537 N N . LEU B 1 117 ? 4.712 -53.833 -26.242 1.00 32.85 216 LEU B N 1
ATOM 3538 C CA . LEU B 1 117 ? 3.917 -54.562 -27.228 1.00 33.36 216 LEU B CA 1
ATOM 3539 C C . LEU B 1 117 ? 2.718 -53.728 -27.667 1.00 27.81 216 LEU B C 1
ATOM 3540 O O . LEU B 1 117 ? 2.416 -53.657 -28.860 1.00 28.19 216 LEU B O 1
ATOM 3545 N N . CYS B 1 118 ? 2.058 -53.083 -26.710 1.00 26.38 217 CYS B N 1
ATOM 3546 C CA . CYS B 1 118 ? 0.932 -52.214 -27.038 1.00 30.81 217 CYS B CA 1
ATOM 3547 C C . CYS B 1 118 ? 1.395 -51.068 -27.955 1.00 28.74 217 CYS B C 1
ATOM 3548 O O . CYS B 1 118 ? 0.699 -50.715 -28.908 1.00 26.55 217 CYS B O 1
ATOM 3551 N N . SER B 1 119 ? 2.579 -50.514 -27.697 1.00 23.75 218 SER B N 1
ATOM 3552 C CA . SER B 1 119 ? 3.126 -49.448 -28.531 1.00 23.98 218 SER B CA 1
ATOM 3553 C C . SER B 1 119 ? 3.443 -49.920 -29.951 1.00 27.03 218 SER B C 1
ATOM 3554 O O . SER B 1 119 ? 3.206 -49.204 -30.925 1.00 26.26 218 SER B O 1
ATOM 3557 N N . ARG B 1 120 ? 4.000 -51.121 -30.076 1.00 28.36 219 ARG B N 1
ATOM 3558 C CA . ARG B 1 120 ? 4.356 -51.614 -31.396 1.00 25.48 219 ARG B CA 1
ATOM 3559 C C . ARG B 1 120 ? 3.107 -52.007 -32.179 1.00 26.26 219 ARG B C 1
ATOM 3560 O O . ARG B 1 120 ? 3.068 -51.842 -33.402 1.00 30.24 219 ARG B O 1
ATOM 3568 N N . HIS B 1 121 ? 2.106 -52.512 -31.467 1.00 24.89 220 HIS B N 1
ATOM 3569 C CA . HIS B 1 121 ? 0.818 -52.870 -32.063 1.00 29.52 220 HIS B CA 1
ATOM 3570 C C . HIS B 1 121 ? 0.163 -51.634 -32.664 1.00 35.32 220 HIS B C 1
ATOM 3571 O O . HIS B 1 121 ? -0.241 -51.637 -33.819 1.00 30.10 220 HIS B O 1
ATOM 3578 N N . ALA B 1 122 ? 0.068 -50.565 -31.882 1.00 31.78 221 ALA B N 1
ATOM 3579 C CA . ALA B 1 122 ? -0.479 -49.313 -32.404 1.00 26.52 221 ALA B CA 1
ATOM 3580 C C . ALA B 1 122 ? 0.335 -48.787 -33.584 1.00 27.32 221 ALA B C 1
ATOM 3581 O O . ALA B 1 122 ? -0.218 -48.222 -34.521 1.00 33.19 221 ALA B O 1
ATOM 3583 N N . GLY B 1 123 ? 1.653 -48.966 -33.533 1.00 25.48 222 GLY B N 1
ATOM 3584 C CA . GLY B 1 123 ? 2.535 -48.463 -34.567 1.00 28.21 222 GLY B CA 1
ATOM 3585 C C . GLY B 1 123 ? 2.582 -49.335 -35.808 1.00 32.31 222 GLY B C 1
ATOM 3586 O O . GLY B 1 123 ? 3.297 -49.027 -36.756 1.00 33.49 222 GLY B O 1
ATOM 3587 N N . ASN B 1 124 ? 1.812 -50.414 -35.803 1.00 33.39 223 ASN B N 1
ATOM 3588 C CA . ASN B 1 124 ? 1.784 -51.335 -36.935 1.00 42.71 223 ASN B CA 1
ATOM 3589 C C . ASN B 1 124 ? 1.045 -50.731 -38.131 1.00 48.26 223 ASN B C 1
ATOM 3590 O O . ASN B 1 124 ? 1.353 -51.024 -39.286 1.00 44.81 223 ASN B O 1
ATOM 3595 N N . MET B 1 125 ? 0.085 -49.863 -37.835 1.00 35.54 224 MET B N 1
ATOM 3596 C CA . MET B 1 125 ? -0.836 -49.327 -38.835 1.00 36.71 224 MET B CA 1
ATOM 3597 C C . MET B 1 125 ? -0.260 -48.171 -39.651 1.00 43.16 224 MET B C 1
ATOM 3598 O O . MET B 1 125 ? 0.129 -47.139 -39.104 1.00 41.90 224 MET B O 1
ATOM 3603 N N . ILE B 1 126 ? -0.223 -48.350 -40.966 1.00 36.64 225 ILE B N 1
ATOM 3604 C CA . ILE B 1 126 ? 0.166 -47.294 -41.888 1.00 40.78 225 ILE B CA 1
ATOM 3605 C C . ILE B 1 126 ? -1.096 -46.758 -42.561 1.00 45.16 225 ILE B C 1
ATOM 3606 O O . ILE B 1 126 ? -1.795 -47.520 -43.231 1.00 40.28 225 ILE B O 1
ATOM 3611 N N . PRO B 1 127 ? -1.404 -45.460 -42.389 1.00 40.68 226 PRO B N 1
ATOM 3612 C CA . PRO B 1 127 ? -2.581 -44.944 -43.102 1.00 42.19 226 PRO B CA 1
ATOM 3613 C C . PRO B 1 127 ? -2.393 -45.038 -44.620 1.00 55.24 226 PRO B C 1
ATOM 3614 O O . PRO B 1 127 ? -1.335 -44.666 -45.131 1.00 48.90 226 PRO B O 1
ATOM 3618 N N . ASP B 1 128 ? -3.403 -45.545 -45.325 1.00 52.05 227 ASP B N 1
ATOM 3619 C CA . ASP B 1 128 ? -3.311 -45.733 -46.774 1.00 59.23 227 ASP B CA 1
ATOM 3620 C C . ASP B 1 128 ? -3.144 -44.412 -47.522 1.00 62.31 227 ASP B C 1
ATOM 3621 O O . ASP B 1 128 ? -2.878 -44.405 -48.724 1.00 68.67 227 ASP B O 1
ATOM 3626 N N . ASN B 1 129 ? -3.309 -43.298 -46.813 1.00 60.92 228 ASN B N 1
ATOM 3627 C CA . ASN B 1 129 ? -3.041 -41.980 -47.381 1.00 64.11 228 ASN B CA 1
ATOM 3628 C C . ASN B 1 129 ? -1.628 -41.933 -47.955 1.00 70.10 228 ASN B C 1
ATOM 3629 O O . ASN B 1 129 ? -1.371 -41.279 -48.968 1.00 66.77 228 ASN B O 1
ATOM 3634 N N . ASP B 1 130 ? -0.724 -42.648 -47.293 1.00 61.42 229 ASP B N 1
ATOM 3635 C CA . ASP B 1 130 ? 0.679 -42.696 -47.678 1.00 56.83 229 ASP B CA 1
ATOM 3636 C C . ASP B 1 130 ? 1.288 -43.997 -47.154 1.00 62.53 229 ASP B C 1
ATOM 3637 O O . ASP B 1 130 ? 1.559 -44.135 -45.959 1.00 52.37 229 ASP B O 1
ATOM 3642 N N . LYS B 1 131 ? 1.485 -44.948 -48.065 1.00 69.12 230 LYS B N 1
ATOM 3643 C CA . LYS B 1 131 ? 2.050 -46.255 -47.740 1.00 62.42 230 LYS B CA 1
ATOM 3644 C C . LYS B 1 131 ? 3.506 -46.170 -47.272 1.00 56.69 230 LYS B C 1
ATOM 3645 O O . LYS B 1 131 ? 3.973 -47.035 -46.529 1.00 49.19 230 LYS B O 1
ATOM 3651 N N . ASN B 1 132 ? 4.220 -45.136 -47.711 1.00 46.36 231 ASN B N 1
ATOM 3652 C CA . ASN B 1 132 ? 5.622 -44.954 -47.328 1.00 59.96 231 ASN B CA 1
ATOM 3653 C C . ASN B 1 132 ? 5.789 -44.085 -46.085 1.00 56.50 231 ASN B C 1
ATOM 3654 O O . ASN B 1 132 ? 6.898 -43.651 -45.769 1.00 42.80 231 ASN B O 1
ATOM 3659 N N . SER B 1 133 ? 4.691 -43.834 -45.378 1.00 48.37 232 SER B N 1
ATOM 3660 C CA . SER B 1 133 ? 4.719 -42.896 -44.260 1.00 50.26 232 SER B CA 1
ATOM 3661 C C . SER B 1 133 ? 5.388 -43.459 -43.011 1.00 50.48 232 SER B C 1
ATOM 3662 O O . SER B 1 133 ? 5.427 -44.670 -42.793 1.00 49.63 232 SER B O 1
ATOM 3665 N N . ASN B 1 134 ? 5.889 -42.540 -42.190 1.00 49.84 233 ASN B N 1
ATOM 3666 C CA . ASN B 1 134 ? 6.500 -42.858 -40.903 1.00 38.10 233 ASN B CA 1
ATOM 3667 C C . ASN B 1 134 ? 5.524 -42.561 -39.749 1.00 37.16 233 ASN B C 1
ATOM 3668 O O . ASN B 1 134 ? 5.886 -42.627 -38.574 1.00 38.16 233 ASN B O 1
ATOM 3673 N N . TYR B 1 135 ? 4.274 -42.261 -40.090 1.00 29.76 234 TYR B N 1
ATOM 3674 C CA . TYR B 1 135 ? 3.282 -41.868 -39.082 1.00 33.32 234 TYR B CA 1
ATOM 3675 C C . TYR B 1 135 ? 2.801 -43.061 -38.263 1.00 28.32 234 TYR B C 1
ATOM 3676 O O . TYR B 1 135 ? 2.270 -44.026 -38.810 1.00 32.01 234 TYR B O 1
ATOM 3685 N N . LYS B 1 136 ? 2.987 -42.996 -36.944 1.00 25.48 235 LYS B N 1
ATOM 3686 C CA . LYS B 1 136 ? 2.541 -44.054 -36.036 1.00 25.09 235 LYS B CA 1
ATOM 3687 C C . LYS B 1 136 ? 1.650 -43.508 -34.927 1.00 26.80 235 LYS B C 1
ATOM 3688 O O . LYS B 1 136 ? 2.032 -42.580 -34.211 1.00 27.96 235 LYS B O 1
ATOM 3694 N N . TYR B 1 137 ? 0.477 -44.109 -34.774 1.00 23.23 236 TYR B N 1
ATOM 3695 C CA . TYR B 1 137 ? -0.487 -43.698 -33.765 1.00 23.41 236 TYR B CA 1
ATOM 3696 C C . TYR B 1 137 ? -0.006 -44.037 -32.352 1.00 28.21 236 TYR B C 1
ATOM 3697 O O . TYR B 1 137 ? 0.644 -45.068 -32.137 1.00 25.70 236 TYR B O 1
ATOM 3706 N N . PRO B 1 138 ? -0.328 -43.169 -31.373 1.00 23.26 237 PRO B N 1
ATOM 3707 C CA . PRO B 1 138 ? -0.051 -43.518 -29.981 1.00 21.42 237 PRO B CA 1
ATOM 3708 C C . PRO B 1 138 ? -1.112 -44.451 -29.414 1.00 23.66 237 PRO B C 1
ATOM 3709 O O . PRO B 1 138 ? -2.103 -44.776 -30.087 1.00 24.47 237 PRO B O 1
ATOM 3713 N N . ALA B 1 139 ? -0.904 -44.877 -28.176 1.00 20.35 238 ALA B N 1
ATOM 3714 C CA . ALA B 1 139 ? -1.782 -45.853 -27.548 1.00 22.90 238 ALA B CA 1
ATOM 3715 C C . ALA B 1 139 ? -1.898 -45.623 -26.063 1.00 23.21 238 ALA B C 1
ATOM 3716 O O . ALA B 1 139 ? -1.067 -44.942 -25.450 1.00 20.63 238 ALA B O 1
ATOM 3718 N N . VAL B 1 140 ? -2.944 -46.199 -25.495 1.00 19.91 239 VAL B N 1
ATOM 3719 C CA . VAL B 1 140 ? -3.123 -46.265 -24.064 1.00 20.15 239 VAL B CA 1
ATOM 3720 C C . VAL B 1 140 ? -3.343 -47.710 -23.675 1.00 25.80 239 VAL B C 1
ATOM 3721 O O . VAL B 1 140 ? -4.181 -48.395 -24.267 1.00 24.45 239 VAL B O 1
ATOM 3725 N N . TYR B 1 141 ? -2.589 -48.161 -22.683 1.00 23.82 240 TYR B N 1
ATOM 3726 C CA . TYR B 1 141 ? -2.763 -49.491 -22.126 1.00 23.44 240 TYR B CA 1
ATOM 3727 C C . TYR B 1 141 ? -3.506 -49.384 -20.813 1.00 28.10 240 TYR B C 1
ATOM 3728 O O . TYR B 1 141 ? -3.164 -48.561 -19.961 1.00 26.03 240 TYR B O 1
ATOM 3737 N N . ASP B 1 142 ? -4.540 -50.204 -20.661 1.00 26.73 241 ASP B N 1
ATOM 3738 C CA . ASP B 1 142 ? -5.267 -50.291 -19.409 1.00 21.99 241 ASP B CA 1
ATOM 3739 C C . ASP B 1 142 ? -4.666 -51.452 -18.621 1.00 35.32 241 ASP B C 1
ATOM 3740 O O . ASP B 1 142 ? -4.868 -52.614 -18.964 1.00 34.52 241 ASP B O 1
ATOM 3745 N N . ASP B 1 143 ? -3.901 -51.124 -17.588 1.00 33.04 242 ASP B N 1
ATOM 3746 C CA . ASP B 1 143 ? -3.135 -52.114 -16.848 1.00 42.08 242 ASP B CA 1
ATOM 3747 C C . ASP B 1 143 ? -4.044 -52.997 -16.002 1.00 41.73 242 ASP B C 1
ATOM 3748 O O . ASP B 1 143 ? -3.619 -54.053 -15.535 1.00 51.77 242 ASP B O 1
ATOM 3753 N N . LYS B 1 144 ? -5.287 -52.566 -15.798 1.00 38.57 243 LYS B N 1
ATOM 3754 C CA . LYS B 1 144 ? -6.229 -53.331 -14.983 1.00 44.73 243 LYS B CA 1
ATOM 3755 C C . LYS B 1 144 ? -6.932 -54.424 -15.786 1.00 54.92 243 LYS B C 1
ATOM 3756 O O . LYS B 1 144 ? -7.082 -55.546 -15.302 1.00 54.03 243 LYS B O 1
ATOM 3762 N N . ASP B 1 145 ? -7.371 -54.096 -17.000 1.00 45.05 244 ASP B N 1
ATOM 3763 C CA . ASP B 1 145 ? -8.056 -55.063 -17.864 1.00 44.42 244 ASP B CA 1
ATOM 3764 C C . ASP B 1 145 ? -7.119 -55.667 -18.909 1.00 48.31 244 ASP B C 1
ATOM 3765 O O . ASP B 1 145 ? -7.540 -56.479 -19.736 1.00 40.36 244 ASP B O 1
ATOM 3770 N N . LYS B 1 146 ? -5.850 -55.272 -18.861 1.00 32.89 245 LYS B N 1
ATOM 3771 C CA . LYS B 1 146 ? -4.837 -55.776 -19.783 1.00 31.54 245 LYS B CA 1
ATOM 3772 C C . LYS B 1 146 ? -5.292 -55.605 -21.229 1.00 38.38 245 LYS B C 1
ATOM 3773 O O . LYS B 1 146 ? -5.281 -56.547 -22.023 1.00 37.15 245 LYS B O 1
ATOM 3779 N N . LYS B 1 147 ? -5.675 -54.376 -21.557 1.00 33.63 246 LYS B N 1
ATOM 3780 C CA . LYS B 1 147 ? -6.253 -54.056 -22.853 1.00 29.80 246 LYS B CA 1
ATOM 3781 C C . LYS B 1 147 ? -5.497 -52.891 -23.480 1.00 30.71 246 LYS B C 1
ATOM 3782 O O . LYS B 1 147 ? -5.211 -51.909 -22.802 1.00 31.90 246 LYS B O 1
ATOM 3788 N N . CYS B 1 148 ? -5.154 -53.029 -24.758 1.00 27.52 247 CYS B N 1
ATOM 3789 C CA . CYS B 1 148 ? -4.446 -51.993 -25.501 1.00 27.34 247 CYS B CA 1
ATOM 3790 C C . CYS B 1 148 ? -5.427 -51.234 -26.390 1.00 34.48 247 CYS B C 1
ATOM 3791 O O . CYS B 1 148 ? -6.167 -51.840 -27.167 1.00 28.33 247 CYS B O 1
ATOM 3794 N N . HIS B 1 149 ? -5.441 -49.911 -26.256 1.00 24.38 248 HIS B N 1
ATOM 3795 C CA . HIS B 1 149 ? -6.283 -49.047 -27.087 1.00 23.71 248 HIS B CA 1
ATOM 3796 C C . HIS B 1 149 ? -5.415 -48.189 -28.007 1.00 28.05 248 HIS B C 1
ATOM 3797 O O . HIS B 1 149 ? -4.563 -47.438 -27.530 1.00 25.85 248 HIS B O 1
ATOM 3804 N N . ILE B 1 150 ? -5.623 -48.285 -29.320 1.00 22.74 249 ILE B N 1
ATOM 3805 C CA . ILE B 1 150 ? -4.926 -47.422 -30.267 1.00 20.82 249 ILE B CA 1
ATOM 3806 C C . ILE B 1 150 ? -5.693 -46.108 -30.352 1.00 25.02 249 ILE B C 1
ATOM 3807 O O . ILE B 1 150 ? -6.909 -46.110 -30.529 1.00 22.57 249 ILE B O 1
ATOM 3812 N N . LEU B 1 151 ? -4.993 -44.991 -30.210 1.00 22.56 250 LEU B N 1
ATOM 3813 C CA . LEU B 1 151 ? -5.634 -43.685 -30.313 1.00 21.26 250 LEU B CA 1
ATOM 3814 C C . LEU B 1 151 ? -5.645 -43.209 -31.761 1.00 19.89 250 LEU B C 1
ATOM 3815 O O . LEU B 1 151 ? -4.611 -43.115 -32.417 1.00 22.43 250 LEU B O 1
ATOM 3820 N N . TYR B 1 152 ? -6.842 -42.908 -32.249 1.00 19.45 251 TYR B N 1
ATOM 3821 C CA . TYR B 1 152 ? -7.031 -42.363 -33.581 1.00 20.99 251 TYR B CA 1
ATOM 3822 C C . TYR B 1 152 ? -6.686 -40.866 -33.613 1.00 19.19 251 TYR B C 1
ATOM 3823 O O . TYR B 1 152 ? -6.110 -40.363 -34.585 1.00 20.33 251 TYR B O 1
ATOM 3832 N N . ILE B 1 153 ? -7.064 -40.174 -32.538 1.00 20.21 252 ILE B N 1
ATOM 3833 C CA . ILE B 1 153 ? -6.733 -38.760 -32.349 1.00 19.72 252 ILE B CA 1
ATOM 3834 C C . ILE B 1 153 ? -5.456 -38.614 -31.511 1.00 19.96 252 ILE B C 1
ATOM 3835 O O . ILE B 1 153 ? -5.431 -39.061 -30.372 1.00 20.64 252 ILE B O 1
ATOM 3840 N N . ALA B 1 154 ? -4.420 -37.995 -32.078 1.00 18.64 253 ALA B N 1
ATOM 3841 C CA . ALA B 1 154 ? -3.126 -37.854 -31.409 1.00 18.77 253 ALA B CA 1
ATOM 3842 C C . ALA B 1 154 ? -3.012 -36.529 -30.673 1.00 20.48 253 ALA B C 1
ATOM 3843 O O . ALA B 1 154 ? -2.106 -36.349 -29.876 1.00 18.54 253 ALA B O 1
ATOM 3845 N N . ALA B 1 155 ? -3.927 -35.605 -30.939 1.00 19.11 254 ALA B N 1
ATOM 3846 C CA . ALA B 1 155 ? -3.950 -34.334 -30.206 1.00 18.96 254 ALA B CA 1
ATOM 3847 C C . ALA B 1 155 ? -4.235 -34.614 -28.742 1.00 15.90 254 ALA B C 1
ATOM 3848 O O . ALA B 1 155 ? -4.962 -35.554 -28.425 1.00 17.41 254 ALA B O 1
ATOM 3850 N N . GLN B 1 156 ? -3.700 -33.783 -27.839 1.00 16.60 255 GLN B N 1
ATOM 3851 C CA . GLN B 1 156 ? -3.893 -34.001 -26.415 1.00 15.63 255 GLN B CA 1
ATOM 3852 C C . GLN B 1 156 ? -4.548 -32.837 -25.678 1.00 14.79 255 GLN B C 1
ATOM 3853 O O . GLN B 1 156 ? -5.135 -33.039 -24.616 1.00 16.62 255 GLN B O 1
ATOM 3859 N N . GLU B 1 157 ? -4.434 -31.637 -26.231 1.00 15.83 256 GLU B N 1
ATOM 3860 C CA . GLU B 1 157 ? -5.088 -30.468 -25.649 1.00 15.14 256 GLU B CA 1
ATOM 3861 C C . GLU B 1 157 ? -5.662 -29.559 -26.720 1.00 15.96 256 GLU B C 1
ATOM 3862 O O . GLU B 1 157 ? -4.969 -29.208 -27.666 1.00 17.89 256 GLU B O 1
ATOM 3868 N N . ASN B 1 158 ? -6.925 -29.181 -26.538 1.00 19.63 257 ASN B N 1
ATOM 3869 C CA . ASN B 1 158 ? -7.621 -28.259 -27.429 1.00 17.67 257 ASN B CA 1
ATOM 3870 C C . ASN B 1 158 ? -8.421 -27.320 -26.575 1.00 16.12 257 ASN B C 1
ATOM 3871 O O . ASN B 1 158 ? -9.260 -27.769 -25.799 1.00 19.29 257 ASN B O 1
ATOM 3876 N N . ASN B 1 159 ? -8.146 -26.026 -26.695 1.00 16.54 258 ASN B N 1
ATOM 3877 C CA . ASN B 1 159 ? -8.876 -25.041 -25.902 1.00 18.90 258 ASN B CA 1
ATOM 3878 C C . ASN B 1 159 ? -9.031 -23.756 -26.686 1.00 19.79 258 ASN B C 1
ATOM 3879 O O . ASN B 1 159 ? -8.440 -23.596 -27.766 1.00 19.55 258 ASN B O 1
ATOM 3884 N N . GLY B 1 160 ? -9.862 -22.860 -26.152 1.00 20.73 259 GLY B N 1
ATOM 3885 C CA . GLY B 1 160 ? -10.150 -21.580 -26.792 1.00 22.51 259 GLY B CA 1
ATOM 3886 C C . GLY B 1 160 ? -11.471 -21.652 -27.546 1.00 26.14 259 GLY B C 1
ATOM 3887 O O . GLY B 1 160 ? -11.696 -22.588 -28.306 1.00 22.74 259 GLY B O 1
ATOM 3888 N N . PRO B 1 161 ? -12.356 -20.659 -27.354 1.00 21.66 260 PRO B N 1
ATOM 3889 C CA . PRO B 1 161 ? -13.699 -20.789 -27.947 1.00 22.23 260 PRO B CA 1
ATOM 3890 C C . PRO B 1 161 ? -13.717 -20.842 -29.476 1.00 24.24 260 PRO B C 1
ATOM 3891 O O . PRO B 1 161 ? -14.680 -21.384 -30.040 1.00 24.80 260 PRO B O 1
ATOM 3895 N N . ARG B 1 162 ? -12.691 -20.315 -30.134 1.00 22.41 261 ARG B N 1
ATOM 3896 C CA . ARG B 1 162 ? -12.597 -20.410 -31.594 1.00 24.45 261 ARG B CA 1
ATOM 3897 C C . ARG B 1 162 ? -12.426 -21.875 -32.027 1.00 23.97 261 ARG B C 1
ATOM 3898 O O . ARG B 1 162 ? -12.867 -22.282 -33.116 1.00 22.87 261 ARG B O 1
ATOM 3906 N N . TYR B 1 163 ? -11.816 -22.675 -31.149 1.00 21.19 262 TYR B N 1
ATOM 3907 C CA . TYR B 1 163 ? -11.338 -24.009 -31.524 1.00 18.57 262 TYR B CA 1
ATOM 3908 C C . TYR B 1 163 ? -12.120 -25.153 -30.902 1.00 17.96 262 TYR B C 1
ATOM 3909 O O . TYR B 1 163 ? -11.945 -26.308 -31.299 1.00 18.30 262 TYR B O 1
ATOM 3918 N N . CYS B 1 164 ? -12.993 -24.846 -29.953 1.00 17.80 263 CYS B N 1
ATOM 3919 C CA . CYS B 1 164 ? -13.872 -25.856 -29.386 1.00 19.32 263 CYS B CA 1
ATOM 3920 C C . CYS B 1 164 ? -15.095 -25.213 -28.767 1.00 20.23 263 CYS B C 1
ATOM 3921 O O . CYS B 1 164 ? -15.139 -23.990 -28.577 1.00 22.44 263 CYS B O 1
ATOM 3924 N N . ASN B 1 165 ? -16.083 -26.039 -28.432 1.00 21.48 264 ASN B N 1
ATOM 3925 C CA . ASN B 1 165 ? -17.318 -25.561 -27.820 1.00 19.80 264 ASN B CA 1
ATOM 3926 C C . ASN B 1 165 ? -17.643 -26.355 -26.554 1.00 26.08 264 ASN B C 1
ATOM 3927 O O . ASN B 1 165 ? -17.921 -27.546 -26.619 1.00 27.22 264 ASN B O 1
ATOM 3932 N N . LYS B 1 166 ? -17.593 -25.678 -25.408 1.00 25.48 265 LYS B N 1
ATOM 3933 C CA . LYS B 1 166 ? -17.795 -26.303 -24.096 1.00 32.88 265 LYS B CA 1
ATOM 3934 C C . LYS B 1 166 ? -19.240 -26.700 -23.808 1.00 31.78 265 LYS B C 1
ATOM 3935 O O . LYS B 1 166 ? -19.505 -27.460 -22.875 1.00 36.67 265 LYS B O 1
ATOM 39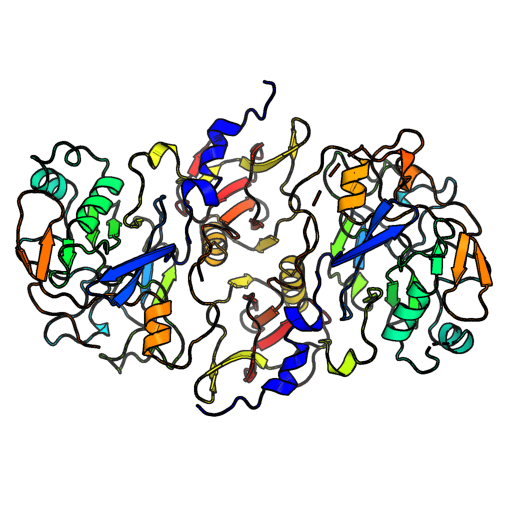41 N N . ASP B 1 167 ? -20.165 -26.161 -24.592 1.00 30.19 266 ASP B N 1
ATOM 3942 C CA . ASP B 1 167 ? -21.596 -26.356 -24.363 1.00 40.60 266 ASP B CA 1
ATOM 3943 C C . ASP B 1 167 ? -21.987 -27.825 -24.531 1.00 32.62 266 ASP B C 1
ATOM 3944 O O . ASP B 1 167 ? -22.016 -28.346 -25.644 1.00 29.95 266 ASP B O 1
ATOM 3949 N N . GLU B 1 168 ? -22.290 -28.484 -23.417 1.00 35.90 267 GLU B N 1
ATOM 3950 C CA . GLU B 1 168 ? -22.588 -29.911 -23.419 1.00 41.57 267 GLU B CA 1
ATOM 3951 C C . GLU B 1 168 ? -23.822 -30.234 -24.261 1.00 38.61 267 GLU B C 1
ATOM 3952 O O . GLU B 1 168 ? -23.995 -31.371 -24.699 1.00 43.89 267 GLU B O 1
ATOM 3958 N N . SER B 1 169 ? -24.666 -29.234 -24.501 1.00 33.72 268 SER B N 1
ATOM 3959 C CA . SER B 1 169 ? -25.897 -29.448 -25.261 1.00 36.15 268 SER B CA 1
ATOM 3960 C C . SER B 1 169 ? -25.688 -29.326 -26.773 1.00 39.76 268 SER B C 1
ATOM 3961 O O . SER B 1 169 ? -26.593 -29.633 -27.558 1.00 36.96 268 SER B O 1
ATOM 3964 N N . LYS B 1 170 ? -24.505 -28.871 -27.181 1.00 34.34 269 LYS B N 1
ATOM 3965 C CA . LYS B 1 170 ? -24.131 -28.870 -28.594 1.00 31.44 269 LYS B CA 1
ATOM 3966 C C . LYS B 1 170 ? -23.355 -30.158 -28.890 1.00 33.11 269 LYS B C 1
ATOM 3967 O O . LYS B 1 170 ? -22.120 -30.181 -28.895 1.00 28.09 269 LYS B O 1
ATOM 3973 N N . ARG B 1 171 ? -24.104 -31.230 -29.130 1.00 26.12 270 ARG B N 1
ATOM 3974 C CA . ARG B 1 171 ? -23.573 -32.591 -29.119 1.00 22.38 270 ARG B CA 1
ATOM 3975 C C . ARG B 1 171 ? -22.605 -32.913 -30.244 1.00 23.16 270 ARG B C 1
ATOM 3976 O O . ARG B 1 171 ? -21.778 -33.818 -30.107 1.00 24.55 270 ARG B O 1
ATOM 3984 N N . ASN B 1 172 ? -22.726 -32.215 -31.367 1.00 22.89 271 ASN B N 1
ATOM 3985 C CA . ASN B 1 172 ? -21.893 -32.503 -32.534 1.00 21.08 271 ASN B CA 1
ATOM 3986 C C . ASN B 1 172 ? -20.884 -31.400 -32.827 1.00 23.04 271 ASN B C 1
ATOM 3987 O O . ASN B 1 172 ? -20.274 -31.374 -33.898 1.00 22.74 271 ASN B O 1
ATOM 3992 N N A SER B 1 173 ? -20.712 -30.488 -31.876 0.60 23.38 272 SER B N 1
ATOM 3993 N N B SER B 1 173 ? -20.714 -30.490 -31.874 0.40 23.38 272 SER B N 1
ATOM 3994 C CA A SER B 1 173 ? -19.673 -29.472 -31.987 0.60 20.69 272 SER B CA 1
ATOM 3995 C CA B SER B 1 173 ? -19.674 -29.473 -31.975 0.40 20.75 272 SER B CA 1
ATOM 3996 C C A SER B 1 173 ? -18.356 -30.032 -31.461 0.60 19.50 272 SER B C 1
ATOM 3997 C C B SER B 1 173 ? -18.352 -30.054 -31.491 0.40 19.55 272 SER B C 1
ATOM 3998 O O A SER B 1 173 ? -18.338 -31.039 -30.747 0.60 21.51 272 SER B O 1
ATOM 3999 O O B SER B 1 173 ? -18.325 -31.092 -30.825 0.40 21.32 272 SER B O 1
ATOM 4004 N N . MET B 1 174 ? -17.259 -29.380 -31.830 1.00 19.14 273 MET B N 1
ATOM 4005 C CA . MET B 1 174 ? -15.926 -29.832 -31.426 1.00 17.58 273 MET B CA 1
ATOM 4006 C C . MET B 1 174 ? -15.741 -29.738 -29.919 1.00 22.22 273 MET B C 1
ATOM 4007 O O . MET B 1 174 ? -16.048 -28.698 -29.321 1.00 21.95 273 MET B O 1
ATOM 4012 N N . PHE B 1 175 ? -15.249 -30.813 -29.301 1.00 17.61 274 PHE B N 1
ATOM 4013 C CA . PHE B 1 175 ? -15.011 -30.796 -27.863 1.00 17.53 274 PHE B CA 1
ATOM 4014 C C . PHE B 1 175 ? -13.671 -30.128 -27.488 1.00 19.47 274 PHE B C 1
ATOM 4015 O O . PHE B 1 175 ? -12.710 -30.061 -28.276 1.00 20.09 274 PHE B O 1
ATOM 4023 N N . CYS B 1 176 ? -13.667 -29.575 -26.278 1.00 18.96 275 CYS B N 1
ATOM 4024 C CA . CYS B 1 176 ? -12.442 -29.122 -25.624 1.00 22.12 275 CYS B CA 1
ATOM 4025 C C . CYS B 1 176 ? -11.891 -30.279 -24.825 1.00 19.16 275 CYS B C 1
ATOM 4026 O O . CYS B 1 176 ? -12.650 -31.094 -24.305 1.00 20.36 275 CYS B O 1
ATOM 4029 N N . PHE B 1 177 ? -10.566 -30.372 -24.728 1.00 16.00 276 PHE B N 1
ATOM 4030 C CA . PHE B 1 177 ? -9.986 -31.449 -23.969 1.00 18.65 276 PHE B CA 1
ATOM 4031 C C . PHE B 1 177 ? -8.592 -31.098 -23.506 1.00 15.15 276 PHE B C 1
ATOM 4032 O O . PHE B 1 177 ? -7.978 -30.150 -24.000 1.00 15.49 276 PHE B O 1
ATOM 4040 N N . ARG B 1 178 ? -8.085 -31.872 -22.550 1.00 17.54 277 ARG B N 1
ATOM 4041 C CA . ARG B 1 178 ? -6.783 -31.592 -21.960 1.00 16.68 277 ARG B CA 1
ATOM 4042 C C . ARG B 1 178 ? -6.235 -32.874 -21.376 1.00 17.01 277 ARG B C 1
ATOM 4043 O O . ARG B 1 178 ? -6.997 -33.749 -20.975 1.00 18.63 277 ARG B O 1
ATOM 4051 N N . PRO B 1 179 ? -4.913 -32.979 -21.289 1.00 15.52 278 PRO B N 1
ATOM 4052 C CA . PRO B 1 179 ? -4.341 -34.133 -20.596 1.00 17.21 278 PRO B CA 1
ATOM 4053 C C . PRO B 1 179 ? -4.401 -33.944 -19.086 1.00 18.76 278 PRO B C 1
ATOM 4054 O O . PRO B 1 179 ? -4.391 -32.818 -18.582 1.00 20.79 278 PRO B O 1
ATOM 4058 N N . ALA B 1 180 ? -4.459 -35.050 -18.361 1.00 18.49 279 ALA B N 1
ATOM 4059 C CA . ALA B 1 180 ? -4.558 -34.973 -16.914 1.00 19.84 279 ALA B CA 1
ATOM 4060 C C . ALA B 1 180 ? -4.121 -36.250 -16.254 1.00 21.57 279 ALA B C 1
ATOM 4061 O O . ALA B 1 180 ? -4.222 -37.318 -16.844 1.00 21.04 279 ALA B O 1
ATOM 4063 N N . LYS B 1 181 ? -3.621 -36.110 -15.030 1.00 23.91 280 LYS B N 1
ATOM 4064 C CA . LYS B 1 181 ? -3.606 -37.190 -14.060 1.00 25.81 280 LYS B CA 1
ATOM 4065 C C . LYS B 1 181 ? -4.897 -37.058 -13.287 1.00 27.00 280 LYS B C 1
ATOM 4066 O O . LYS B 1 181 ? -5.206 -36.001 -12.745 1.00 32.52 280 LYS B O 1
ATOM 4072 N N . ASP B 1 182 ? -5.657 -38.133 -13.257 1.00 27.62 281 ASP B N 1
ATOM 4073 C CA . ASP B 1 182 ? -6.995 -38.107 -12.702 1.00 36.65 281 ASP B CA 1
ATOM 4074 C C . ASP B 1 182 ? -7.227 -39.469 -12.098 1.00 25.20 281 ASP B C 1
ATOM 4075 O O . ASP B 1 182 ? -6.718 -40.459 -12.616 1.00 27.68 281 ASP B O 1
ATOM 4080 N N . ILE B 1 183 ? -7.967 -39.520 -10.996 1.00 29.22 282 ILE B N 1
ATOM 4081 C CA . ILE B 1 183 ? -8.203 -40.785 -10.316 1.00 31.31 282 ILE B CA 1
ATOM 4082 C C . ILE B 1 183 ? -8.800 -41.825 -11.270 1.00 32.32 282 ILE B C 1
ATOM 4083 O O . ILE B 1 183 ? -8.483 -43.012 -11.178 1.00 29.63 282 ILE B O 1
ATOM 4088 N N . SER B 1 184 ? -9.624 -41.379 -12.213 1.00 30.34 283 SER B N 1
ATOM 4089 C CA . SER B 1 184 ? -10.225 -42.302 -13.166 1.00 31.09 283 SER B CA 1
ATOM 4090 C C . SER B 1 184 ? -9.208 -42.883 -14.155 1.00 31.55 283 SER B C 1
ATOM 4091 O O . SER B 1 184 ? -9.495 -43.884 -14.813 1.00 31.46 283 SER B O 1
ATOM 4094 N N . PHE B 1 185 ? -8.023 -42.270 -14.255 1.00 23.38 284 PHE B N 1
ATOM 4095 C CA . PHE B 1 185 ? -6.969 -42.740 -15.165 1.00 24.87 284 PHE B CA 1
ATOM 4096 C C . PHE B 1 185 ? -5.847 -43.495 -14.444 1.00 26.48 284 PHE B C 1
ATOM 4097 O O . PHE B 1 185 ? -4.844 -43.856 -15.074 1.00 25.33 284 PHE B O 1
ATOM 4105 N N . GLN B 1 186 ? -5.992 -43.720 -13.137 1.00 23.83 285 GLN B N 1
ATOM 4106 C CA . GLN B 1 186 ? -4.872 -44.235 -12.339 1.00 26.04 285 GLN B CA 1
ATOM 4107 C C . GLN B 1 186 ? -4.286 -45.542 -12.883 1.00 27.93 285 GLN B C 1
ATOM 4108 O O . GLN B 1 186 ? -3.099 -45.801 -12.684 1.00 27.50 285 GLN B O 1
ATOM 4114 N N . ASN B 1 187 ? -5.091 -46.344 -13.583 1.00 25.14 286 ASN B N 1
ATOM 4115 C CA . ASN B 1 187 ? -4.620 -47.620 -14.140 1.00 27.99 286 ASN B CA 1
ATOM 4116 C C . ASN B 1 187 ? -4.272 -47.566 -15.625 1.00 26.83 286 ASN B C 1
ATOM 4117 O O . ASN B 1 187 ? -3.989 -48.590 -16.241 1.00 25.71 286 ASN B O 1
ATOM 4122 N N . LEU B 1 188 ? -4.278 -46.371 -16.202 1.00 22.28 287 LEU B N 1
ATOM 4123 C CA . LEU B 1 188 ? -3.910 -46.214 -17.597 1.00 23.57 287 LEU B CA 1
ATOM 4124 C C . LEU B 1 188 ? -2.450 -45.831 -17.761 1.00 18.21 287 LEU B C 1
ATOM 4125 O O . LEU B 1 188 ? -1.851 -45.236 -16.857 1.00 20.84 287 LEU B O 1
ATOM 4130 N N . VAL B 1 189 ? -1.901 -46.171 -18.921 1.00 19.07 288 VAL B N 1
ATOM 4131 C CA . VAL B 1 189 ? -0.534 -45.830 -19.280 1.00 19.14 288 VAL B CA 1
ATOM 4132 C C . VAL B 1 189 ? -0.544 -45.264 -20.686 1.00 23.13 288 VAL B C 1
ATOM 4133 O O . VAL B 1 189 ? -1.003 -45.919 -21.627 1.00 21.07 288 VAL B O 1
ATOM 4137 N N . TYR B 1 190 ? -0.080 -44.025 -20.826 1.00 19.65 289 TYR B N 1
ATOM 4138 C CA . TYR B 1 190 ? -0.043 -43.356 -22.112 1.00 19.93 289 TYR B CA 1
ATOM 4139 C C . TYR B 1 190 ? 1.284 -43.627 -22.828 1.00 20.71 289 TYR B C 1
ATOM 4140 O O . TYR B 1 190 ? 2.365 -43.417 -22.262 1.00 20.02 289 TYR B O 1
ATOM 4149 N N . LEU B 1 191 ? 1.189 -44.114 -24.070 1.00 19.53 290 LEU B N 1
ATOM 4150 C CA . LEU B 1 191 ? 2.308 -44.692 -24.806 1.00 17.25 290 LEU B CA 1
ATOM 4151 C C . LEU B 1 191 ? 2.516 -44.089 -26.176 1.00 18.44 290 LEU B C 1
ATOM 4152 O O . LEU B 1 191 ? 1.681 -44.245 -27.064 1.00 21.53 290 LEU B O 1
ATOM 4157 N N . SER B 1 192 ? 3.630 -43.402 -26.378 1.00 18.63 291 SER B N 1
ATOM 4158 C CA . SER B 1 192 ? 3.990 -42.976 -27.720 1.00 19.30 291 SER B CA 1
ATOM 4159 C C . SER B 1 192 ? 4.517 -44.141 -28.553 1.00 18.41 291 SER B C 1
ATOM 4160 O O . SER B 1 192 ? 4.780 -45.225 -28.037 1.00 21.10 291 SER B O 1
ATOM 4163 N N . LYS B 1 193 ? 4.702 -43.878 -29.838 1.00 21.62 292 LYS B N 1
ATOM 4164 C CA . LYS B 1 193 ? 5.272 -44.860 -30.757 1.00 22.42 292 LYS B CA 1
ATOM 4165 C C . LYS B 1 193 ? 6.706 -45.263 -30.396 1.00 28.89 292 LYS B C 1
ATOM 4166 O O . LYS B 1 193 ? 7.197 -46.285 -30.880 1.00 27.91 292 LYS B O 1
ATOM 4172 N N . ASN B 1 194 ? 7.379 -44.462 -29.568 1.00 22.58 293 ASN B N 1
ATOM 4173 C CA . ASN B 1 194 ? 8.813 -44.645 -29.295 1.00 22.78 293 ASN B CA 1
ATOM 4174 C C . ASN B 1 194 ? 9.122 -45.295 -27.950 1.00 20.24 293 ASN B C 1
ATOM 4175 O O . ASN B 1 194 ? 10.295 -45.356 -27.557 1.00 25.07 293 ASN B O 1
ATOM 4180 N N . VAL B 1 195 ? 8.109 -45.779 -27.244 1.00 20.63 294 VAL B N 1
ATOM 4181 C CA . VAL B 1 195 ? 8.335 -46.367 -25.921 1.00 20.58 294 VAL B CA 1
ATOM 4182 C C . VAL B 1 195 ? 9.361 -47.491 -26.034 1.00 26.81 294 VAL B C 1
ATOM 4183 O O . VAL B 1 195 ? 9.185 -48.421 -26.816 1.00 27.37 294 VAL B O 1
ATOM 4187 N N . VAL B 1 196 ? 10.448 -47.374 -25.273 1.00 23.70 295 VAL B N 1
ATOM 4188 C CA . VAL B 1 196 ? 11.578 -48.301 -25.402 1.00 25.20 295 VAL B CA 1
ATOM 4189 C C . VAL B 1 196 ? 11.299 -49.635 -24.734 1.00 23.84 295 VAL B C 1
ATOM 4190 O O . VAL B 1 196 ? 10.597 -49.734 -23.726 1.00 25.39 295 VAL B O 1
ATOM 4194 N N . HIS B 1 197 ? 11.875 -50.684 -25.311 1.00 29.03 296 HIS B N 1
ATOM 4195 C CA . HIS B 1 197 ? 11.602 -52.032 -24.869 1.00 31.09 296 HIS B CA 1
ATOM 4196 C C . HIS B 1 197 ? 12.084 -52.288 -23.440 1.00 28.37 296 HIS B C 1
ATOM 4197 O O . HIS B 1 197 ? 11.526 -53.140 -22.755 1.00 28.87 296 HIS B O 1
ATOM 4204 N N . ASN B 1 198 ? 13.096 -51.544 -22.984 1.00 27.00 297 ASN B N 1
ATOM 4205 C CA . ASN B 1 198 ? 13.603 -51.725 -21.624 1.00 26.81 297 ASN B CA 1
ATOM 4206 C C . ASN B 1 198 ? 13.205 -50.599 -20.670 1.00 27.37 297 ASN B C 1
ATOM 4207 O O . ASN B 1 198 ? 13.952 -50.254 -19.767 1.00 27.70 297 ASN B O 1
ATOM 4212 N N . TRP B 1 199 ? 12.005 -50.058 -20.850 1.00 26.71 298 TRP B N 1
ATOM 4213 C CA . TRP B 1 199 ? 11.544 -48.956 -20.006 1.00 24.00 298 TRP B CA 1
ATOM 4214 C C . TRP B 1 199 ? 11.539 -49.312 -18.527 1.00 25.25 298 TRP B C 1
ATOM 4215 O O . TRP B 1 199 ? 11.682 -48.440 -17.679 1.00 24.04 298 TRP B O 1
ATOM 4226 N N . GLU B 1 200 ? 11.358 -50.591 -18.207 1.00 29.22 299 GLU B N 1
ATOM 4227 C CA . GLU B 1 200 ? 11.379 -51.033 -16.816 1.00 27.78 299 GLU B CA 1
ATOM 4228 C C . GLU B 1 200 ? 12.689 -50.639 -16.132 1.00 24.85 299 GLU B C 1
ATOM 4229 O O . GLU B 1 200 ? 12.718 -50.253 -14.958 1.00 28.56 299 GLU B O 1
ATOM 4235 N N . LYS B 1 201 ? 13.767 -50.735 -16.890 1.00 26.60 300 LYS B N 1
ATOM 4236 C CA . LYS B 1 201 ? 15.088 -50.413 -16.398 1.00 32.24 300 LYS B CA 1
ATOM 4237 C C . LYS B 1 201 ? 15.399 -48.925 -16.496 1.00 27.28 300 LYS B C 1
ATOM 4238 O O . LYS B 1 201 ? 16.045 -48.363 -15.611 1.00 28.09 300 LYS B O 1
ATOM 4244 N N . VAL B 1 202 ? 14.941 -48.276 -17.567 1.00 24.65 301 VAL B N 1
ATOM 4245 C CA . VAL B 1 202 ? 15.464 -46.961 -17.889 1.00 22.00 301 VAL B CA 1
ATOM 4246 C C . VAL B 1 202 ? 14.454 -45.828 -17.651 1.00 18.49 301 VAL B C 1
ATOM 4247 O O . VAL B 1 202 ? 14.824 -44.681 -17.804 1.00 22.33 301 VAL B O 1
ATOM 4251 N N . CYS B 1 203 ? 13.217 -46.154 -17.245 1.00 21.75 302 CYS B N 1
ATOM 4252 C CA . CYS B 1 203 ? 12.174 -45.135 -16.996 1.00 24.22 302 CYS B CA 1
ATOM 4253 C C . CYS B 1 203 ? 11.564 -45.223 -15.590 1.00 19.54 302 CYS B C 1
ATOM 4254 O O . CYS B 1 203 ? 11.532 -46.292 -14.988 1.00 22.00 302 CYS B O 1
ATOM 4257 N N . PRO B 1 204 ? 11.038 -44.099 -15.066 1.00 18.79 303 PRO B N 1
ATOM 4258 C CA . PRO B 1 204 ? 10.346 -44.176 -13.775 1.00 17.96 303 PRO B CA 1
ATOM 4259 C C . PRO B 1 204 ? 9.027 -44.913 -13.846 1.00 16.82 303 PRO B C 1
ATOM 4260 O O . PRO B 1 204 ? 8.386 -45.006 -14.902 1.00 21.78 303 PRO B O 1
ATOM 4264 N N . ARG B 1 205 ? 8.611 -45.429 -12.703 1.00 17.25 304 ARG B N 1
ATOM 4265 C CA . ARG B 1 205 ? 7.243 -45.896 -12.557 1.00 18.25 304 ARG B CA 1
ATOM 4266 C C . ARG B 1 205 ? 6.721 -45.573 -11.163 1.00 19.88 304 ARG B C 1
ATOM 4267 O O . ARG B 1 205 ? 5.904 -44.668 -10.993 1.00 20.97 304 ARG B O 1
ATOM 4275 N N . LYS B 1 206 ? 7.189 -46.282 -10.147 1.00 23.07 305 LYS B N 1
ATOM 4276 C CA . LYS B 1 206 ? 6.682 -46.051 -8.806 1.00 20.87 305 LYS B CA 1
ATOM 4277 C C . LYS B 1 206 ? 7.386 -44.879 -8.138 1.00 18.21 305 LYS B C 1
ATOM 4278 O O . LYS B 1 206 ? 8.515 -44.514 -8.492 1.00 22.42 305 LYS B O 1
ATOM 4284 N N . ASN B 1 207 ? 6.694 -44.280 -7.180 1.00 19.41 306 ASN B N 1
ATOM 4285 C CA . ASN B 1 207 ? 7.262 -43.241 -6.357 1.00 19.15 306 ASN B CA 1
ATOM 4286 C C . ASN B 1 207 ? 8.167 -43.850 -5.295 1.00 22.66 306 ASN B C 1
ATOM 4287 O O . ASN B 1 207 ? 8.010 -45.018 -4.950 1.00 23.11 306 ASN B O 1
ATOM 4292 N N . LEU B 1 208 ? 9.111 -43.064 -4.784 1.00 19.99 307 LEU B N 1
ATOM 4293 C CA . LEU B 1 208 ? 10.126 -43.586 -3.859 1.00 20.78 307 LEU B CA 1
ATOM 4294 C C . LEU B 1 208 ? 9.831 -43.149 -2.427 1.00 18.75 307 LEU B C 1
ATOM 4295 O O . LEU B 1 208 ? 9.956 -41.974 -2.078 1.00 21.14 307 LEU B O 1
ATOM 4300 N N . GLN B 1 209 ? 9.443 -44.119 -1.599 1.00 24.36 308 GLN B N 1
ATOM 4301 C CA . GLN B 1 209 ? 9.043 -43.854 -0.218 1.00 24.27 308 GLN B CA 1
ATOM 4302 C C . GLN B 1 209 ? 10.238 -43.540 0.663 1.00 25.15 308 GLN B C 1
ATOM 4303 O O . GLN B 1 209 ? 11.295 -44.155 0.523 1.00 23.97 308 GLN B O 1
ATOM 4309 N N . ASN B 1 210 ? 10.043 -42.602 1.583 1.00 24.04 309 ASN B N 1
ATOM 4310 C CA . ASN B 1 210 ? 11.060 -42.204 2.545 1.00 21.72 309 ASN B CA 1
ATOM 4311 C C . ASN B 1 210 ? 12.331 -41.718 1.856 1.00 22.97 309 ASN B C 1
ATOM 4312 O O . ASN B 1 210 ? 13.447 -41.919 2.339 1.00 25.03 309 ASN B O 1
ATOM 4317 N N . ALA B 1 211 ? 12.159 -41.066 0.708 1.00 23.12 310 ALA B N 1
ATOM 4318 C CA . ALA B 1 211 ? 13.284 -40.506 -0.020 1.00 22.68 310 ALA B CA 1
ATOM 4319 C C . ALA B 1 211 ? 12.912 -39.172 -0.668 1.00 18.79 310 ALA B C 1
ATOM 4320 O O . ALA B 1 211 ? 11.757 -38.957 -1.027 1.00 20.83 310 ALA B O 1
ATOM 4322 N N . LYS B 1 212 ? 13.893 -38.294 -0.790 1.00 17.98 311 LYS B N 1
ATOM 4323 C CA . LYS B 1 212 ? 13.749 -37.111 -1.631 1.00 21.87 311 LYS B CA 1
ATOM 4324 C C . LYS B 1 212 ? 14.954 -36.963 -2.544 1.00 19.40 311 LYS B C 1
ATOM 4325 O O . LYS B 1 212 ? 16.076 -37.340 -2.214 1.00 19.61 311 LYS B O 1
ATOM 4331 N N . PHE B 1 213 ? 14.700 -36.436 -3.731 1.00 16.35 312 PHE B N 1
ATOM 4332 C CA . PHE B 1 213 ? 15.752 -36.141 -4.684 1.00 14.66 312 PHE B CA 1
ATOM 4333 C C . PHE B 1 213 ? 16.710 -35.074 -4.164 1.00 16.54 312 PHE B C 1
ATOM 4334 O O . PHE B 1 213 ? 16.298 -34.122 -3.487 1.00 18.59 312 PHE B O 1
ATOM 4342 N N . GLY B 1 214 ? 17.984 -35.207 -4.525 1.00 15.45 313 GLY B N 1
ATOM 4343 C CA . GLY B 1 214 ? 18.991 -34.191 -4.266 1.00 15.07 313 GLY B CA 1
ATOM 4344 C C . GLY B 1 214 ? 20.087 -34.178 -5.323 1.00 15.79 313 GLY B C 1
ATOM 4345 O O . GLY B 1 214 ? 19.963 -34.828 -6.381 1.00 15.71 313 GLY B O 1
ATOM 4346 N N . LEU B 1 215 ? 21.159 -33.436 -5.037 1.00 16.05 314 LEU B N 1
ATOM 4347 C CA . LEU B 1 215 ? 22.354 -33.359 -5.866 1.00 16.23 314 LEU B CA 1
ATOM 4348 C C . LEU B 1 215 ? 23.556 -33.817 -5.042 1.00 16.89 314 LEU B C 1
ATOM 4349 O O . LEU B 1 215 ? 23.664 -33.490 -3.862 1.00 20.02 314 LEU B O 1
ATOM 4354 N N . TRP B 1 216 ? 24.416 -34.618 -5.665 1.00 21.43 315 TRP B N 1
ATOM 4355 C CA . TRP B 1 216 ? 25.641 -35.088 -5.019 1.00 21.89 315 TRP B CA 1
ATOM 4356 C C . TRP B 1 216 ? 26.730 -34.031 -5.058 1.00 20.24 315 TRP B C 1
ATOM 4357 O O . TRP B 1 216 ? 27.111 -33.569 -6.129 1.00 25.12 315 TRP B O 1
ATOM 4368 N N . VAL B 1 217 ? 27.212 -33.648 -3.879 1.00 19.81 316 VAL B N 1
ATOM 4369 C CA . VAL B 1 217 ? 28.348 -32.732 -3.769 1.00 29.85 316 VAL B CA 1
ATOM 4370 C C . VAL B 1 217 ? 29.270 -33.162 -2.634 1.00 28.80 316 VAL B C 1
ATOM 4371 O O . VAL B 1 217 ? 28.827 -33.390 -1.512 1.00 28.71 316 VAL B O 1
ATOM 4375 N N . ASP B 1 218 ? 30.559 -33.243 -2.948 1.00 39.99 317 ASP B N 1
ATOM 4376 C CA . ASP B 1 218 ? 31.599 -33.519 -1.960 1.00 47.17 317 ASP B CA 1
ATOM 4377 C C . ASP B 1 218 ? 31.222 -34.670 -1.027 1.00 31.56 317 ASP B C 1
ATOM 4378 O O . ASP B 1 218 ? 31.306 -34.548 0.194 1.00 41.08 317 ASP B O 1
ATOM 4383 N N . GLY B 1 219 ? 30.769 -35.774 -1.615 1.00 33.18 318 GLY B N 1
ATOM 4384 C CA . GLY B 1 219 ? 30.535 -37.002 -0.873 1.00 21.82 318 GLY B CA 1
ATOM 4385 C C . GLY B 1 219 ? 29.235 -37.141 -0.101 1.00 23.51 318 GLY B C 1
ATOM 4386 O O . GLY B 1 219 ? 29.080 -38.038 0.718 1.00 24.98 318 GLY B O 1
ATOM 4387 N N . ASN B 1 220 ? 28.276 -36.246 -0.346 1.00 22.94 319 ASN B N 1
ATOM 4388 C CA . ASN B 1 220 ? 26.998 -36.341 0.339 1.00 23.48 319 ASN B CA 1
ATOM 4389 C C . ASN B 1 220 ? 25.875 -35.876 -0.583 1.00 18.43 319 ASN B C 1
ATOM 4390 O O . ASN B 1 220 ? 26.118 -35.048 -1.454 1.00 22.61 319 ASN B O 1
ATOM 4395 N N . CYS B 1 221 ? 24.684 -36.428 -0.402 1.00 22.81 320 CYS B N 1
ATOM 4396 C CA . CYS B 1 221 ? 23.522 -35.983 -1.174 1.00 18.56 320 CYS B CA 1
ATOM 4397 C C . CYS B 1 221 ? 22.892 -34.784 -0.465 1.00 20.46 320 CYS B C 1
ATOM 4398 O O . CYS B 1 221 ? 22.417 -34.917 0.659 1.00 22.44 320 CYS B O 1
ATOM 4401 N N . GLU B 1 222 ? 22.923 -33.642 -1.145 1.00 19.85 321 GLU B N 1
ATOM 4402 C CA . GLU B 1 222 ? 22.404 -32.385 -0.610 1.00 22.02 321 GLU B CA 1
ATOM 4403 C C . GLU B 1 222 ? 21.098 -32.016 -1.299 1.00 25.47 321 GLU B C 1
ATOM 4404 O O . GLU B 1 222 ? 20.793 -32.506 -2.383 1.00 19.00 321 GLU B O 1
ATOM 4410 N N . ASP B 1 223 ? 20.340 -31.125 -0.675 1.00 20.31 322 ASP B N 1
ATOM 4411 C CA . ASP B 1 223 ? 19.061 -30.704 -1.244 1.00 18.24 322 ASP B CA 1
ATOM 4412 C C . ASP B 1 223 ? 19.206 -30.042 -2.621 1.00 18.73 322 ASP B C 1
ATOM 4413 O O . ASP B 1 223 ? 20.215 -29.412 -2.930 1.00 17.67 322 ASP B O 1
ATOM 4418 N N . ILE B 1 224 ? 18.171 -30.183 -3.446 1.00 18.37 323 ILE B N 1
ATOM 4419 C CA . ILE B 1 224 ? 18.088 -29.443 -4.698 1.00 17.46 323 ILE B CA 1
ATOM 4420 C C . ILE B 1 224 ? 18.236 -27.942 -4.371 1.00 18.71 323 ILE B C 1
ATOM 4421 O O . ILE B 1 224 ? 17.591 -27.477 -3.432 1.00 19.44 323 ILE B O 1
ATOM 4426 N N . PRO B 1 225 ? 19.072 -27.196 -5.123 1.00 15.87 324 PRO B N 1
ATOM 4427 C CA . PRO B 1 225 ? 19.342 -25.818 -4.664 1.00 16.35 324 PRO B CA 1
ATOM 4428 C C . PRO B 1 225 ? 18.097 -24.928 -4.588 1.00 19.11 324 PRO B C 1
ATOM 4429 O O . PRO B 1 225 ? 17.939 -24.193 -3.602 1.00 19.34 324 PRO B O 1
ATOM 4433 N N . HIS B 1 226 ? 17.244 -24.986 -5.604 1.00 18.43 325 HIS B N 1
ATOM 4434 C CA . HIS B 1 226 ? 15.992 -24.220 -5.578 1.00 18.06 325 HIS B CA 1
ATOM 4435 C C . HIS B 1 226 ? 14.813 -25.098 -5.921 1.00 15.87 325 HIS B C 1
ATOM 4436 O O . HIS B 1 226 ? 14.781 -25.745 -6.987 1.00 17.36 325 HIS B O 1
ATOM 4443 N N . VAL B 1 227 ? 13.840 -25.119 -5.015 1.00 15.42 326 VAL B N 1
ATOM 4444 C CA . VAL B 1 227 ? 12.582 -25.785 -5.258 1.00 14.39 326 VAL B CA 1
ATOM 4445 C C . VAL B 1 227 ? 11.453 -24.785 -5.067 1.00 15.16 326 VAL B C 1
ATOM 4446 O O . VAL B 1 227 ? 11.589 -23.780 -4.362 1.00 19.73 326 VAL B O 1
ATOM 4450 N N . ASN B 1 228 ? 10.345 -25.086 -5.718 1.00 15.01 327 ASN B N 1
ATOM 4451 C CA . ASN B 1 228 ? 9.123 -24.294 -5.641 1.00 15.62 327 ASN B CA 1
ATOM 4452 C C . ASN B 1 228 ? 8.129 -25.061 -4.822 1.00 17.12 327 ASN B C 1
ATOM 4453 O O . ASN B 1 228 ? 7.750 -26.178 -5.174 1.00 18.27 327 ASN B O 1
ATOM 4458 N N . GLU B 1 229 ? 7.736 -24.497 -3.686 1.00 15.46 328 GLU B N 1
ATOM 4459 C CA . GLU B 1 229 ? 6.944 -25.217 -2.698 1.00 15.72 328 GLU B CA 1
ATOM 4460 C C . GLU B 1 229 ? 5.478 -24.834 -2.767 1.00 18.28 328 GLU B C 1
ATOM 4461 O O . GLU B 1 229 ? 5.136 -23.644 -2.610 1.00 20.89 328 GLU B O 1
ATOM 4467 N N . PHE B 1 230 ? 4.632 -25.836 -2.967 1.00 17.00 329 PHE B N 1
ATOM 4468 C CA . PHE B 1 230 ? 3.192 -25.649 -3.118 1.00 16.45 329 PHE B CA 1
ATOM 4469 C C . PHE B 1 230 ? 2.388 -26.546 -2.194 1.00 19.37 329 PHE B C 1
ATOM 4470 O O . PHE B 1 230 ? 2.768 -27.680 -1.930 1.00 22.04 329 PHE B O 1
ATOM 4478 N N . SER B 1 231 ? 1.239 -26.059 -1.726 1.00 20.86 330 SER B N 1
ATOM 4479 C CA . SER B 1 231 ? 0.352 -26.911 -0.951 1.00 21.27 330 SER B CA 1
ATOM 4480 C C . SER B 1 231 ? -0.222 -28.066 -1.769 1.00 20.18 330 SER B C 1
ATOM 4481 O O . SER B 1 231 ? -0.659 -27.886 -2.914 1.00 24.39 330 SER B O 1
ATOM 4484 N N . ALA B 1 232 ? -0.205 -29.261 -1.186 1.00 22.24 331 ALA B N 1
ATOM 4485 C CA . ALA B 1 232 ? -0.772 -30.444 -1.819 1.00 22.34 331 ALA B CA 1
ATOM 4486 C C . ALA B 1 232 ? -1.222 -31.448 -0.766 1.00 27.56 331 ALA B C 1
ATOM 4487 O O . ALA B 1 232 ? -0.415 -31.926 0.024 1.00 22.82 331 ALA B O 1
ATOM 4489 N N . ASN B 1 233 ? -2.503 -31.789 -0.760 1.00 26.28 332 ASN B N 1
ATOM 4490 C CA . ASN B 1 233 ? -3.038 -32.552 0.357 1.00 26.24 332 ASN B CA 1
ATOM 4491 C C . ASN B 1 233 ? -2.627 -34.024 0.402 1.00 28.75 332 ASN B C 1
ATOM 4492 O O . ASN B 1 233 ? -2.728 -34.657 1.450 1.00 27.69 332 ASN B O 1
ATOM 4497 N N . ASP B 1 234 ? -2.163 -34.574 -0.715 1.00 27.04 333 ASP B N 1
ATOM 4498 C CA . ASP B 1 234 ? -1.670 -35.950 -0.730 1.00 25.96 333 ASP B CA 1
ATOM 4499 C C . ASP B 1 234 ? -0.723 -36.146 -1.905 1.00 22.17 333 ASP B C 1
ATOM 4500 O O . ASP B 1 234 ? -0.538 -35.238 -2.702 1.00 20.53 333 ASP B O 1
ATOM 4505 N N . LEU B 1 235 ? -0.132 -37.331 -2.008 1.00 23.07 334 LEU B N 1
ATOM 4506 C CA . LEU B 1 235 ? 0.856 -37.597 -3.044 1.00 23.02 334 LEU B CA 1
ATOM 4507 C C . LEU B 1 235 ? 0.240 -37.427 -4.430 1.00 22.19 334 LEU B C 1
ATOM 4508 O O . LEU B 1 235 ? 0.877 -36.871 -5.331 1.00 20.79 334 LEU B O 1
ATOM 4513 N N . PHE B 1 236 ? -0.998 -37.876 -4.602 1.00 21.19 335 PHE B N 1
ATOM 4514 C CA . PHE B 1 236 ? -1.660 -37.755 -5.903 1.00 21.68 335 PHE B CA 1
ATOM 4515 C C . PHE B 1 236 ? -1.668 -36.291 -6.361 1.00 18.91 335 PHE B C 1
ATOM 4516 O O . PHE B 1 236 ? -1.347 -35.986 -7.518 1.00 19.70 335 PHE B O 1
ATOM 4524 N N . GLU B 1 237 ? -2.014 -35.384 -5.456 1.00 19.86 336 GLU B N 1
ATOM 4525 C CA . GLU B 1 237 ? -2.095 -33.980 -5.805 1.00 24.44 336 GLU B CA 1
ATOM 4526 C C . GLU B 1 237 ? -0.719 -33.440 -6.181 1.00 19.91 336 GLU B C 1
ATOM 4527 O O . GLU B 1 237 ? -0.585 -32.613 -7.087 1.00 19.28 336 GLU B O 1
ATOM 4533 N N . CYS B 1 238 ? 0.318 -33.892 -5.482 1.00 17.41 337 CYS B N 1
ATOM 4534 C CA . CYS B 1 238 ? 1.664 -33.453 -5.813 1.00 18.49 337 CYS B CA 1
ATOM 4535 C C . CYS B 1 238 ? 2.050 -33.930 -7.218 1.00 17.18 337 CYS B C 1
ATOM 4536 O O . CYS B 1 238 ? 2.569 -33.152 -8.029 1.00 17.44 337 CYS B O 1
ATOM 4539 N N . ASN B 1 239 ? 1.781 -35.202 -7.511 1.00 17.80 338 ASN B N 1
ATOM 4540 C CA . ASN B 1 239 ? 2.070 -35.740 -8.838 1.00 17.41 338 ASN B CA 1
ATOM 4541 C C . ASN B 1 239 ? 1.305 -34.969 -9.920 1.00 17.32 338 ASN B C 1
ATOM 4542 O O . ASN B 1 239 ? 1.848 -34.703 -10.988 1.00 17.84 338 ASN B O 1
ATOM 4547 N N . LYS B 1 240 ? 0.068 -34.581 -9.628 1.00 17.23 339 LYS B N 1
ATOM 4548 C CA . LYS B 1 240 ? -0.719 -33.751 -10.554 1.00 16.24 339 LYS B CA 1
ATOM 4549 C C . LYS B 1 240 ? -0.058 -32.401 -10.827 1.00 16.92 339 LYS B C 1
ATOM 4550 O O . LYS B 1 240 ? 0.008 -31.957 -11.977 1.00 16.33 339 LYS B O 1
ATOM 4556 N N . LEU B 1 241 ? 0.406 -31.727 -9.777 1.00 15.61 340 LEU B N 1
ATOM 4557 C CA . LEU B 1 241 ? 1.024 -30.423 -9.946 1.00 16.74 340 LEU B CA 1
ATOM 4558 C C . LEU B 1 241 ? 2.306 -30.517 -10.771 1.00 14.97 340 LEU B C 1
ATOM 4559 O O . LEU B 1 241 ? 2.589 -29.664 -11.624 1.00 14.62 340 LEU B O 1
ATOM 4564 N N . VAL B 1 242 ? 3.088 -31.573 -10.525 1.00 15.09 341 VAL B N 1
ATOM 4565 C CA . VAL B 1 242 ? 4.323 -31.787 -11.252 1.00 14.17 341 VAL B CA 1
ATOM 4566 C C . VAL B 1 242 ? 4.011 -32.055 -12.724 1.00 15.07 341 VAL B C 1
ATOM 4567 O O . VAL B 1 242 ? 4.601 -31.433 -13.612 1.00 14.99 341 VAL B O 1
ATOM 4571 N N . PHE B 1 243 ? 3.051 -32.950 -12.963 1.00 14.73 342 PHE B N 1
ATOM 4572 C CA . PHE B 1 243 ? 2.590 -33.216 -14.327 1.00 13.25 342 PHE B CA 1
ATOM 4573 C C . PHE B 1 243 ? 2.169 -31.937 -15.039 1.00 14.63 342 PHE B C 1
ATOM 4574 O O . PHE B 1 243 ? 2.559 -31.710 -16.188 1.00 15.62 342 PHE B O 1
ATOM 4582 N N . GLU B 1 244 ? 1.385 -31.092 -14.378 1.00 15.17 343 GLU B N 1
ATOM 4583 C CA . GLU B 1 244 ? 0.895 -29.874 -15.037 1.00 14.75 343 GLU B CA 1
ATOM 4584 C C . GLU B 1 244 ? 2.026 -28.901 -15.393 1.00 14.90 343 GLU B C 1
ATOM 4585 O O . GLU B 1 244 ? 1.950 -28.186 -16.401 1.00 15.84 343 GLU B O 1
ATOM 4591 N N . LEU B 1 245 ? 3.092 -28.880 -14.575 1.00 14.62 344 LEU B N 1
ATOM 4592 C CA . LEU B 1 245 ? 4.269 -28.028 -14.799 1.00 14.93 344 LEU B CA 1
ATOM 4593 C C . LEU B 1 245 ? 5.370 -28.659 -15.677 1.00 14.59 344 LEU B C 1
ATOM 4594 O O . LEU B 1 245 ? 6.380 -28.023 -15.959 1.00 16.78 344 LEU B O 1
ATOM 4599 N N . SER B 1 246 ? 5.171 -29.908 -16.089 1.00 13.40 345 SER B N 1
ATOM 4600 C CA . SER B 1 246 ? 6.235 -30.669 -16.727 1.00 15.59 345 SER B CA 1
ATOM 4601 C C . SER B 1 246 ? 6.440 -30.272 -18.183 1.00 12.96 345 SER B C 1
ATOM 4602 O O . SER B 1 246 ? 5.667 -29.500 -18.747 1.00 16.42 345 SER B O 1
ATOM 4605 N N . ALA B 1 247 ? 7.472 -30.842 -18.784 1.00 13.23 346 ALA B N 1
ATOM 4606 C CA . ALA B 1 247 ? 7.789 -30.642 -20.191 1.00 14.42 346 ALA B CA 1
ATOM 4607 C C . ALA B 1 247 ? 6.538 -30.760 -21.037 1.00 12.09 346 ALA B C 1
ATOM 4608 O O . ALA B 1 247 ? 5.719 -31.664 -20.867 1.00 13.77 346 ALA B O 1
ATOM 4610 N N . SER B 1 248 ? 6.375 -29.803 -21.939 1.00 14.26 347 SER B N 1
ATOM 4611 C CA . SER B 1 248 ? 5.193 -29.782 -22.769 1.00 14.74 347 SER B CA 1
ATOM 4612 C C . SER B 1 248 ? 5.456 -29.255 -24.159 1.00 14.21 347 SER B C 1
ATOM 4613 O O . SER B 1 248 ? 6.146 -28.247 -24.337 1.00 15.92 347 SER B O 1
ATOM 4616 N N . ASP B 1 249 ? 4.853 -29.928 -25.142 1.00 14.11 348 ASP B N 1
ATOM 4617 C CA . ASP B 1 249 ? 5.082 -29.609 -26.536 1.00 15.30 348 ASP B CA 1
ATOM 4618 C C . ASP B 1 249 ? 3.888 -28.870 -27.122 1.00 18.41 348 ASP B C 1
ATOM 4619 O O . ASP B 1 249 ? 3.801 -28.690 -28.337 1.00 17.81 348 ASP B O 1
ATOM 4624 N N . GLN B 1 250 ? 2.979 -28.439 -26.256 1.00 15.39 349 GLN B N 1
ATOM 4625 C CA . GLN B 1 250 ? 1.815 -27.662 -26.691 1.00 14.95 349 GLN B CA 1
ATOM 4626 C C . GLN B 1 250 ? 2.240 -26.253 -27.112 1.00 17.45 349 GLN B C 1
ATOM 4627 O O . GLN B 1 250 ? 3.077 -25.626 -26.454 1.00 16.45 349 GLN B O 1
ATOM 4633 N N . PRO B 1 251 ? 1.673 -25.726 -28.206 1.00 17.45 350 PRO B N 1
ATOM 4634 C CA . PRO B 1 251 ? 1.927 -24.298 -28.452 1.00 18.80 350 PRO B CA 1
ATOM 4635 C C . PRO B 1 251 ? 1.481 -23.408 -27.292 1.00 19.25 350 PRO B C 1
ATOM 4636 O O . PRO B 1 251 ? 0.487 -23.701 -26.643 1.00 18.30 350 PRO B O 1
ATOM 4640 N N . LYS B 1 252 ? 2.215 -22.339 -27.015 1.00 22.04 351 LYS B N 1
ATOM 4641 C CA . LYS B 1 252 ? 1.863 -21.502 -25.879 1.00 26.41 351 LYS B CA 1
ATOM 4642 C C . LYS B 1 252 ? 0.901 -20.394 -26.290 1.00 23.09 351 LYS B C 1
ATOM 4643 O O . LYS B 1 252 ? 0.292 -19.763 -25.427 1.00 25.84 351 LYS B O 1
ATOM 4649 N N . GLN B 1 253 ? 0.741 -20.218 -27.606 1.00 22.90 352 GLN B N 1
ATOM 4650 C CA . GLN B 1 253 ? -0.171 -19.221 -28.178 1.00 25.13 352 GLN B CA 1
ATOM 4651 C C . GLN B 1 253 ? -1.106 -19.885 -29.187 1.00 24.13 352 GLN B C 1
ATOM 4652 O O . GLN B 1 253 ? -1.055 -21.099 -29.387 1.00 23.15 352 GLN B O 1
ATOM 4658 N N . TYR B 1 254 ? -1.966 -19.084 -29.817 1.00 26.59 353 TYR B N 1
ATOM 4659 C CA . TYR B 1 254 ? -2.913 -19.598 -30.796 1.00 24.75 353 TYR B CA 1
ATOM 4660 C C . TYR B 1 254 ? -2.593 -19.174 -32.218 1.00 31.01 353 TYR B C 1
ATOM 4661 O O . TYR B 1 254 ? -2.159 -18.045 -32.473 1.00 28.35 353 TYR B O 1
ATOM 4670 N N . GLU B 1 255 ? -2.816 -20.099 -33.138 1.00 26.63 354 GLU B N 1
ATOM 4671 C CA . GLU B 1 255 ? -2.812 -19.816 -34.565 1.00 26.34 354 GLU B CA 1
ATOM 4672 C C . GLU B 1 255 ? -4.227 -19.440 -35.002 1.00 32.91 354 GLU B C 1
ATOM 4673 O O . GLU B 1 255 ? -5.200 -20.121 -34.659 1.00 27.51 354 GLU B O 1
ATOM 4679 N N . GLN B 1 256 ? -4.342 -18.333 -35.734 1.00 28.99 355 GLN B N 1
ATOM 4680 C CA . GLN B 1 256 ? -5.639 -17.839 -36.200 1.00 28.85 355 GLN B CA 1
ATOM 4681 C C . GLN B 1 256 ? -6.403 -18.858 -37.043 1.00 27.37 355 GLN B C 1
ATOM 4682 O O . GLN B 1 256 ? -7.610 -19.068 -36.839 1.00 29.50 355 GLN B O 1
ATOM 4688 N N . HIS B 1 257 ? -5.710 -19.463 -38.000 1.00 24.25 356 HIS B N 1
ATOM 4689 C CA . HIS B 1 257 ? -6.339 -20.371 -38.950 1.00 26.11 356 HIS B CA 1
ATOM 4690 C C . HIS B 1 257 ? -6.784 -21.652 -38.234 1.00 25.56 356 HIS B C 1
ATOM 4691 O O . HIS B 1 257 ? -5.978 -22.300 -37.567 1.00 26.33 356 HIS B O 1
ATOM 4698 N N . LEU B 1 258 ? -8.060 -22.012 -38.372 1.00 25.35 357 LEU B N 1
ATOM 4699 C CA . LEU B 1 258 ? -8.632 -23.132 -37.611 1.00 20.91 357 LEU B CA 1
ATOM 4700 C C . LEU B 1 258 ? -7.924 -24.448 -37.879 1.00 24.79 357 LEU B C 1
ATOM 4701 O O . LEU B 1 258 ? -7.683 -25.242 -36.951 1.00 24.94 357 LEU B O 1
ATOM 4706 N N . THR B 1 259 ? -7.609 -24.715 -39.138 1.00 22.40 358 THR B N 1
ATOM 4707 C CA . THR B 1 259 ? -7.047 -26.002 -39.497 1.00 21.84 358 THR B CA 1
ATOM 4708 C C . THR B 1 259 ? -5.572 -26.047 -39.103 1.00 24.15 358 THR B C 1
ATOM 4709 O O . THR B 1 259 ? -5.080 -27.081 -38.670 1.00 23.59 358 THR B O 1
ATOM 4713 N N . GLN B 1 260 ? -4.873 -24.920 -39.220 1.00 24.46 359 GLN B N 1
ATOM 4714 C CA . GLN B 1 260 ? -3.478 -24.871 -38.804 1.00 23.19 359 GLN B CA 1
ATOM 4715 C C . GLN B 1 260 ? -3.360 -25.044 -37.281 1.00 21.10 359 GLN B C 1
ATOM 4716 O O . GLN B 1 260 ? -2.495 -25.782 -36.802 1.00 23.53 359 GLN B O 1
ATOM 4722 N N . GLN B 1 261 ? -4.217 -24.372 -36.522 1.00 19.92 360 GLN B N 1
ATOM 4723 C CA . GLN B 1 261 ? -4.215 -24.580 -35.070 1.00 19.29 360 GLN B CA 1
ATOM 4724 C C . GLN B 1 261 ? -4.415 -26.058 -34.744 1.00 21.39 360 GLN B C 1
ATOM 4725 O O . GLN B 1 261 ? -3.726 -26.605 -33.875 1.00 19.31 360 GLN B O 1
ATOM 4731 N N . ALA B 1 262 ? -5.361 -26.712 -35.412 1.00 19.62 361 ALA B N 1
ATOM 4732 C CA . ALA B 1 262 ? -5.585 -28.123 -35.143 1.00 18.44 361 ALA B CA 1
ATOM 4733 C C . ALA B 1 262 ? -4.319 -28.933 -35.413 1.00 20.22 361 ALA B C 1
ATOM 4734 O O . ALA B 1 262 ? -3.963 -29.824 -34.637 1.00 21.16 361 ALA B O 1
ATOM 4736 N N . LYS B 1 263 ? -3.634 -28.650 -36.514 1.00 19.42 362 LYS B N 1
ATOM 4737 C CA . LYS B 1 263 ? -2.416 -29.402 -36.816 1.00 19.33 362 LYS B CA 1
ATOM 4738 C C . LYS B 1 263 ? -1.314 -29.100 -35.775 1.00 19.79 362 LYS B C 1
ATOM 4739 O O . LYS B 1 263 ? -0.567 -29.995 -35.375 1.00 20.91 362 LYS B O 1
ATOM 4745 N N . ASP B 1 264 ? -1.264 -27.857 -35.307 1.00 19.77 363 ASP B N 1
ATOM 4746 C CA . ASP B 1 264 ? -0.281 -27.458 -34.299 1.00 19.96 363 ASP B CA 1
ATOM 4747 C C . ASP B 1 264 ? -0.494 -28.154 -32.950 1.00 20.63 363 ASP B C 1
ATOM 4748 O O . ASP B 1 264 ? 0.461 -28.283 -32.160 1.00 20.14 363 ASP B O 1
ATOM 4753 N N . ILE B 1 265 ? -1.723 -28.573 -32.662 1.00 18.54 364 ILE B N 1
ATOM 4754 C CA . ILE B 1 265 ? -1.993 -29.300 -31.411 1.00 20.19 364 ILE B CA 1
ATOM 4755 C C . ILE B 1 265 ? -1.934 -30.814 -31.609 1.00 16.36 364 ILE B C 1
ATOM 4756 O O . ILE B 1 265 ? -2.264 -31.569 -30.707 1.00 17.34 364 ILE B O 1
ATOM 4761 N N . GLY B 1 266 ? -1.511 -31.255 -32.793 1.00 18.09 365 GLY B N 1
ATOM 4762 C CA . GLY B 1 266 ? -1.299 -32.670 -33.051 1.00 17.16 365 GLY B CA 1
ATOM 4763 C C . GLY B 1 266 ? -2.400 -33.416 -33.773 1.00 18.28 365 GLY B C 1
ATOM 4764 O O . GLY B 1 266 ? -2.397 -34.645 -33.784 1.00 20.96 365 GLY B O 1
ATOM 4765 N N . ALA B 1 267 ? -3.345 -32.695 -34.355 1.00 20.12 366 ALA B N 1
ATOM 4766 C CA . ALA B 1 267 ? -4.369 -33.354 -35.158 1.00 20.24 366 ALA B CA 1
ATOM 4767 C C . ALA B 1 267 ? -3.674 -34.078 -36.310 1.00 20.81 366 ALA B C 1
ATOM 4768 O O . ALA B 1 267 ? -2.848 -33.502 -36.993 1.00 22.48 366 ALA B O 1
ATOM 4770 N N . GLY B 1 268 ? -4.013 -35.346 -36.513 1.00 22.51 367 GLY B N 1
ATOM 4771 C CA . GLY B 1 268 ? -3.448 -36.144 -37.582 1.00 22.68 367 GLY B CA 1
ATOM 4772 C C . GLY B 1 268 ? -4.346 -36.244 -38.794 1.00 23.27 367 GLY B C 1
ATOM 4773 O O . GLY B 1 268 ? -5.401 -35.603 -38.858 1.00 21.91 367 GLY B O 1
ATOM 4774 N N . PRO B 1 269 ? -3.921 -37.056 -39.772 1.00 24.02 368 PRO B N 1
ATOM 4775 C CA . PRO B 1 269 ? -4.667 -37.210 -41.020 1.00 25.61 368 PRO B CA 1
ATOM 4776 C C . PRO B 1 269 ? -5.917 -38.046 -40.823 1.00 27.81 368 PRO B C 1
ATOM 4777 O O . PRO B 1 269 ? -5.978 -38.889 -39.922 1.00 30.75 368 PRO B O 1
ATOM 4781 N N . VAL B 1 270 ? -6.918 -37.790 -41.654 1.00 30.35 369 VAL B N 1
ATOM 4782 C CA . VAL B 1 270 ? -8.115 -38.617 -41.676 1.00 28.64 369 VAL B CA 1
ATOM 4783 C C . VAL B 1 270 ? -7.842 -39.830 -42.558 1.00 26.68 369 VAL B C 1
ATOM 4784 O O . VAL B 1 270 ? -7.662 -39.693 -43.768 1.00 32.07 369 VAL B O 1
ATOM 4788 N N . ALA B 1 271 ? -7.804 -41.009 -41.943 1.00 29.85 370 ALA B N 1
ATOM 4789 C CA . ALA B 1 271 ? -7.525 -42.257 -42.649 1.00 28.74 370 ALA B CA 1
ATOM 4790 C C . ALA B 1 271 ? -8.599 -43.290 -42.336 1.00 38.55 370 ALA B C 1
ATOM 4791 O O . ALA B 1 271 ? -9.020 -43.420 -41.192 1.00 34.08 370 ALA B O 1
ATOM 4793 N N . SER B 1 272 ? -9.037 -44.033 -43.347 1.00 30.70 371 SER B N 1
ATOM 4794 C CA . SER B 1 272 ? -10.104 -45.014 -43.152 1.00 33.44 371 SER B CA 1
ATOM 4795 C C . SER B 1 272 ? -9.637 -46.427 -43.492 1.00 33.10 371 SER B C 1
ATOM 4796 O O . SER B 1 272 ? -10.266 -47.403 -43.088 1.00 35.79 371 SER B O 1
ATOM 4799 N N . CYS B 1 273 ? -8.533 -46.526 -44.227 1.00 33.58 372 CYS B N 1
ATOM 4800 C CA . CYS B 1 273 ? -7.929 -47.815 -44.557 1.00 38.29 372 CYS B CA 1
ATOM 4801 C C . CYS B 1 273 ? -6.446 -47.776 -44.242 1.00 40.93 372 CYS B C 1
ATOM 4802 O O . CYS B 1 273 ? -5.815 -46.716 -44.313 1.00 35.61 372 CYS B O 1
ATOM 4805 N N . PHE B 1 274 ? -5.906 -48.942 -43.900 1.00 41.08 373 PHE B N 1
ATOM 4806 C CA . PHE B 1 274 ? -4.532 -49.066 -43.436 1.00 36.40 373 PHE B CA 1
ATOM 4807 C C . PHE B 1 274 ? -3.869 -50.314 -44.002 1.00 43.60 373 PHE B C 1
ATOM 4808 O O . PHE B 1 274 ? -4.544 -51.275 -44.362 1.00 38.60 373 PHE B O 1
ATOM 4816 N N . THR B 1 275 ? -2.545 -50.280 -44.095 1.00 39.29 374 THR B N 1
ATOM 4817 C CA . THR B 1 275 ? -1.751 -51.490 -44.274 1.00 46.15 374 THR B CA 1
ATOM 4818 C C . THR B 1 275 ? -0.822 -51.617 -43.077 1.00 49.33 374 THR B C 1
ATOM 4819 O O . THR B 1 275 ? -0.557 -50.633 -42.391 1.00 47.62 374 THR B O 1
ATOM 4823 N N . THR B 1 276 ? -0.344 -52.825 -42.809 1.00 47.51 375 THR B N 1
ATOM 4824 C CA . THR B 1 276 ? 0.503 -53.049 -41.646 1.00 47.15 375 THR B CA 1
ATOM 4825 C C . THR B 1 276 ? 1.980 -52.948 -42.013 1.00 47.55 375 THR B C 1
ATOM 4826 O O . THR B 1 276 ? 2.350 -53.060 -43.182 1.00 50.12 375 THR B O 1
ATOM 4830 N N . ARG B 1 277 ? 2.812 -52.717 -41.000 1.00 51.74 376 ARG B N 1
ATOM 4831 C CA . ARG B 1 277 ? 4.257 -52.602 -41.174 1.00 46.37 376 ARG B CA 1
ATOM 4832 C C . ARG B 1 277 ? 4.926 -53.963 -41.019 1.00 50.80 376 ARG B C 1
ATOM 4833 O O . ARG B 1 277 ? 5.967 -54.223 -41.625 1.00 56.85 376 ARG B O 1
ATOM 4841 N N . MET B 1 278 ? 4.315 -54.822 -40.208 1.00 44.79 377 MET B N 1
ATOM 4842 C CA . MET B 1 278 ? 4.867 -56.139 -39.903 1.00 57.20 377 MET B CA 1
ATOM 4843 C C . MET B 1 278 ? 4.125 -57.253 -40.637 1.00 69.83 377 MET B C 1
ATOM 4844 O O . MET B 1 278 ? 2.894 -57.257 -40.706 1.00 68.74 377 MET B O 1
ATOM 4849 N N . SER B 1 279 ? 4.886 -58.207 -41.164 1.00 76.02 378 SER B N 1
ATOM 4850 C CA . SER B 1 279 ? 4.337 -59.249 -42.026 1.00 80.88 378 SER B CA 1
ATOM 4851 C C . SER B 1 279 ? 3.437 -60.236 -41.274 1.00 83.43 378 SER B C 1
ATOM 4852 O O . SER B 1 279 ? 3.602 -60.432 -40.070 1.00 81.47 378 SER B O 1
ATOM 4855 N N . PRO B 1 280 ? 2.472 -60.851 -41.985 1.00 87.63 379 PRO B N 1
ATOM 4856 C CA . PRO B 1 280 ? 2.176 -60.589 -43.398 1.00 82.27 379 PRO B CA 1
ATOM 4857 C C . PRO B 1 280 ? 1.471 -59.254 -43.553 1.00 74.04 379 PRO B C 1
ATOM 4858 O O . PRO B 1 280 ? 0.580 -58.971 -42.752 1.00 73.26 379 PRO B O 1
ATOM 4862 N N . PRO B 1 281 ? 1.866 -58.435 -44.541 1.00 66.58 380 PRO B N 1
ATOM 4863 C CA . PRO B 1 281 ? 1.103 -57.193 -44.651 1.00 75.18 380 PRO B CA 1
ATOM 4864 C C . PRO B 1 281 ? -0.355 -57.474 -44.980 1.00 75.62 380 PRO B C 1
ATOM 4865 O O . PRO B 1 281 ? -0.646 -58.164 -45.958 1.00 75.91 380 PRO B O 1
ATOM 4869 N N . GLN B 1 282 ? -1.250 -56.965 -44.142 1.00 62.65 381 GLN B N 1
ATOM 4870 C CA . GLN B 1 282 ? -2.679 -57.128 -44.343 1.00 60.11 381 GLN B CA 1
ATOM 4871 C C . GLN B 1 282 ? -3.309 -55.761 -44.523 1.00 62.95 381 GLN B C 1
ATOM 4872 O O . GLN B 1 282 ? -2.844 -54.775 -43.946 1.00 56.52 381 GLN B O 1
ATOM 4878 N N . GLN B 1 283 ? -4.355 -55.706 -45.339 1.00 48.15 382 GLN B N 1
ATOM 4879 C CA . GLN B 1 283 ? -5.095 -54.474 -45.549 1.00 40.09 382 GLN B CA 1
ATOM 4880 C C . GLN B 1 283 ? -6.267 -54.429 -44.587 1.00 36.68 382 GLN B C 1
ATOM 4881 O O . GLN B 1 283 ? -7.079 -55.350 -44.539 1.00 49.16 382 GLN B O 1
ATOM 4887 N N . ILE B 1 284 ? -6.340 -53.352 -43.808 1.00 42.61 383 ILE B N 1
ATOM 4888 C CA . ILE B 1 284 ? -7.359 -53.208 -42.777 1.00 36.70 383 ILE B CA 1
ATOM 4889 C C . ILE B 1 284 ? -8.088 -51.881 -42.932 1.00 43.39 383 ILE B C 1
ATOM 4890 O O . ILE B 1 284 ? -7.456 -50.839 -43.090 1.00 38.98 383 ILE B O 1
ATOM 4895 N N . CYS B 1 285 ? -9.417 -51.927 -42.872 1.00 43.26 384 CYS B N 1
ATOM 4896 C CA . CYS B 1 285 ? -10.240 -50.729 -42.994 1.00 36.40 384 CYS B CA 1
ATOM 4897 C C . CYS B 1 285 ? -11.182 -50.557 -41.813 1.00 28.32 384 CYS B C 1
ATOM 4898 O O . CYS B 1 285 ? -11.623 -51.530 -41.201 1.00 31.68 384 CYS B O 1
ATOM 4901 N N . LEU B 1 286 ? -11.485 -49.302 -41.486 1.00 32.61 385 LEU B N 1
ATOM 4902 C CA . LEU B 1 286 ? -12.567 -49.018 -40.554 1.00 33.66 385 LEU B CA 1
ATOM 4903 C C . LEU B 1 286 ? -13.866 -49.563 -41.124 1.00 28.88 385 LEU B C 1
ATOM 4904 O O . LEU B 1 286 ? -14.118 -49.438 -42.321 1.00 36.40 385 LEU B O 1
ATOM 4909 N N . ASN B 1 287 ? -14.690 -50.143 -40.264 1.00 29.41 386 ASN B N 1
ATOM 4910 C CA . ASN B 1 287 ? -16.021 -50.590 -40.672 1.00 28.18 386 ASN B CA 1
ATOM 4911 C C . ASN B 1 287 ? -16.854 -49.392 -41.109 1.00 44.13 386 ASN B C 1
ATOM 4912 O O . ASN B 1 287 ? -17.660 -49.485 -42.035 1.00 33.65 386 ASN B O 1
ATOM 4917 N N . SER B 1 288 ? -16.634 -48.264 -40.437 1.00 34.39 387 SER B N 1
ATOM 4918 C CA . SER B 1 288 ? -17.377 -47.033 -40.694 1.00 33.16 387 SER B CA 1
ATOM 4919 C C . SER B 1 288 ? -16.434 -45.838 -40.739 1.00 37.88 387 SER B C 1
ATOM 4920 O O . SER B 1 288 ? -15.467 -45.777 -39.980 1.00 37.73 387 SER B O 1
ATOM 4923 N N . VAL B 1 289 ? -16.731 -44.888 -41.620 1.00 29.05 388 VAL B N 1
ATOM 4924 C CA . VAL B 1 289 ? -15.946 -43.664 -41.724 1.00 29.31 388 VAL B CA 1
ATOM 4925 C C . VAL B 1 289 ? -16.199 -42.764 -40.512 1.00 25.00 388 VAL B C 1
ATOM 4926 O O . VAL B 1 289 ? -17.321 -42.659 -40.004 1.00 26.42 388 VAL B O 1
ATOM 4930 N N . VAL B 1 290 ? -15.147 -42.095 -40.061 1.00 27.15 389 VAL B N 1
ATOM 4931 C CA . VAL B 1 290 ? -15.245 -41.202 -38.915 1.00 23.73 389 VAL B CA 1
ATOM 4932 C C . VAL B 1 290 ? -16.118 -39.994 -39.247 1.00 19.20 389 VAL B C 1
ATOM 4933 O O . VAL B 1 290 ? -16.099 -39.479 -40.374 1.00 23.38 389 VAL B O 1
ATOM 4937 N N . ASN B 1 291 ? -16.899 -39.557 -38.263 1.00 20.24 390 ASN B N 1
ATOM 4938 C CA . ASN B 1 291 ? -17.745 -38.370 -38.380 1.00 19.76 390 ASN B CA 1
ATOM 4939 C C . ASN B 1 291 ? -16.932 -37.186 -38.899 1.00 20.49 390 ASN B C 1
ATOM 4940 O O . ASN B 1 291 ? -15.908 -36.837 -38.309 1.00 20.71 390 ASN B O 1
ATOM 4945 N N . THR B 1 292 ? -17.382 -36.546 -39.981 1.00 19.82 391 THR B N 1
ATOM 4946 C CA . THR B 1 292 ? -16.576 -35.478 -40.577 1.00 20.20 391 THR B CA 1
ATOM 4947 C C . THR B 1 292 ? -16.536 -34.230 -39.700 1.00 22.03 391 THR B C 1
ATOM 4948 O O . THR B 1 292 ? -15.689 -33.378 -39.922 1.00 19.59 391 THR B O 1
ATOM 4952 N N . ALA B 1 293 ? -17.414 -34.129 -38.700 1.00 21.36 392 ALA B N 1
ATOM 4953 C CA . ALA B 1 293 ? -17.345 -33.018 -37.743 1.00 20.92 392 ALA B CA 1
ATOM 4954 C C . ALA B 1 293 ? -15.983 -32.991 -37.049 1.00 19.73 392 ALA B C 1
ATOM 4955 O O . ALA B 1 293 ? -15.477 -31.922 -36.679 1.00 21.20 392 ALA B O 1
ATOM 4957 N N . LEU B 1 294 ? -15.361 -34.152 -36.903 1.00 19.51 393 LEU B N 1
ATOM 4958 C CA . LEU B 1 294 ? -14.062 -34.194 -36.244 1.00 16.87 393 LEU B CA 1
ATOM 4959 C C . LEU B 1 294 ? -12.976 -33.526 -37.089 1.00 19.56 393 LEU B C 1
ATOM 4960 O O . LEU B 1 294 ? -11.940 -33.110 -36.542 1.00 19.13 393 LEU B O 1
ATOM 4965 N N . SER B 1 295 ? -13.199 -33.390 -38.397 1.00 21.07 394 SER B N 1
ATOM 4966 C CA . SER B 1 295 ? -12.248 -32.684 -39.276 1.00 19.64 394 SER B CA 1
ATOM 4967 C C . SER B 1 295 ? -12.808 -31.332 -39.729 1.00 18.99 394 SER B C 1
ATOM 4968 O O . SER B 1 295 ? -12.325 -30.743 -40.697 1.00 20.60 394 SER B O 1
ATOM 4971 N N . GLY B 1 296 ? -13.818 -30.837 -39.014 1.00 19.10 395 GLY B N 1
ATOM 4972 C CA . GLY B 1 296 ? -14.334 -29.492 -39.227 1.00 19.36 395 GLY B CA 1
ATOM 4973 C C . GLY B 1 296 ? -15.466 -29.414 -40.233 1.00 19.51 395 GLY B C 1
ATOM 4974 O O . GLY B 1 296 ? -15.877 -28.321 -40.627 1.00 21.63 395 GLY B O 1
ATOM 4975 N N . GLY B 1 297 ? -16.001 -30.566 -40.620 1.00 20.47 396 GLY B N 1
ATOM 4976 C CA . GLY B 1 297 ? -17.139 -30.586 -41.522 1.00 21.18 396 GLY B CA 1
ATOM 4977 C C . GLY B 1 297 ? -16.767 -30.148 -42.925 1.00 23.59 396 GLY B C 1
ATOM 4978 O O . GLY B 1 297 ? -15.598 -30.070 -43.263 1.00 22.37 396 GLY B O 1
ATOM 4979 N N . SER B 1 298 ? -17.774 -29.876 -43.752 1.00 19.25 397 SER B N 1
ATOM 4980 C CA . SER B 1 298 ? -17.531 -29.514 -45.148 1.00 18.10 397 SER B CA 1
ATOM 4981 C C . SER B 1 298 ? -16.877 -28.143 -45.314 1.00 22.57 397 SER B C 1
ATOM 4982 O O . SER B 1 298 ? -16.243 -27.865 -46.345 1.00 22.44 397 SER B O 1
ATOM 4985 N N . GLY B 1 299 ? -17.029 -27.296 -44.304 1.00 22.59 398 GLY B N 1
ATOM 4986 C CA . GLY B 1 299 ? -16.534 -25.931 -44.377 1.00 19.11 398 GLY B CA 1
ATOM 4987 C C . GLY B 1 299 ? -15.158 -25.717 -43.789 1.00 23.41 398 GLY B C 1
ATOM 4988 O O . GLY B 1 299 ? -14.678 -24.583 -43.774 1.00 28.03 398 GLY B O 1
ATOM 4989 N N . GLY B 1 300 ? -14.520 -26.781 -43.314 1.00 21.62 399 GLY B N 1
ATOM 4990 C CA . GLY B 1 300 ? -13.193 -26.663 -42.716 1.00 24.15 399 GLY B CA 1
ATOM 4991 C C . GLY B 1 300 ? -13.181 -25.833 -41.441 1.00 27.38 399 GLY B C 1
ATOM 4992 O O . GLY B 1 300 ? -12.359 -24.914 -41.286 1.00 25.08 399 GLY B O 1
ATOM 4993 N N . GLY B 1 301 ? -14.087 -26.152 -40.526 1.00 20.72 400 GLY B N 1
ATOM 4994 C CA . GLY B 1 301 ? -14.184 -25.455 -39.250 1.00 23.93 400 GLY B CA 1
ATOM 4995 C C . GLY B 1 301 ? -13.215 -26.046 -38.240 1.00 21.32 400 GLY B C 1
ATOM 4996 O O . GLY B 1 301 ? -12.301 -26.783 -38.620 1.00 20.42 400 GLY B O 1
ATOM 4997 N N . ASN B 1 302 ? -13.415 -25.746 -36.953 1.00 23.40 401 ASN B N 1
ATOM 4998 C CA . ASN B 1 302 ? -12.478 -26.233 -35.941 1.00 20.03 401 ASN B CA 1
ATOM 4999 C C . ASN B 1 302 ? -12.437 -27.764 -35.942 1.00 19.51 401 ASN B C 1
ATOM 5000 O O . ASN B 1 302 ? -13.425 -28.438 -36.293 1.00 18.44 401 ASN B O 1
ATOM 5005 N N . ALA B 1 303 ? -11.275 -28.313 -35.586 1.00 18.55 402 ALA B N 1
ATOM 5006 C CA . ALA B 1 303 ? -10.981 -29.707 -35.903 1.00 18.89 402 ALA B CA 1
ATOM 5007 C C . ALA B 1 303 ? -10.043 -30.356 -34.907 1.00 20.87 402 ALA B C 1
ATOM 5008 O O . ALA B 1 303 ? -9.260 -29.677 -34.241 1.00 21.15 402 ALA B O 1
ATOM 5010 N N . ALA B 1 304 ? -10.140 -31.684 -34.827 1.00 21.20 403 ALA B N 1
ATOM 5011 C CA . ALA B 1 304 ? -9.186 -32.514 -34.095 1.00 18.68 403 ALA B CA 1
ATOM 5012 C C . ALA B 1 304 ? -8.479 -33.498 -35.018 1.00 19.06 403 ALA B C 1
ATOM 5013 O O . ALA B 1 304 ? -7.661 -34.268 -34.560 1.00 21.09 403 ALA B O 1
ATOM 5015 N N . MET B 1 305 ? -8.816 -33.461 -36.307 1.00 19.46 404 MET B N 1
ATOM 5016 C CA A MET B 1 305 ? -8.164 -34.266 -37.331 0.49 21.15 404 MET B CA 1
ATOM 5017 C CA B MET B 1 305 ? -8.170 -34.263 -37.339 0.51 21.14 404 MET B CA 1
ATOM 5018 C C . MET B 1 305 ? -8.159 -33.435 -38.621 1.00 18.40 404 MET B C 1
ATOM 5019 O O . MET B 1 305 ? -8.976 -32.519 -38.771 1.00 20.25 404 MET B O 1
ATOM 5028 N N . ILE B 1 306 ? -7.233 -33.738 -39.536 1.00 21.57 405 ILE B N 1
ATOM 5029 C CA . ILE B 1 306 ? -6.981 -32.885 -40.698 1.00 23.59 405 ILE B CA 1
ATOM 5030 C C . ILE B 1 306 ? -7.384 -33.490 -42.036 1.00 24.02 405 ILE B C 1
ATOM 5031 O O . ILE B 1 306 ? -7.016 -34.620 -42.350 1.00 24.79 405 ILE B O 1
ATOM 5036 N N . LYS B 1 307 ? -8.129 -32.693 -42.805 1.00 26.78 406 LYS B N 1
ATOM 5037 C CA . LYS B 1 307 ? -8.239 -32.847 -44.255 1.00 29.34 406 LYS B CA 1
ATOM 5038 C C . LYS B 1 307 ? -7.354 -31.765 -44.885 1.00 22.61 406 LYS B C 1
ATOM 5039 O O . LYS B 1 307 ? -7.591 -30.566 -44.701 1.00 27.57 406 LYS B O 1
ATOM 5045 N N . SER B 1 308 ? -6.314 -32.197 -45.599 1.00 29.97 407 SER B N 1
ATOM 5046 C CA . SER B 1 308 ? -5.260 -31.302 -46.076 1.00 32.46 407 SER B CA 1
ATOM 5047 C C . SER B 1 308 ? -5.794 -30.154 -46.931 1.00 37.70 407 SER B C 1
ATOM 5048 O O . SER B 1 308 ? -5.211 -29.075 -46.970 1.00 33.72 407 SER B O 1
ATOM 5051 N N . ALA B 1 309 ? -6.911 -30.390 -47.606 1.00 35.41 408 ALA B N 1
ATOM 5052 C CA . ALA B 1 309 ? -7.545 -29.357 -48.417 1.00 33.58 408 ALA B CA 1
ATOM 5053 C C . ALA B 1 309 ? -7.848 -28.076 -47.648 1.00 40.27 408 ALA B C 1
ATOM 5054 O O . ALA B 1 309 ? -7.886 -26.993 -48.236 1.00 38.62 408 ALA B O 1
ATOM 5056 N N . PHE B 1 310 ? -8.083 -28.199 -46.343 1.00 27.83 409 PHE B N 1
ATOM 5057 C CA . PHE B 1 310 ? -8.441 -27.045 -45.532 1.00 27.42 409 PHE B CA 1
ATOM 5058 C C . PHE B 1 310 ? -7.236 -26.223 -45.054 1.00 26.94 409 PHE B C 1
ATOM 5059 O O . PHE B 1 310 ? -7.405 -25.104 -44.570 1.00 28.71 409 PHE B O 1
ATOM 5067 N N . LEU B 1 311 ? -6.029 -26.761 -45.193 1.00 34.23 410 LEU B N 1
ATOM 5068 C CA . LEU B 1 311 ? -4.844 -26.082 -44.660 1.00 38.51 410 LEU B CA 1
ATOM 5069 C C . LEU B 1 311 ? -4.455 -24.837 -45.465 1.00 33.14 410 LEU B C 1
ATOM 5070 O O . LEU B 1 311 ? -4.645 -24.794 -46.680 1.00 36.54 410 LEU B O 1
ATOM 5075 N N . PRO B 1 312 ? -3.892 -23.822 -44.787 1.00 38.34 411 PRO B N 1
ATOM 5076 C CA . PRO B 1 312 ? -3.395 -22.628 -45.478 1.00 43.38 411 PRO B CA 1
ATOM 5077 C C . PRO B 1 312 ? -2.046 -22.871 -46.147 1.00 50.93 411 PRO B C 1
ATOM 5078 O O . PRO B 1 312 ? -1.430 -23.913 -45.917 1.00 41.36 411 PRO B O 1
ATOM 5082 N N . THR B 1 313 ? -1.597 -21.914 -46.955 1.00 58.14 412 THR B N 1
ATOM 5083 C CA . THR B 1 313 ? -0.294 -21.997 -47.605 1.00 60.32 412 THR B CA 1
ATOM 5084 C C . THR B 1 313 ? 0.800 -21.481 -46.675 1.00 62.31 412 THR B C 1
ATOM 5085 O O . THR B 1 313 ? 0.599 -20.509 -45.944 1.00 63.72 412 THR B O 1
ATOM 5089 N N . TYR B 1 321 ? 8.041 -25.370 -30.815 1.00 28.31 420 TYR B N 1
ATOM 5090 C CA . TYR B 1 321 ? 7.062 -25.867 -29.853 1.00 27.44 420 TYR B CA 1
ATOM 5091 C C . TYR B 1 321 ? 7.606 -27.030 -29.024 1.00 30.85 420 TYR B C 1
ATOM 5092 O O . TYR B 1 321 ? 7.055 -27.344 -27.974 1.00 30.09 420 TYR B O 1
ATOM 5101 N N . LYS B 1 322 ? 8.685 -27.662 -29.480 1.00 20.58 421 LYS B N 1
ATOM 5102 C CA . LYS B 1 322 ? 9.172 -28.883 -28.839 1.00 18.87 421 LYS B CA 1
ATOM 5103 C C . LYS B 1 322 ? 9.996 -28.603 -27.570 1.00 19.29 421 LYS B C 1
ATOM 5104 O O . LYS B 1 322 ? 10.932 -27.806 -27.582 1.00 21.68 421 LYS B O 1
ATOM 5110 N N . SER B 1 323 ? 9.639 -29.289 -26.487 1.00 16.30 422 SER B N 1
ATOM 5111 C CA . SER B 1 323 ? 10.350 -29.200 -25.218 1.00 17.11 422 SER B CA 1
ATOM 5112 C C . SER B 1 323 ? 11.619 -30.040 -25.230 1.00 16.99 422 SER B C 1
ATOM 5113 O O . SER B 1 323 ? 12.568 -29.719 -24.523 1.00 17.05 422 SER B O 1
ATOM 5116 N N . HIS B 1 324 ? 11.596 -31.124 -26.005 1.00 18.29 423 HIS B N 1
ATOM 5117 C CA . HIS B 1 324 ? 12.646 -32.135 -25.970 1.00 18.42 423 HIS B CA 1
ATOM 5118 C C . HIS B 1 324 ? 12.908 -32.621 -24.558 1.00 18.70 423 HIS B C 1
ATOM 5119 O O . HIS B 1 324 ? 14.037 -32.987 -24.210 1.00 21.06 423 HIS B O 1
ATOM 5126 N N . GLY B 1 325 ? 11.869 -32.598 -23.733 1.00 16.94 424 GLY B N 1
ATOM 5127 C CA . GLY B 1 325 ? 11.946 -33.168 -22.404 1.00 17.54 424 GLY B CA 1
ATOM 5128 C C . GLY B 1 325 ? 12.270 -32.196 -21.288 1.00 15.39 424 GLY B C 1
ATOM 5129 O O . GLY B 1 325 ? 12.250 -32.595 -20.120 1.00 17.36 424 GLY B O 1
ATOM 5130 N N . LYS B 1 326 ? 12.580 -30.946 -21.630 1.00 16.27 425 LYS B N 1
ATOM 5131 C CA . LYS B 1 326 ? 12.944 -29.930 -20.641 1.00 17.67 425 LYS B CA 1
ATOM 5132 C C . LYS B 1 326 ? 11.705 -29.397 -19.923 1.00 17.06 425 LYS B C 1
ATOM 5133 O O . LYS B 1 326 ? 10.726 -28.976 -20.553 1.00 18.37 425 LYS B O 1
ATOM 5139 N N . GLY B 1 327 ? 11.741 -29.417 -18.596 1.00 16.89 426 GLY B N 1
ATOM 5140 C CA . GLY B 1 327 ? 10.642 -28.866 -17.825 1.00 17.07 426 GLY B CA 1
ATOM 5141 C C . GLY B 1 327 ? 10.733 -29.150 -16.347 1.00 15.29 426 GLY B C 1
ATOM 5142 O O . GLY B 1 327 ? 11.741 -29.686 -15.874 1.00 15.43 426 GLY B O 1
ATOM 5143 N N . TYR B 1 328 ? 9.692 -28.770 -15.612 1.00 14.97 427 TYR B N 1
ATOM 5144 C CA . TYR B 1 328 ? 9.621 -29.054 -14.184 1.00 14.13 427 TYR B CA 1
ATOM 5145 C C . TYR B 1 328 ? 9.088 -30.459 -13.992 1.00 12.69 427 TYR B C 1
ATOM 5146 O O . TYR B 1 328 ? 7.901 -30.662 -13.764 1.00 14.72 427 TYR B O 1
ATOM 5155 N N . ASN B 1 329 ? 9.976 -31.455 -14.094 1.00 12.84 428 ASN B N 1
ATOM 5156 C CA . ASN B 1 329 ? 9.553 -32.842 -14.251 1.00 14.02 428 ASN B CA 1
ATOM 5157 C C . ASN B 1 329 ? 9.564 -33.661 -12.956 1.00 12.46 428 ASN B C 1
ATOM 5158 O O . ASN B 1 329 ? 9.161 -34.819 -12.969 1.00 14.75 428 ASN B O 1
ATOM 5163 N N . TRP B 1 330 ? 10.039 -33.051 -11.871 1.00 13.68 429 TRP B N 1
ATOM 5164 C CA . TRP B 1 330 ? 10.297 -33.732 -10.609 1.00 13.90 429 TRP B CA 1
ATOM 5165 C C . TRP B 1 330 ? 9.659 -33.024 -9.430 1.00 15.54 429 TRP B C 1
ATOM 5166 O O . TRP B 1 330 ? 9.594 -31.768 -9.408 1.00 15.07 429 TRP B O 1
ATOM 5177 N N . GLY B 1 331 ? 9.259 -33.800 -8.427 1.00 15.26 430 GLY B N 1
ATOM 5178 C CA . GLY B 1 331 ? 8.861 -33.218 -7.160 1.00 15.16 430 GLY B CA 1
ATOM 5179 C C . GLY B 1 331 ? 9.239 -34.052 -5.957 1.00 15.37 430 GLY B C 1
ATOM 5180 O O . GLY B 1 331 ? 9.277 -35.279 -6.017 1.00 17.46 430 GLY B O 1
ATOM 5181 N N . ASN B 1 332 ? 9.541 -33.362 -4.864 1.00 14.91 431 ASN B N 1
ATOM 5182 C CA . ASN B 1 332 ? 9.677 -33.997 -3.557 1.00 16.95 431 ASN B CA 1
ATOM 5183 C C . ASN B 1 332 ? 8.441 -33.684 -2.733 1.00 18.02 431 ASN B C 1
ATOM 5184 O O . ASN B 1 332 ? 8.167 -32.505 -2.482 1.00 18.85 431 ASN B O 1
ATOM 5189 N N . TYR B 1 333 ? 7.699 -34.706 -2.320 1.00 18.38 432 TYR B N 1
ATOM 5190 C CA . TYR B 1 333 ? 6.489 -34.481 -1.548 1.00 17.72 432 TYR B CA 1
ATOM 5191 C C . TYR B 1 333 ? 6.728 -34.690 -0.072 1.00 23.09 432 TYR B C 1
ATOM 5192 O O . TYR B 1 333 ? 7.081 -35.784 0.336 1.00 20.73 432 TYR B O 1
ATOM 5201 N N . ASN B 1 334 ? 6.507 -33.646 0.716 1.00 21.10 433 ASN B N 1
ATOM 5202 C CA . ASN B 1 334 ? 6.574 -33.759 2.166 1.00 22.68 433 ASN B CA 1
ATOM 5203 C C . ASN B 1 334 ? 5.221 -34.168 2.712 1.00 23.65 433 ASN B C 1
ATOM 5204 O O . ASN B 1 334 ? 4.262 -33.399 2.659 1.00 22.76 433 ASN B O 1
ATOM 5209 N N . THR B 1 335 ? 5.153 -35.377 3.252 1.00 23.46 434 THR B N 1
ATOM 5210 C CA . THR B 1 335 ? 3.899 -35.954 3.712 1.00 24.23 434 THR B CA 1
ATOM 5211 C C . THR B 1 335 ? 3.465 -35.342 5.037 1.00 26.15 434 THR B C 1
ATOM 5212 O O . THR B 1 335 ? 2.288 -35.371 5.376 1.00 32.17 434 THR B O 1
ATOM 5216 N N . GLU B 1 336 ? 4.420 -34.789 5.772 1.00 28.75 435 GLU B N 1
ATOM 5217 C CA . GLU B 1 336 ? 4.140 -34.200 7.086 1.00 30.38 435 GLU B CA 1
ATOM 5218 C C . GLU B 1 336 ? 3.509 -32.826 6.936 1.00 33.47 435 GLU B C 1
ATOM 5219 O O . GLU B 1 336 ? 2.474 -32.520 7.540 1.00 32.28 435 GLU B O 1
ATOM 5225 N N . THR B 1 337 ? 4.135 -32.004 6.106 1.00 27.19 436 THR B N 1
ATOM 5226 C CA . THR B 1 337 ? 3.693 -30.637 5.897 1.00 26.82 436 THR B CA 1
ATOM 5227 C C . THR B 1 337 ? 2.714 -30.486 4.728 1.00 24.93 436 THR B C 1
ATOM 5228 O O . THR B 1 337 ? 2.157 -29.410 4.531 1.00 27.40 436 THR B O 1
ATOM 5232 N N . GLN B 1 338 ? 2.516 -31.550 3.957 1.00 23.92 437 GLN B N 1
ATOM 5233 C CA . GLN B 1 338 ? 1.634 -31.508 2.784 1.00 24.79 437 GLN B CA 1
ATOM 5234 C C . GLN B 1 338 ? 2.080 -30.421 1.811 1.00 26.73 437 GLN B C 1
ATOM 5235 O O . GLN B 1 338 ? 1.316 -29.531 1.413 1.00 25.28 437 GLN B O 1
ATOM 5241 N N . LYS B 1 339 ? 3.350 -30.519 1.432 1.00 20.55 438 LYS B N 1
ATOM 5242 C CA . LYS B 1 339 ? 3.967 -29.589 0.512 1.00 21.25 438 LYS B CA 1
ATOM 5243 C C . LYS B 1 339 ? 4.641 -30.353 -0.624 1.00 22.73 438 LYS B C 1
ATOM 5244 O O . LYS B 1 339 ? 5.338 -31.343 -0.390 1.00 23.17 438 LYS B O 1
ATOM 5250 N N . CYS B 1 340 ? 4.416 -29.872 -1.841 1.00 20.95 439 CYS B N 1
ATOM 5251 C CA . CYS B 1 340 ? 5.007 -30.397 -3.066 1.00 21.52 439 CYS B CA 1
ATOM 5252 C C . CYS B 1 340 ? 6.157 -29.477 -3.483 1.00 21.64 439 CYS B C 1
ATOM 5253 O O . CYS B 1 340 ? 5.914 -28.306 -3.778 1.00 22.91 439 CYS B O 1
ATOM 5256 N N . GLU B 1 341 ? 7.399 -29.992 -3.496 1.00 16.63 440 GLU B N 1
ATOM 5257 C CA . GLU B 1 341 ? 8.592 -29.223 -3.828 1.00 17.05 440 GLU B CA 1
ATOM 5258 C C . GLU B 1 341 ? 8.995 -29.546 -5.252 1.00 19.99 440 GLU B C 1
ATOM 5259 O O . GLU B 1 341 ? 9.595 -30.589 -5.507 1.00 18.72 440 GLU B O 1
ATOM 5265 N N . ILE B 1 342 ? 8.667 -28.648 -6.176 1.00 15.19 441 ILE B N 1
ATOM 5266 C CA . ILE B 1 342 ? 8.807 -28.911 -7.614 1.00 16.77 441 ILE B CA 1
ATOM 5267 C C . ILE B 1 342 ? 10.036 -28.205 -8.162 1.00 16.46 441 ILE B C 1
ATOM 5268 O O . ILE B 1 342 ? 10.323 -27.061 -7.808 1.00 15.39 441 ILE B O 1
ATOM 5273 N N . PHE B 1 343 ? 10.771 -28.878 -9.051 1.00 14.71 442 PHE B N 1
ATOM 5274 C CA . PHE B 1 343 ? 12.001 -28.328 -9.578 1.00 13.89 442 PHE B CA 1
ATOM 5275 C C . PHE B 1 343 ? 12.276 -28.809 -11.004 1.00 12.80 442 PHE B C 1
ATOM 5276 O O . PHE B 1 343 ? 11.587 -29.698 -11.501 1.00 14.02 442 PHE B O 1
ATOM 5284 N N . ASN B 1 344 ? 13.246 -28.173 -11.643 1.00 14.31 443 ASN B N 1
ATOM 5285 C CA . ASN B 1 344 ? 13.508 -28.354 -13.064 1.00 16.34 443 ASN B CA 1
ATOM 5286 C C . ASN B 1 344 ? 14.993 -28.577 -13.363 1.00 17.53 443 ASN B C 1
ATOM 5287 O O . ASN B 1 344 ? 15.516 -28.119 -14.377 1.00 20.94 443 ASN B O 1
ATOM 5292 N N . VAL B 1 345 ? 15.669 -29.279 -12.464 1.00 15.22 444 VAL B N 1
ATOM 5293 C CA . VAL B 1 345 ? 17.053 -29.682 -12.697 1.00 15.95 444 VAL B CA 1
ATOM 5294 C C . VAL B 1 345 ? 17.147 -31.175 -12.430 1.00 14.43 444 VAL B C 1
ATOM 5295 O O . VAL B 1 345 ? 16.477 -31.711 -11.553 1.00 16.08 444 VAL B O 1
ATOM 5299 N N . LYS B 1 346 ? 17.936 -31.851 -13.254 1.00 14.24 445 LYS B N 1
ATOM 5300 C CA . LYS B 1 346 ? 18.113 -33.288 -13.117 1.00 17.20 445 LYS B CA 1
ATOM 5301 C C . LYS B 1 346 ? 18.648 -33.661 -11.744 1.00 14.73 445 LYS B C 1
ATOM 5302 O O . LYS B 1 346 ? 19.707 -33.158 -11.360 1.00 16.35 445 LYS B O 1
ATOM 5308 N N . PRO B 1 347 ? 17.961 -34.565 -11.025 1.00 13.69 446 PRO B N 1
ATOM 5309 C CA . PRO B 1 347 ? 18.469 -34.973 -9.707 1.00 17.30 446 PRO B CA 1
ATOM 5310 C C . PRO B 1 347 ? 19.541 -36.039 -9.873 1.00 16.24 446 PRO B C 1
ATOM 5311 O O . PRO B 1 347 ? 19.479 -36.788 -10.844 1.00 18.09 446 PRO B O 1
ATOM 5315 N N . THR B 1 348 ? 20.506 -36.087 -8.965 1.00 15.23 447 THR B N 1
ATOM 5316 C CA . THR B 1 348 ? 21.614 -37.023 -9.140 1.00 16.72 447 THR B CA 1
ATOM 5317 C C . THR B 1 348 ? 21.858 -37.938 -7.952 1.00 19.39 447 THR B C 1
ATOM 5318 O O . THR B 1 348 ? 22.775 -38.761 -8.011 1.00 18.96 447 THR B O 1
ATOM 5322 N N . CYS B 1 349 ? 21.031 -37.852 -6.915 1.00 18.41 448 CYS B N 1
ATOM 5323 C CA . CYS B 1 349 ? 21.110 -38.791 -5.797 1.00 16.98 448 CYS B CA 1
ATOM 5324 C C . CYS B 1 349 ? 19.829 -38.741 -4.990 1.00 18.64 448 CYS B C 1
ATOM 5325 O O . CYS B 1 349 ? 18.932 -37.913 -5.274 1.00 17.62 448 CYS B O 1
ATOM 5328 N N . LEU B 1 350 ? 19.720 -39.644 -4.015 1.00 17.38 449 LEU B N 1
ATOM 5329 C CA . LEU B 1 350 ? 18.604 -39.667 -3.083 1.00 19.04 449 LEU B CA 1
ATOM 5330 C C . LEU B 1 350 ? 19.065 -39.392 -1.668 1.00 21.72 449 LEU B C 1
ATOM 5331 O O . LEU B 1 350 ? 20.162 -39.803 -1.261 1.00 21.27 449 LEU B O 1
ATOM 5336 N N . ILE B 1 351 ? 18.190 -38.712 -0.932 1.00 20.84 450 ILE B N 1
ATOM 5337 C CA . ILE B 1 351 ? 18.328 -38.466 0.499 1.00 20.18 450 ILE B CA 1
ATOM 5338 C C . ILE B 1 351 ? 17.292 -39.294 1.237 1.00 22.60 450 ILE B C 1
ATOM 5339 O O . ILE B 1 351 ? 16.117 -39.224 0.910 1.00 21.96 450 ILE B O 1
ATOM 5344 N N . ASN B 1 352 ? 17.704 -40.079 2.235 1.00 21.92 451 ASN B N 1
ATOM 5345 C CA . ASN B 1 352 ? 16.747 -40.777 3.090 1.00 21.24 451 ASN B CA 1
ATOM 5346 C C . ASN B 1 352 ? 16.085 -39.808 4.055 1.00 22.71 451 ASN B C 1
ATOM 5347 O O . ASN B 1 352 ? 16.765 -39.136 4.822 1.00 28.37 451 ASN B O 1
ATOM 5352 N N . ASP B 1 353 ? 14.762 -39.741 4.003 1.00 25.28 452 ASP B N 1
ATOM 5353 C CA . ASP B 1 353 ? 13.979 -38.864 4.876 1.00 24.45 452 ASP B CA 1
ATOM 5354 C C . ASP B 1 353 ? 12.584 -39.450 4.996 1.00 27.12 452 ASP B C 1
ATOM 5355 O O . ASP B 1 353 ? 11.860 -39.571 4.008 1.00 25.85 452 ASP B O 1
ATOM 5360 N N . LYS B 1 354 ? 12.221 -39.837 6.213 1.00 25.16 453 LYS B N 1
ATOM 5361 C CA . LYS B 1 354 ? 10.952 -40.492 6.479 1.00 31.00 453 LYS B CA 1
ATOM 5362 C C . LYS B 1 354 ? 9.736 -39.640 6.123 1.00 23.70 453 LYS B C 1
ATOM 5363 O O . LYS B 1 354 ? 8.635 -40.165 5.997 1.00 28.22 453 LYS B O 1
ATOM 5369 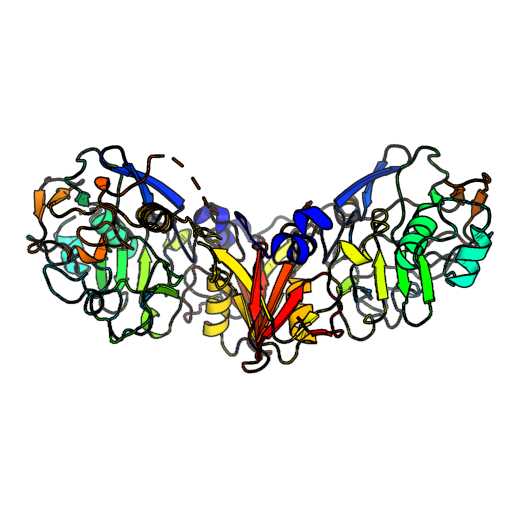N N . ASN B 1 355 ? 9.933 -38.336 5.970 1.00 22.94 454 ASN B N 1
ATOM 5370 C CA . ASN B 1 355 ? 8.811 -37.438 5.714 1.00 25.07 454 ASN B CA 1
ATOM 5371 C C . ASN B 1 355 ? 8.597 -37.170 4.235 1.00 23.51 454 ASN B C 1
ATOM 5372 O O . ASN B 1 355 ? 7.745 -36.350 3.884 1.00 25.39 454 ASN B O 1
ATOM 5377 N N . TYR B 1 356 ? 9.357 -37.847 3.372 1.00 24.05 455 TYR B N 1
ATOM 5378 C CA . TYR B 1 356 ? 9.306 -37.538 1.936 1.00 18.93 455 TYR B CA 1
ATOM 5379 C C . TYR B 1 356 ? 8.989 -38.711 1.022 1.00 20.29 455 TYR B C 1
ATOM 5380 O O . TYR B 1 356 ? 9.300 -39.864 1.309 1.00 21.50 455 TYR B O 1
ATOM 5389 N N . ILE B 1 357 ? 8.380 -38.378 -0.112 1.00 19.14 456 ILE B N 1
ATOM 5390 C CA . ILE B 1 357 ? 8.203 -39.305 -1.211 1.00 19.86 456 ILE B CA 1
ATOM 5391 C C . ILE B 1 357 ? 8.691 -38.594 -2.465 1.00 21.38 456 ILE B C 1
ATOM 5392 O O . ILE B 1 357 ? 8.322 -37.441 -2.696 1.00 19.66 456 ILE B O 1
ATOM 5397 N N . ALA B 1 358 ? 9.516 -39.262 -3.267 1.00 17.24 457 ALA B N 1
ATOM 5398 C CA . ALA B 1 358 ? 10.045 -38.664 -4.494 1.00 15.70 457 ALA B CA 1
ATOM 5399 C C . ALA B 1 358 ? 9.204 -39.084 -5.709 1.00 16.79 457 ALA B C 1
ATOM 5400 O O . ALA B 1 358 ? 9.030 -40.275 -5.978 1.00 18.44 457 ALA B O 1
ATOM 5402 N N . THR B 1 359 ? 8.699 -38.102 -6.454 1.00 16.71 458 THR B N 1
ATOM 5403 C CA . THR B 1 359 ? 7.807 -38.353 -7.581 1.00 15.64 458 THR B CA 1
ATOM 5404 C C . THR B 1 359 ? 8.326 -37.659 -8.853 1.00 14.48 458 THR B C 1
ATOM 5405 O O . THR B 1 359 ? 9.166 -36.769 -8.783 1.00 15.20 458 THR B O 1
ATOM 5409 N N . THR B 1 360 ? 7.801 -38.082 -10.005 1.00 14.90 459 THR B N 1
ATOM 5410 C CA . THR B 1 360 ? 8.074 -37.409 -11.280 1.00 15.10 459 THR B CA 1
ATOM 5411 C C . THR B 1 360 ? 6.791 -37.344 -12.094 1.00 14.29 459 THR B C 1
ATOM 5412 O O . THR B 1 360 ? 5.826 -38.063 -11.832 1.00 15.26 459 THR B O 1
ATOM 5416 N N . ALA B 1 361 ? 6.804 -36.490 -13.103 1.00 14.51 460 ALA B N 1
ATOM 5417 C CA . ALA B 1 361 ? 5.662 -36.324 -13.967 1.00 14.88 460 ALA B CA 1
ATOM 5418 C C . ALA B 1 361 ? 5.281 -37.622 -14.675 1.00 16.90 460 ALA B C 1
ATOM 5419 O O . ALA B 1 361 ? 4.107 -37.822 -15.008 1.00 16.76 460 ALA B O 1
ATOM 5421 N N . LEU B 1 362 ? 6.269 -38.495 -14.887 1.00 16.66 461 LEU B N 1
ATOM 5422 C CA . LEU B 1 362 ? 6.063 -39.786 -15.551 1.00 14.85 461 LEU B CA 1
ATOM 5423 C C . LEU B 1 362 ? 5.526 -40.848 -14.603 1.00 19.14 461 LEU B C 1
ATOM 5424 O O . LEU B 1 362 ? 4.943 -41.854 -15.021 1.00 18.91 461 LEU B O 1
ATOM 5429 N N . SER B 1 363 ? 5.769 -40.648 -13.317 1.00 17.35 462 SER B N 1
ATOM 5430 C CA . SER B 1 363 ? 5.462 -41.658 -12.321 1.00 16.41 462 SER B CA 1
ATOM 5431 C C . SER B 1 363 ? 3.972 -41.887 -12.112 1.00 20.10 462 SER B C 1
ATOM 5432 O O . SER B 1 363 ? 3.150 -40.992 -12.301 1.00 18.86 462 SER B O 1
ATOM 5435 N N . HIS B 1 364 ? 3.636 -43.102 -11.699 1.00 19.35 463 HIS B N 1
ATOM 5436 C CA . HIS B 1 364 ? 2.298 -43.400 -11.249 1.00 20.98 463 HIS B CA 1
ATOM 5437 C C . HIS B 1 364 ? 1.922 -42.423 -10.132 1.00 19.55 463 HIS B C 1
ATOM 5438 O O . HIS B 1 364 ? 2.766 -42.061 -9.316 1.00 21.72 463 HIS B O 1
ATOM 5445 N N . PRO B 1 365 ? 0.657 -41.972 -10.081 1.00 20.38 464 PRO B N 1
ATOM 5446 C CA . PRO B 1 365 ? 0.322 -40.947 -9.081 1.00 21.22 464 PRO B CA 1
ATOM 5447 C C . PRO B 1 365 ? 0.130 -41.466 -7.654 1.00 22.68 464 PRO B C 1
ATOM 5448 O O . PRO B 1 365 ? 0.046 -40.642 -6.745 1.00 26.30 464 PRO B O 1
ATOM 5452 N N . ILE B 1 366 ? 0.090 -42.785 -7.478 1.00 24.58 465 ILE B N 1
ATOM 5453 C CA . ILE B 1 366 ? -0.191 -43.412 -6.177 1.00 29.22 465 ILE B CA 1
ATOM 5454 C C . ILE B 1 366 ? 0.867 -44.415 -5.703 1.00 24.32 465 ILE B C 1
ATOM 5455 O O . ILE B 1 366 ? 1.262 -44.385 -4.542 1.00 29.57 465 ILE B O 1
ATOM 5460 N N . GLU B 1 367 ? 1.303 -45.308 -6.582 1.00 25.90 466 GLU B N 1
ATOM 5461 C CA . GLU B 1 367 ? 2.127 -46.440 -6.169 1.00 25.48 466 GLU B CA 1
ATOM 5462 C C . GLU B 1 367 ? 3.493 -45.991 -5.662 1.00 25.64 466 GLU B C 1
ATOM 5463 O O . GLU B 1 367 ? 4.126 -45.099 -6.238 1.00 24.48 466 GLU B O 1
ATOM 5469 N N . VAL B 1 368 ? 3.924 -46.612 -4.565 1.00 27.15 467 VAL B N 1
ATOM 5470 C CA . VAL B 1 368 ? 5.210 -46.321 -3.952 1.00 23.37 467 VAL B CA 1
ATOM 5471 C C . VAL B 1 368 ? 6.031 -47.598 -3.810 1.00 31.50 467 VAL B C 1
ATOM 5472 O O . VAL B 1 368 ? 5.478 -48.695 -3.759 1.00 30.24 467 VAL B O 1
ATOM 5476 N N . GLU B 1 369 ? 7.350 -47.444 -3.775 1.00 24.48 468 GLU B N 1
ATOM 5477 C CA . GLU B 1 369 ? 8.267 -48.545 -3.472 1.00 28.73 468 GLU B CA 1
ATOM 5478 C C . GLU B 1 369 ? 9.460 -48.032 -2.669 1.00 33.96 468 GLU B C 1
ATOM 5479 O O . GLU B 1 369 ? 9.635 -46.822 -2.493 1.00 30.20 468 GLU B O 1
ATOM 5485 N N . ALA B 1 370 ? 10.287 -48.964 -2.199 1.00 38.79 469 ALA B N 1
ATOM 5486 C CA . ALA B 1 370 ? 11.504 -48.628 -1.467 1.00 29.45 469 ALA B CA 1
ATOM 5487 C C . ALA B 1 370 ? 12.574 -48.075 -2.398 1.00 26.57 469 ALA B C 1
ATOM 5488 O O . ALA B 1 370 ? 12.706 -48.497 -3.548 1.00 33.47 469 ALA B O 1
ATOM 5490 N N . ALA B 1 371 ? 13.342 -47.125 -1.878 1.00 35.77 470 ALA B N 1
ATOM 5491 C CA . ALA B 1 371 ? 14.396 -46.479 -2.648 1.00 41.77 470 ALA B CA 1
ATOM 5492 C C . ALA B 1 371 ? 15.650 -47.347 -2.708 1.00 46.54 470 ALA B C 1
ATOM 5493 O O . ALA B 1 371 ? 16.166 -47.774 -1.677 1.00 47.55 470 ALA B O 1
#

InterPro domains:
  IPR003298 Apical membrane antigen 1 [PF02430] (110-580)
  IPR003298 Apical membrane antigen 1 [PR01361] (102-120)
  IPR003298 Apical membrane antigen 1 [PR01361] (123-142)
  IPR003298 Apical membrane antigen 1 [PR01361] (143-161)
  IPR003298 Apical membrane antigen 1 [PR01361] (165-184)
  IPR003298 Apical membrane antigen 1 [PR01361] (211-232)
  IPR003298 Apical membrane antigen 1 [PR01361] (234-257)
  IPR003298 Apical membrane antigen 1 [PR01361] (259-278)
  IPR003298 Apical membrane antigen 1 [PR01361] (289-318)
  IPR003298 Apical membrane antigen 1 [PR01361] (336-354)
  IPR003298 Apical membrane antigen 1 [PR01361] (380-402)
  IPR003298 Apical membrane antigen 1 [PR01361] (409-437)
  IPR003298 Apical membrane antigen 1 [PR01361] (477-494)
  IPR003298 Apical membrane antigen 1 [PR01361] (502-529)
  IPR003298 Apical membrane antigen 1 [PR01361] (576-596)
  IPR003298 Apical membrane antigen 1 [PR01361] (597-621)
  IPR003298 Apical membrane antigen 1 [SM00815] (69-586)
  IPR024056 Apical membrane antigen 1 domain superfamily [G3DSA:4.10.1010.10] (441-545)
  IPR024056 Apical membrane antigen 1 domain superfamily [SSF82910] (436-545)

Foldseek 3Di:
DVDQPCFQVQLQLPQLPQFQFFQQAAQFDWWDQQPDIFTFGATQAKFAQKAKDFFQAPEGQLFDQDFDPFARRVGHFFHFAKVVGQPWAALVVLLVVCVVPVVANPFDLQLNLLQSQQFWAFPRHPPINDGFKWKAQQVRRIITTTNARFAFDDDCVQFPNDVVNRRTHIGMGMFRDPVRLRMITGGSNHDRVSVRNHAAAKAAQKEFAAQDPNDGDHDPAWDKDAAQDLLRLLRVLLVWWGHQADPDADPDNVVRCRSRGNDDQGAKTWTPDPPTDIMGHPGGHRPHHIRSGFTQFKWKAFNVVRITTTDGDRTRHMDRGNRIIIDTNRYRSDGYDYD/DDDFPQFQVQQQLQQLPQQQFFQQAAFFDWKDQLNDIFTFGATQAKFAQKAKDWAPAPAGQLFAQAFDPQFRRNGHFFHFAKVVGLPWDALVVLCVVHVNPFDLQLSLLVSQQFWDFPSHQPINDGFKWKAQQVRRIITTTNFRFAFFDDVQQFDNPVVNRRTHIGMGMFRDPVRLRMITGGNNHDRVCVSNHAAAKAAQKEFAADDPHDGDHHPAWDKDAAQDLLRLLGVLLVFWFHQQDPDADPQQQVRLSSSGAEAQGFWTWTPDPPTDIMGRPGGGDCSQQVPPVRGRHSHHDPVSDDVGIRSGFTQFWWKAFNVRRMTTIDGDRTRDMDRGNRIIIDTNRYRSDGYDHD

Sequence (693 aa):
YMMGNPWTEYMAKYDIEEVHGSGIRRVDLGEDAEVAGTQYRLPSGKCPVFGKGIIIENSKTTFLTPVATGNQYLKDGGFAFPPTEPLMSPMTLDDMRLLYKDNEDVKNLDELTLCSRHAGNMIPDNDKNSNYKYPAVYDDKDKKCHILYIAAQENNGPRYCNKDESKRNSMFCFRPAKDISFQNLVYLSKNVVHNWEKVCPRKNLQNAKFGLWVDGNCEDIPHVNEFSANDLFECNKLVFELSASDQPKQYEQHLTQQAKDIGAGPVASCFTTRMSPPQQICLNSVVNTAYKSHGKGYNWGNYNTETQKCEIFNVKPTCLINDKNYIATTALSHPIEVEAAYMGNPWTEYMAKYDIEEVHGSGIRRVDLGEDAEVAGTQYRLPSGKCPVFGKGIIIENSKTTFLTPVATGNQYLKDGGFAFPPTEPLMSPMTLDDMRLLYVKNLDELTLCSRHAGNMIPDNDKNSNYKYPAVYDDKDKKCHILYIAAQENNGPRYCNKDESKRNSSMFCFRPAKDISFQNLVYLSKNVVHNWEKVCPRKNLQNAKFGLWVDGNCEDIPHVNEFSANDLFECNKLVFELSASDQPKQYEQHLTQQAKDIGAGPVASCFTTRMSPPQQICLNSVVNTALSGGSGGGNAAMMIKSAFLPTYKSHGKGYNWGNYNTETQKCEIFNVKPTCLINDKNYIATTALSHPIEVEAA

Organism: Plasmodium falciparum (isolate 3D7) (NCBI:txid36329)

GO terms:
  GO:0020009 microneme (C, IDA)
  GO:0046812 host cell surface binding (F, IDA)
  GO:0020007 apical complex (C, TAS)
  GO:0044409 symbiont entry into host (P, IMP)
  GO:0005515 protein binding (F, IPI)